Protein AF-A0AAU5WKZ7-F1 (afdb_monomer)

Nearest PDB structures (foldseek):
  2dg0-assembly1_A  TM=6.075E-01  e=3.569E-05  Staphylococcus aureus
  2dso-assembly3_C  TM=5.268E-01  e=5.576E-06  Staphylococcus aureus
  4fpf-assembly1_A  TM=3.627E-01  e=5.389E-03  Streptococcus pneumoniae
  4xmi-assembly1_A  TM=3.730E-01  e=8.900E-03  Streptococcus pneumoniae TIGR4
  4xyx-assembly1_A  TM=3.857E-01  e=1.329E-02  Streptococcus pneumoniae

Radius of gyration: 25.41 Å; Cα contacts (8 Å, |Δi|>4): 1287; chains: 1; bounding box: 59×56×94 Å

Solvent-accessible surface area (backbone atoms only — not comparable to full-atom values): 27008 Å² total; per-residue (Å²): 140,85,87,78,78,86,82,82,82,77,77,92,69,82,90,80,83,68,85,74,77,83,73,86,81,81,90,78,90,81,83,92,73,93,77,77,91,75,81,78,79,91,78,69,80,76,47,85,69,77,51,77,72,73,83,57,41,47,64,76,39,79,44,89,86,62,74,80,46,29,39,22,26,13,46,38,36,85,88,44,44,75,55,63,31,24,46,32,32,25,40,88,74,32,36,46,31,28,75,46,71,55,65,68,63,41,50,40,25,60,26,35,81,48,57,51,89,92,37,70,26,41,32,30,28,42,30,37,74,44,95,82,85,46,31,50,22,34,33,40,33,21,43,46,44,68,46,77,77,48,69,45,57,44,81,91,45,53,16,22,52,55,33,76,41,70,38,96,84,48,28,32,41,33,32,32,69,57,77,43,80,41,70,30,51,81,45,74,40,49,66,83,25,54,28,42,35,33,28,43,36,34,26,35,57,89,77,62,42,72,77,46,76,46,55,38,72,83,77,48,66,70,68,51,28,74,65,53,50,85,74,51,60,87,95,54,61,43,72,40,36,52,58,41,24,71,31,69,53,97,88,58,30,35,32,38,24,26,20,36,26,24,27,39,34,37,28,40,61,91,77,68,43,73,76,44,34,48,47,48,86,71,35,69,41,62,68,24,80,84,48,74,62,27,39,39,23,37,38,32,75,69,54,99,46,25,38,30,30,20,25,15,34,26,46,99,90,49,93,59,52,57,21,32,39,40,29,37,34,53,38,78,94,77,45,43,38,39,50,74,50,67,42,64,51,96,83,55,50,65,33,60,46,65,16,21,62,37,82,41,98,84,51,25,36,39,35,21,48,4,68,74,19,35,39,38,29,25,40,69,88,56,50,83,27,33,32,29,33,40,50,91,75,28,24,25,50,32,45,35,75,43,74,79,74,27,55,36,80,67,68,34,43,40,35,42,52,66,64,33,34,26,42,32,35,71,34,52,47,70,57,43,27,36,38,35,27,39,17,76,40,81,90,50,57,46,82,76,47,73,45,70,57,54,43,25,59,24,80,39,77,58,56,79,91,54,67,80,36,42,22,33,29,32,32,35,16,29,86,88,64,49,81,77,48,50,25,62,67,25,66,60,48,66,132

pLDDT: mean 88.56, std 20.31, range [23.52, 98.88]

Secondary structure (DSSP, 8-state):
---PPP-----------S----PPPPP------PPP-PPPPTTSPPPTTSSPPPPPEEEEEE-TTPPSSEEEE--B-TT-TTS----EEE-TTS-EEEE----TTEEEEEEEEEEETTEEEEEEEEEEEETTTEEEEEEEEE-TT--EEEEE-BTTBPBPTT-EEE-TTSEEEEEE--EEEE--GGGTS-SSEEEE--EEEEEETTT--EEEEEEGGGTS-GGG-SS-GGGSPTTPPEESS-EEEEEE-TTS-EEEEETTTTEEEEE-TTT--EEEEEESTT-SS---TT----S-EEEEESSTTEEEEEE---BTTB-----EEEEEEEETTTTEEEEEEEEE-TT----SS--EEEE-TTS-EEEE-GGG-EEEEE-TTS-EEEEEEEPTT-B-S-EEEE------SSPPEEEEETTEEEEE-TT--S--EEEEEEEEETTEEEEEEEEE--SSEEEEEPPGGGTT-SEEEEEEE-TTS-EEEEPPPEEEE--

Structure (mmCIF, N/CA/C/O backbone):
data_AF-A0AAU5WKZ7-F1
#
_entry.id   AF-A0AAU5WKZ7-F1
#
loop_
_atom_site.group_PDB
_atom_site.id
_atom_site.type_symbol
_atom_site.label_atom_id
_atom_site.label_alt_id
_atom_site.label_comp_id
_atom_site.label_asym_id
_atom_site.label_entity_id
_atom_site.label_seq_id
_atom_site.pdbx_PDB_ins_code
_atom_site.Cartn_x
_atom_site.Cartn_y
_atom_site.Cartn_z
_atom_site.occupancy
_atom_site.B_iso_or_equiv
_atom_site.auth_seq_id
_atom_site.auth_comp_id
_atom_site.auth_asym_id
_atom_site.auth_atom_id
_atom_site.pdbx_PDB_model_num
ATOM 1 N N . MET A 1 1 ? 15.022 35.459 -50.905 1.00 36.62 1 MET A N 1
ATOM 2 C CA . MET A 1 1 ? 13.966 35.687 -49.895 1.00 36.62 1 MET A CA 1
ATOM 3 C C . MET A 1 1 ? 14.007 34.533 -48.911 1.00 36.62 1 MET A C 1
ATOM 5 O O . MET A 1 1 ? 13.711 33.409 -49.283 1.00 36.62 1 MET A O 1
ATOM 9 N N . ILE A 1 2 ? 14.522 34.803 -47.714 1.00 28.17 2 ILE A N 1
ATOM 10 C CA . ILE A 1 2 ? 14.781 33.834 -46.645 1.00 28.17 2 ILE A CA 1
ATOM 11 C C . ILE A 1 2 ? 13.577 33.889 -45.702 1.00 28.17 2 ILE A C 1
ATOM 13 O O . ILE A 1 2 ? 13.311 34.943 -45.132 1.00 28.17 2 ILE A O 1
ATOM 17 N N . HIS A 1 3 ? 12.842 32.785 -45.553 1.00 28.77 3 HIS A N 1
ATOM 18 C CA . HIS A 1 3 ? 11.774 32.681 -44.558 1.00 28.77 3 HIS A CA 1
ATOM 19 C C . HIS A 1 3 ? 12.343 32.179 -43.229 1.00 28.77 3 HIS A C 1
ATOM 21 O O . HIS A 1 3 ? 12.801 31.044 -43.100 1.00 28.77 3 HIS A O 1
ATOM 27 N N . THR A 1 4 ? 12.321 33.065 -42.241 1.00 29.52 4 THR A N 1
ATOM 28 C CA . THR A 1 4 ? 12.652 32.823 -40.840 1.00 29.52 4 THR A CA 1
ATOM 29 C C . THR A 1 4 ? 11.537 32.024 -40.153 1.00 29.52 4 THR A C 1
ATOM 31 O O . THR A 1 4 ? 10.355 32.333 -40.285 1.00 29.52 4 THR A O 1
ATOM 34 N N . LYS A 1 5 ? 11.911 30.976 -39.405 1.00 28.80 5 LYS A N 1
ATOM 35 C CA . LYS A 1 5 ? 11.009 30.247 -38.494 1.00 28.80 5 LYS A CA 1
ATOM 36 C C . LYS A 1 5 ? 10.730 31.096 -37.242 1.00 28.80 5 LYS A C 1
ATOM 38 O O . LYS A 1 5 ? 11.660 31.752 -36.765 1.00 28.80 5 LYS A O 1
ATOM 43 N N . PRO A 1 6 ? 9.517 31.060 -36.660 1.00 26.83 6 PRO A N 1
ATOM 44 C CA . PRO A 1 6 ? 9.239 31.784 -35.429 1.00 26.83 6 PRO A CA 1
ATOM 45 C C . PRO A 1 6 ? 9.953 31.107 -34.252 1.00 26.83 6 PRO A C 1
ATOM 47 O O . PRO A 1 6 ? 9.795 29.910 -34.005 1.00 26.83 6 PRO A O 1
ATOM 50 N N . ARG A 1 7 ? 10.759 31.890 -33.528 1.00 25.44 7 ARG A N 1
ATOM 51 C CA . ARG A 1 7 ? 11.278 31.546 -32.203 1.00 25.44 7 ARG A CA 1
ATOM 52 C C . ARG A 1 7 ? 10.144 31.726 -31.198 1.00 25.44 7 ARG A C 1
ATOM 54 O O . ARG A 1 7 ? 9.748 32.854 -30.929 1.00 25.44 7 ARG A O 1
ATOM 61 N N . TRP A 1 8 ? 9.652 30.629 -30.637 1.00 24.77 8 TRP A N 1
ATOM 62 C CA . TRP A 1 8 ? 8.825 30.673 -29.437 1.00 24.77 8 TRP A CA 1
ATOM 63 C C . TRP A 1 8 ? 9.758 30.703 -28.228 1.00 24.77 8 TRP A C 1
ATOM 65 O O . TRP A 1 8 ? 10.416 29.717 -27.905 1.00 24.77 8 TRP A O 1
ATOM 75 N N . SER A 1 9 ? 9.869 31.871 -27.605 1.00 23.55 9 SER A N 1
ATOM 76 C CA . SER A 1 9 ? 10.473 32.039 -26.287 1.00 23.55 9 SER A CA 1
ATOM 77 C C . SER A 1 9 ? 9.508 31.486 -25.240 1.00 23.55 9 SER A C 1
ATOM 79 O O . SER A 1 9 ? 8.454 32.072 -25.003 1.00 23.55 9 SER A O 1
ATOM 81 N N . VAL A 1 10 ? 9.863 30.354 -24.634 1.00 27.22 10 VAL A N 1
ATOM 82 C CA . VAL A 1 10 ? 9.195 29.838 -23.433 1.00 27.22 10 VAL A CA 1
ATOM 83 C C . VAL A 1 10 ? 9.639 30.720 -22.260 1.00 27.22 10 VAL A C 1
ATOM 85 O O . VAL A 1 10 ? 10.847 30.835 -22.036 1.00 27.22 10 VAL A O 1
ATOM 88 N N . PRO A 1 11 ? 8.728 31.389 -21.531 1.00 23.52 11 PRO A N 1
ATOM 89 C CA . PRO A 1 11 ? 9.108 32.098 -20.320 1.00 23.52 11 PRO A CA 1
ATOM 90 C C . PRO A 1 11 ? 9.564 31.074 -19.276 1.00 23.52 11 PRO A C 1
ATOM 92 O O . PRO A 1 11 ? 8.943 30.025 -19.112 1.00 23.52 11 PRO A O 1
ATOM 95 N N . ALA A 1 12 ? 10.660 31.377 -18.582 1.00 26.62 12 ALA A N 1
ATOM 96 C CA . ALA A 1 12 ? 11.123 30.603 -17.441 1.00 26.62 12 ALA A CA 1
ATOM 97 C C . ALA A 1 12 ? 10.068 30.679 -16.328 1.00 26.62 12 ALA A C 1
ATOM 99 O O . ALA A 1 12 ? 10.011 31.644 -15.568 1.00 26.62 12 ALA A O 1
ATOM 100 N N . ILE A 1 13 ? 9.191 29.680 -16.276 1.00 25.31 13 ILE A N 1
ATOM 101 C CA . ILE A 1 13 ? 8.282 29.450 -15.158 1.00 25.31 13 ILE A CA 1
ATOM 102 C C . ILE A 1 13 ? 9.046 28.553 -14.188 1.00 25.31 13 ILE A C 1
ATOM 104 O O . ILE A 1 13 ? 9.477 27.461 -14.553 1.00 25.31 13 ILE A O 1
ATOM 108 N N . GLY A 1 14 ? 9.282 29.062 -12.978 1.00 24.11 14 GLY A N 1
ATOM 109 C CA . GLY A 1 14 ? 10.029 28.369 -11.936 1.00 24.11 14 GLY A CA 1
ATOM 110 C C . GLY A 1 14 ? 9.465 26.974 -11.674 1.00 24.11 14 GLY A C 1
ATOM 111 O O . GLY A 1 14 ? 8.302 26.820 -11.306 1.00 24.11 14 GLY A O 1
ATOM 112 N N . ALA A 1 15 ? 10.310 25.963 -11.861 1.00 26.98 15 ALA A N 1
ATOM 113 C CA . ALA A 1 15 ? 10.050 24.595 -11.455 1.00 26.98 15 ALA A CA 1
ATOM 114 C C . ALA A 1 15 ? 10.061 24.524 -9.919 1.00 26.98 15 ALA A C 1
ATOM 116 O O . ALA A 1 15 ? 11.108 24.381 -9.295 1.00 26.98 15 ALA A O 1
ATOM 117 N N . ALA A 1 16 ? 8.888 24.658 -9.308 1.00 27.23 16 ALA A N 1
ATOM 118 C CA . ALA A 1 16 ? 8.676 24.438 -7.883 1.00 27.23 16 ALA A CA 1
ATOM 119 C C . ALA A 1 16 ? 7.491 23.483 -7.690 1.00 27.23 16 ALA A C 1
ATOM 121 O O . ALA A 1 16 ? 6.401 23.874 -7.290 1.00 27.23 16 ALA A O 1
ATOM 122 N N . ALA A 1 17 ? 7.721 22.214 -8.018 1.00 26.91 17 ALA A N 1
ATOM 123 C CA . ALA A 1 17 ? 6.951 21.078 -7.515 1.00 26.91 17 ALA A CA 1
ATOM 124 C C . ALA A 1 17 ? 7.882 19.861 -7.388 1.00 26.91 17 ALA A C 1
ATOM 126 O O . ALA A 1 17 ? 7.599 18.769 -7.866 1.00 26.91 17 ALA A O 1
ATOM 127 N N . ILE A 1 18 ? 9.043 20.084 -6.772 1.00 34.03 18 ILE A N 1
ATOM 128 C CA . ILE A 1 18 ? 9.787 19.029 -6.089 1.00 34.03 18 ILE A CA 1
ATOM 129 C C . ILE A 1 18 ? 9.262 19.079 -4.659 1.00 34.03 18 ILE A C 1
ATOM 131 O O . ILE A 1 18 ? 9.170 20.163 -4.080 1.00 34.03 18 ILE A O 1
ATOM 135 N N . LEU A 1 19 ? 8.878 17.935 -4.097 1.00 31.84 19 LEU A N 1
ATOM 136 C CA . LEU A 1 19 ? 8.637 17.829 -2.665 1.00 31.84 19 LEU A CA 1
ATOM 137 C C . LEU A 1 19 ? 9.989 18.008 -1.957 1.00 31.84 19 LEU A C 1
ATOM 139 O O . LEU A 1 19 ? 10.669 17.045 -1.615 1.00 31.84 19 LEU A O 1
ATOM 143 N N . THR A 1 20 ? 10.419 19.257 -1.808 1.00 29.50 20 THR A N 1
ATOM 144 C CA . THR A 1 20 ? 11.571 19.631 -1.001 1.00 29.50 20 THR A CA 1
ATOM 145 C C . THR A 1 20 ? 11.108 19.594 0.447 1.00 29.50 20 THR A C 1
ATOM 147 O O . THR A 1 20 ? 10.598 20.582 0.971 1.00 29.50 20 THR A O 1
ATOM 150 N N . VAL A 1 21 ? 11.255 18.450 1.112 1.00 30.09 21 VAL A N 1
ATOM 151 C CA . VAL A 1 21 ? 11.253 18.447 2.577 1.00 30.09 21 VAL A CA 1
ATOM 152 C C . VAL A 1 21 ? 12.585 19.069 2.995 1.00 30.09 21 VAL A C 1
ATOM 154 O O . VAL A 1 21 ? 13.633 18.429 2.953 1.00 30.09 21 VAL A O 1
ATOM 157 N N . VAL A 1 22 ? 12.567 20.360 3.328 1.00 23.70 22 VAL A N 1
ATOM 158 C CA . VAL A 1 22 ? 13.719 21.042 3.926 1.00 23.70 22 VAL A CA 1
ATOM 159 C C . VAL A 1 22 ? 13.867 20.521 5.355 1.00 23.70 22 VAL A C 1
ATOM 161 O O . VAL A 1 22 ? 13.140 20.943 6.251 1.00 23.70 22 VAL A O 1
ATOM 164 N N . LEU A 1 23 ? 14.807 19.604 5.582 1.00 27.47 23 LEU A N 1
ATOM 165 C CA . LEU A 1 23 ? 15.290 19.283 6.924 1.00 27.47 23 LEU A CA 1
ATOM 166 C C . LEU A 1 23 ? 16.551 20.104 7.203 1.00 27.47 23 LEU A C 1
ATOM 168 O O . LEU A 1 23 ? 17.568 19.967 6.525 1.00 27.47 23 LEU A O 1
ATOM 172 N N . ALA A 1 24 ? 16.470 20.974 8.209 1.00 24.11 24 ALA A N 1
ATOM 173 C CA . ALA A 1 24 ? 17.619 21.685 8.751 1.00 24.11 24 ALA A CA 1
ATOM 174 C C . ALA A 1 24 ? 18.583 20.687 9.418 1.00 24.11 24 ALA A C 1
ATOM 176 O O . ALA A 1 24 ? 18.199 19.943 10.319 1.00 24.11 24 ALA A O 1
ATOM 177 N N . THR A 1 25 ? 19.842 20.674 8.987 1.00 23.78 25 THR A N 1
ATOM 178 C CA . THR A 1 25 ? 20.909 19.862 9.585 1.00 23.78 25 THR A CA 1
ATOM 179 C C . THR A 1 25 ? 21.454 20.510 10.861 1.00 23.78 25 THR A C 1
ATOM 181 O O . THR A 1 25 ? 21.857 21.674 10.797 1.00 23.78 25 THR A O 1
ATOM 184 N N . PRO A 1 26 ? 21.642 19.773 11.970 1.00 26.64 26 PRO A N 1
ATOM 185 C CA . PRO A 1 26 ? 22.713 20.058 12.906 1.00 26.64 26 PRO A CA 1
ATOM 186 C C . PRO A 1 26 ? 23.915 19.163 12.584 1.00 26.64 26 PRO A C 1
ATOM 188 O O . PRO A 1 26 ? 23.838 17.937 12.564 1.00 26.64 26 PRO A O 1
ATOM 191 N N . SER A 1 27 ? 25.042 19.811 12.323 1.00 26.25 27 SER A N 1
ATOM 192 C CA . SER A 1 27 ? 26.377 19.224 12.252 1.00 26.25 27 SER A CA 1
ATOM 193 C C . SER A 1 27 ? 26.779 18.563 13.576 1.00 26.25 27 SER A C 1
ATOM 195 O O . SER A 1 27 ? 26.663 19.191 14.628 1.00 26.25 27 SER A O 1
ATOM 197 N N . GLY A 1 28 ? 27.343 17.354 13.524 1.00 25.73 28 GLY A N 1
ATOM 198 C CA . GLY A 1 28 ? 28.062 16.763 14.656 1.00 25.73 28 GLY A CA 1
ATOM 199 C C . GLY A 1 28 ? 28.355 15.274 14.480 1.00 25.73 28 GLY A C 1
ATOM 200 O O . GLY A 1 28 ? 27.456 14.448 14.582 1.00 25.73 28 GLY A O 1
ATOM 201 N N . ALA A 1 29 ? 29.618 14.934 14.224 1.00 27.20 29 ALA A N 1
ATOM 202 C CA . ALA A 1 29 ? 30.123 13.564 14.239 1.00 27.20 29 ALA A CA 1
ATOM 203 C C . ALA A 1 29 ? 30.155 13.003 15.674 1.00 27.20 29 ALA A C 1
ATOM 205 O O . ALA A 1 29 ? 30.548 13.710 16.600 1.00 27.20 29 ALA A O 1
ATOM 206 N N . GLY A 1 30 ? 29.801 11.728 15.856 1.00 24.36 30 GLY A N 1
ATOM 207 C CA . GLY A 1 30 ? 29.930 11.051 17.147 1.00 24.36 30 GLY A CA 1
ATOM 208 C C . GLY A 1 30 ? 29.489 9.589 17.117 1.00 24.36 30 GLY A C 1
ATOM 209 O O . GLY A 1 30 ? 28.379 9.268 16.712 1.00 24.36 30 GLY A O 1
ATOM 210 N N . SER A 1 31 ? 30.402 8.723 17.541 1.00 24.70 31 SER A N 1
ATOM 211 C CA . SER A 1 31 ? 30.343 7.267 17.704 1.00 24.70 31 SER A CA 1
ATOM 212 C C . SER A 1 31 ? 29.116 6.712 18.440 1.00 24.70 31 SER A C 1
ATOM 214 O O . SER A 1 31 ? 28.539 7.355 19.312 1.00 24.70 31 SER A O 1
ATOM 216 N N . GLY A 1 32 ? 28.768 5.465 18.102 1.00 31.92 32 GLY A N 1
ATOM 217 C CA . GLY A 1 32 ? 27.574 4.771 18.566 1.00 31.92 32 GLY A CA 1
ATOM 218 C C . GLY A 1 32 ? 27.461 4.580 20.077 1.00 31.92 32 GLY A C 1
ATOM 219 O O . GLY A 1 32 ? 28.376 4.082 20.719 1.00 31.92 32 GLY A O 1
ATOM 220 N N . HIS A 1 33 ? 26.269 4.885 20.583 1.00 24.75 33 HIS A N 1
ATOM 221 C CA . HIS A 1 33 ? 25.619 4.273 21.738 1.00 24.75 33 HIS A CA 1
ATOM 222 C C . HIS A 1 33 ? 24.101 4.415 21.550 1.00 24.75 33 HIS A C 1
ATOM 224 O O . HIS A 1 33 ? 23.634 5.391 20.963 1.00 24.75 33 HIS A O 1
ATOM 230 N N . ALA A 1 34 ? 23.333 3.421 22.004 1.00 28.31 34 ALA A N 1
ATOM 231 C CA . ALA A 1 34 ? 21.873 3.451 21.987 1.00 28.31 34 ALA A CA 1
ATOM 232 C C . ALA A 1 34 ? 21.361 4.710 22.709 1.00 28.31 34 ALA A C 1
ATOM 234 O O . ALA A 1 34 ? 21.678 4.921 23.879 1.00 28.31 34 ALA A O 1
ATOM 235 N N . LEU A 1 35 ? 20.596 5.552 22.009 1.00 25.39 35 LEU A N 1
ATOM 236 C CA . LEU A 1 35 ? 20.031 6.774 22.583 1.00 25.39 35 LEU A CA 1
ATOM 237 C C . LEU A 1 35 ? 18.655 6.496 23.212 1.00 25.39 35 LEU A C 1
ATOM 239 O O . LEU A 1 35 ? 17.866 5.736 22.645 1.00 25.39 35 LEU A O 1
ATOM 243 N N . PRO A 1 36 ? 18.348 7.101 24.375 1.00 24.69 36 PRO A N 1
ATOM 244 C CA . PRO A 1 36 ? 17.095 6.884 25.079 1.00 24.69 36 PRO A CA 1
ATOM 245 C C . PRO A 1 36 ? 15.940 7.613 24.382 1.00 24.69 36 PRO A C 1
ATOM 247 O O . PRO A 1 36 ? 16.116 8.672 23.779 1.00 24.69 36 PRO A O 1
ATOM 250 N N . VAL A 1 37 ? 14.738 7.048 24.518 1.00 26.00 37 VAL A N 1
ATOM 251 C CA . VAL A 1 37 ? 13.461 7.655 24.119 1.00 26.00 37 VAL A CA 1
ATOM 252 C C . VAL A 1 37 ? 13.360 9.055 24.733 1.00 26.00 37 VAL A C 1
ATOM 254 O O . VAL A 1 37 ? 13.254 9.201 25.950 1.00 26.00 37 VAL A O 1
ATOM 257 N N . ARG A 1 38 ? 13.420 10.101 23.903 1.00 26.38 38 ARG A N 1
ATOM 258 C CA . ARG A 1 38 ? 13.271 11.487 24.358 1.00 26.38 38 ARG A CA 1
ATOM 259 C C . ARG A 1 38 ? 11.783 11.834 24.425 1.00 26.38 38 ARG A C 1
ATOM 261 O O . ARG A 1 38 ? 11.054 11.639 23.457 1.00 26.38 38 ARG A O 1
ATOM 268 N N . ALA A 1 39 ? 11.346 12.314 25.587 1.00 28.75 39 ALA A N 1
ATOM 269 C CA . ALA A 1 39 ? 9.963 12.685 25.859 1.00 28.75 39 ALA A CA 1
ATOM 270 C C . ALA A 1 39 ? 9.471 13.825 24.945 1.00 28.75 39 ALA A C 1
ATOM 272 O O . ALA A 1 39 ? 10.202 14.777 24.666 1.00 28.75 39 ALA A O 1
ATOM 273 N N . VAL A 1 40 ? 8.213 13.708 24.515 1.00 32.66 40 VAL A N 1
ATOM 274 C CA . VAL A 1 40 ? 7.454 14.709 23.748 1.00 32.66 40 VAL A CA 1
ATOM 275 C C . VAL A 1 40 ? 7.316 16.004 24.572 1.00 32.66 40 VAL A C 1
ATOM 277 O O . VAL A 1 40 ? 7.083 15.908 25.780 1.00 32.66 40 VAL A O 1
ATOM 280 N N . PRO A 1 41 ? 7.432 17.213 23.980 1.00 28.80 41 PRO A N 1
ATOM 281 C CA . PRO A 1 41 ? 7.235 18.463 24.711 1.00 28.80 41 PRO A CA 1
ATOM 282 C C . PRO A 1 41 ? 5.818 18.547 25.292 1.00 28.80 41 PRO A C 1
ATOM 284 O O . PRO A 1 41 ? 4.829 18.344 24.587 1.00 28.80 41 PRO A O 1
ATOM 287 N N . ALA A 1 42 ? 5.723 18.873 26.581 1.00 33.12 42 ALA A N 1
ATOM 288 C CA . ALA A 1 42 ? 4.465 19.156 27.257 1.00 33.12 42 ALA A CA 1
ATOM 289 C C . ALA A 1 42 ? 3.868 20.462 26.702 1.00 33.12 42 ALA A C 1
ATOM 291 O O . ALA A 1 42 ? 4.439 21.534 26.884 1.00 33.12 42 ALA A O 1
ATOM 292 N N . GLY A 1 43 ? 2.737 20.369 25.999 1.00 31.42 43 GLY A N 1
ATOM 293 C CA . GLY A 1 43 ? 2.048 21.537 25.439 1.00 31.42 43 GLY A CA 1
ATOM 294 C C . GLY A 1 43 ? 0.893 21.224 24.486 1.00 31.42 43 GLY A C 1
ATOM 295 O O . GLY A 1 43 ? 0.022 22.067 24.297 1.00 31.42 43 GLY A O 1
ATOM 296 N N . ALA A 1 44 ? 0.820 20.013 23.928 1.00 33.94 44 ALA A N 1
ATOM 297 C CA . ALA A 1 44 ? -0.388 19.546 23.252 1.00 33.94 44 ALA A CA 1
ATOM 298 C C . ALA A 1 44 ? -1.394 19.046 24.298 1.00 33.94 44 ALA A C 1
ATOM 300 O O . ALA A 1 44 ? -1.015 18.303 25.204 1.00 33.94 44 ALA A O 1
ATOM 301 N N . ALA A 1 45 ? -2.665 19.440 24.180 1.00 34.62 45 ALA A N 1
ATOM 302 C CA . ALA A 1 45 ? -3.738 18.826 24.952 1.00 34.62 45 ALA A CA 1
ATOM 303 C C . ALA A 1 45 ? -3.619 17.300 24.827 1.00 34.62 45 ALA A C 1
ATOM 305 O O . ALA A 1 45 ? -3.585 16.777 23.710 1.00 34.62 45 ALA A O 1
ATOM 306 N N . SER A 1 46 ? -3.501 16.598 25.958 1.00 39.62 46 SER A N 1
ATOM 307 C CA . SER A 1 46 ? -3.470 15.138 25.954 1.00 39.62 46 SER A CA 1
ATOM 308 C C . SER A 1 46 ? -4.692 14.636 25.185 1.00 39.62 46 SER A C 1
ATOM 310 O O . SER A 1 46 ? -5.801 15.108 25.456 1.00 39.62 46 SER A O 1
ATOM 312 N N . PRO A 1 47 ? -4.523 13.727 24.214 1.00 53.28 47 PRO A N 1
ATOM 313 C CA . PRO A 1 47 ? -5.656 13.229 23.458 1.00 53.28 47 PRO A CA 1
ATOM 314 C C . PRO A 1 47 ? -6.687 12.610 24.403 1.00 53.28 47 PRO A C 1
ATOM 316 O O . PRO A 1 47 ? -6.330 11.898 25.344 1.00 53.28 47 PRO A O 1
ATOM 319 N N . THR A 1 48 ? -7.966 12.871 24.134 1.00 58.47 48 THR A N 1
ATOM 320 C CA . THR A 1 48 ? -9.109 12.493 24.987 1.00 58.47 48 THR A CA 1
ATOM 321 C C . THR A 1 48 ? -9.209 10.987 25.251 1.00 58.47 48 THR A C 1
ATOM 323 O O . THR A 1 48 ? -9.774 10.564 26.253 1.00 58.47 48 THR A O 1
ATOM 326 N N . SER A 1 49 ? -8.619 10.164 24.380 1.00 63.09 49 SER A N 1
ATOM 327 C CA . SER A 1 49 ? -8.580 8.700 24.476 1.00 63.09 49 SER A CA 1
ATOM 328 C C . SER A 1 49 ? -7.184 8.115 24.718 1.00 63.09 49 SER A C 1
ATOM 330 O O . SER A 1 49 ? -7.012 6.898 24.682 1.00 63.09 49 SER A O 1
ATOM 332 N N . GLY A 1 50 ? -6.165 8.953 24.950 1.00 74.38 50 GLY A N 1
ATOM 333 C CA . GLY A 1 50 ? -4.767 8.520 25.096 1.00 74.38 50 GLY A CA 1
ATOM 334 C C . GLY A 1 50 ? -4.098 8.052 23.794 1.00 74.38 50 GLY A C 1
ATOM 335 O O . GLY A 1 50 ? -2.900 7.776 23.792 1.00 74.38 50 GLY A O 1
ATOM 336 N N . LEU A 1 51 ? -4.837 7.994 22.681 1.00 82.62 51 LEU A N 1
ATOM 337 C CA . LEU A 1 51 ? -4.302 7.706 21.353 1.00 82.62 51 LEU A CA 1
ATOM 338 C C . LEU A 1 51 ? -3.897 8.994 20.633 1.00 82.62 51 LEU A C 1
ATOM 340 O O . LEU A 1 51 ? -4.632 9.977 20.700 1.00 82.62 51 LEU A O 1
ATOM 344 N N . PRO A 1 52 ? -2.780 9.009 19.888 1.00 88.38 52 PRO A N 1
ATOM 345 C CA . PRO A 1 52 ? -2.476 10.144 19.030 1.00 88.38 52 PRO A CA 1
ATOM 346 C C . PRO A 1 52 ? -3.599 10.368 18.002 1.00 88.38 52 PRO A C 1
ATOM 348 O O . PRO A 1 52 ? -4.273 9.404 17.623 1.00 88.38 52 PRO A O 1
ATOM 351 N N . PRO A 1 53 ? -3.799 11.615 17.529 1.00 90.00 53 PRO A N 1
ATOM 352 C CA . PRO A 1 53 ? -4.777 11.915 16.491 1.00 90.00 53 PRO A CA 1
ATOM 353 C C . PRO A 1 53 ? -4.626 10.975 15.294 1.00 90.00 53 PRO A C 1
ATOM 355 O O . PRO A 1 53 ? -3.550 10.873 14.708 1.00 90.00 53 PRO A O 1
ATOM 358 N N . VAL A 1 54 ? -5.709 10.277 14.953 1.00 92.75 54 VAL A N 1
ATOM 359 C CA . VAL A 1 54 ? -5.730 9.346 13.823 1.00 92.75 54 VAL A CA 1
ATOM 360 C C . VAL A 1 54 ? -6.110 10.112 12.555 1.00 92.75 54 VAL A C 1
ATOM 362 O O . VAL A 1 54 ? -7.101 10.853 12.584 1.00 92.75 54 VAL A O 1
ATOM 365 N N . PRO A 1 55 ? -5.388 9.930 11.437 1.00 92.69 55 PRO A N 1
ATOM 366 C CA . PRO A 1 55 ? -5.755 10.551 10.170 1.00 92.69 55 PRO A CA 1
ATOM 367 C C . PRO A 1 55 ? -7.159 10.124 9.728 1.00 92.69 55 PRO A C 1
ATOM 369 O O . PRO A 1 55 ? -7.509 8.940 9.775 1.00 92.69 55 PRO A O 1
ATOM 372 N N . LYS A 1 56 ? -7.983 11.089 9.314 1.00 93.88 56 LYS A N 1
ATOM 373 C CA . LYS A 1 56 ? -9.386 10.834 8.969 1.00 93.88 56 LYS A CA 1
ATOM 374 C C . LYS A 1 56 ? -9.543 10.399 7.519 1.00 93.88 56 LYS A C 1
ATOM 376 O O . LYS A 1 56 ? -8.888 10.921 6.621 1.00 93.88 56 LYS A O 1
ATOM 381 N N . VAL A 1 57 ? -10.487 9.485 7.305 1.00 97.25 57 VAL A N 1
ATOM 382 C CA . VAL A 1 57 ? -10.965 9.073 5.984 1.00 97.25 57 VAL A CA 1
ATOM 383 C C . VAL A 1 57 ? -12.445 9.428 5.893 1.00 97.25 57 VAL A C 1
ATOM 385 O O . VAL A 1 57 ? -13.295 8.786 6.509 1.00 97.25 57 VAL A O 1
ATOM 388 N N . ASN A 1 58 ? -12.763 10.459 5.121 1.00 98.12 58 ASN A N 1
ATOM 389 C CA . ASN A 1 58 ? -14.117 10.969 4.964 1.00 98.12 58 ASN A CA 1
ATOM 390 C C . ASN A 1 58 ? -14.811 10.241 3.810 1.00 98.12 58 ASN A C 1
ATOM 392 O O . ASN A 1 58 ? -14.421 10.391 2.652 1.00 98.12 58 ASN A O 1
ATOM 396 N N . VAL A 1 59 ? -15.842 9.447 4.106 1.00 98.31 59 VAL A N 1
ATOM 397 C CA . VAL A 1 59 ? -16.618 8.747 3.072 1.00 98.31 59 VAL A CA 1
ATOM 398 C C . VAL A 1 59 ? -17.553 9.727 2.369 1.00 98.31 59 VAL A C 1
ATOM 400 O O . VAL A 1 59 ? -18.477 10.263 2.975 1.00 98.31 59 VAL A O 1
ATOM 403 N N . LEU A 1 60 ? -17.332 9.917 1.071 1.00 98.19 60 LEU A N 1
ATOM 404 C CA . LEU A 1 60 ? -18.110 10.800 0.198 1.00 98.19 60 LEU A CA 1
ATOM 405 C C . LEU A 1 60 ? -19.261 10.049 -0.480 1.00 98.19 60 LEU A C 1
ATOM 407 O O . LEU A 1 60 ? -20.309 10.616 -0.792 1.00 98.19 60 LEU A O 1
ATOM 411 N N . ARG A 1 61 ? -19.073 8.749 -0.731 1.00 98.06 61 ARG A N 1
ATOM 412 C CA . ARG A 1 61 ? -20.066 7.884 -1.368 1.00 98.06 61 ARG A CA 1
ATOM 413 C C . ARG A 1 61 ? -19.915 6.449 -0.886 1.00 98.06 61 ARG A C 1
ATOM 415 O O . ARG A 1 61 ? -18.817 5.908 -0.869 1.00 98.06 61 ARG A O 1
ATOM 422 N N . ASN A 1 62 ? -21.037 5.797 -0.591 1.00 97.12 62 ASN A N 1
ATOM 423 C CA . ASN A 1 62 ? -21.076 4.363 -0.321 1.00 97.12 62 ASN A CA 1
ATOM 424 C C . ASN A 1 62 ? -22.394 3.766 -0.830 1.00 97.12 62 ASN A C 1
ATOM 426 O O . ASN A 1 62 ? -23.461 4.025 -0.277 1.00 97.12 62 ASN A O 1
ATOM 430 N N . ARG A 1 63 ? -22.329 3.014 -1.931 1.00 96.50 63 ARG A N 1
ATOM 431 C CA . ARG A 1 63 ? -23.478 2.351 -2.561 1.00 96.50 63 ARG A CA 1
ATOM 432 C C . ARG A 1 63 ? -23.457 0.845 -2.281 1.00 96.50 63 ARG A C 1
ATOM 434 O O . ARG A 1 63 ? -22.379 0.278 -2.108 1.00 96.50 63 ARG A O 1
ATOM 441 N N . PRO A 1 64 ? -24.620 0.167 -2.319 1.00 95.88 64 PRO A N 1
ATOM 442 C CA . PRO A 1 64 ? -24.665 -1.291 -2.291 1.00 95.88 64 PRO A CA 1
ATOM 443 C C . PRO A 1 64 ? -23.795 -1.922 -3.387 1.00 95.88 64 PRO A C 1
ATOM 445 O O . PRO A 1 64 ? -23.650 -1.367 -4.480 1.00 95.88 64 PRO A O 1
ATOM 448 N N . GLY A 1 65 ? -23.251 -3.106 -3.099 1.00 96.19 65 GLY A N 1
ATOM 449 C CA . GLY A 1 65 ? -22.409 -3.867 -4.027 1.00 96.19 65 GLY A CA 1
ATOM 450 C C . GLY A 1 65 ? -20.903 -3.632 -3.879 1.00 96.19 65 GLY A C 1
ATOM 451 O O . GLY A 1 65 ? -20.140 -4.191 -4.667 1.00 96.19 65 GLY A O 1
ATOM 452 N N . THR A 1 66 ? -20.467 -2.841 -2.893 1.00 97.25 66 THR A N 1
ATOM 453 C CA . THR A 1 66 ? -19.053 -2.767 -2.492 1.00 97.25 66 THR A CA 1
ATOM 454 C C . THR A 1 66 ? -18.575 -4.114 -1.946 1.00 97.25 66 THR A C 1
ATOM 456 O O . THR A 1 66 ? -19.347 -4.877 -1.358 1.00 97.25 66 THR A O 1
ATOM 459 N N . ALA A 1 67 ? -17.305 -4.446 -2.166 1.00 96.69 67 ALA A N 1
ATOM 460 C CA . ALA A 1 67 ? -16.725 -5.689 -1.672 1.00 96.69 67 ALA A CA 1
ATOM 461 C C . ALA A 1 67 ? -16.687 -5.682 -0.136 1.00 96.69 67 ALA A C 1
ATOM 463 O O . ALA A 1 67 ? -16.497 -4.623 0.457 1.00 96.69 67 ALA A O 1
ATOM 464 N N . PRO A 1 68 ? -16.802 -6.823 0.554 1.00 94.81 68 PRO A N 1
ATOM 465 C CA . PRO A 1 68 ? -16.576 -6.860 1.996 1.00 94.81 68 PRO A CA 1
ATOM 466 C C . PRO A 1 68 ? -15.109 -6.553 2.339 1.00 94.81 68 PRO A C 1
ATOM 468 O O . PRO A 1 68 ? -14.212 -6.735 1.516 1.00 94.81 68 PRO A O 1
ATOM 471 N N . GLY A 1 69 ? -14.862 -6.136 3.580 1.00 96.12 69 GLY A N 1
ATOM 472 C CA . GLY A 1 69 ? -13.516 -5.914 4.110 1.00 96.12 69 GLY A CA 1
ATOM 473 C C . GLY A 1 69 ? -13.243 -4.477 4.538 1.00 96.12 69 GLY A C 1
ATOM 474 O O . GLY A 1 69 ? -14.130 -3.622 4.544 1.00 96.12 69 GLY A O 1
ATOM 475 N N . MET A 1 70 ? -11.997 -4.252 4.935 1.00 97.81 70 MET A N 1
ATOM 476 C CA . MET A 1 70 ? -11.463 -2.982 5.421 1.00 97.81 70 MET A CA 1
ATOM 477 C C . MET A 1 70 ? -10.481 -2.420 4.397 1.00 97.81 70 MET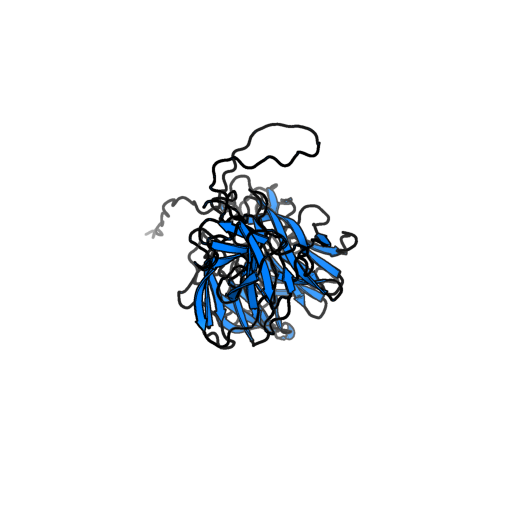 A C 1
ATOM 479 O O . MET A 1 70 ? -9.927 -3.181 3.600 1.00 97.81 70 MET A O 1
ATOM 483 N N . PHE A 1 71 ? -10.266 -1.110 4.427 1.00 98.50 71 PHE A N 1
ATOM 484 C CA . PHE A 1 71 ? -9.194 -0.461 3.687 1.00 98.50 71 PHE A CA 1
ATOM 485 C C . PHE A 1 71 ? -7.925 -0.397 4.532 1.00 98.50 71 PHE A C 1
ATOM 487 O O . PHE A 1 71 ? -7.967 -0.087 5.719 1.00 98.50 71 PHE A O 1
ATOM 494 N N . PHE A 1 72 ? -6.805 -0.663 3.881 1.00 98.81 72 PHE A N 1
ATOM 495 C CA . PHE A 1 72 ? -5.451 -0.594 4.392 1.00 98.81 72 PHE A CA 1
ATOM 496 C C . PHE A 1 72 ? -4.765 0.551 3.660 1.00 98.81 72 PHE A C 1
ATOM 498 O O . PHE A 1 72 ? -4.748 0.569 2.428 1.00 98.81 72 PHE A O 1
ATOM 505 N N . THR A 1 73 ? -4.273 1.530 4.408 1.00 98.44 73 THR A N 1
ATOM 506 C CA . THR A 1 73 ? -3.690 2.760 3.870 1.00 98.44 73 THR A CA 1
ATOM 507 C C . THR A 1 73 ? -2.565 3.237 4.780 1.00 98.44 73 THR A C 1
ATOM 509 O O . THR A 1 73 ? -2.474 2.855 5.949 1.00 98.44 73 THR A O 1
ATOM 512 N N . THR A 1 74 ? -1.690 4.065 4.234 1.00 97.69 74 THR A N 1
ATOM 513 C CA . THR A 1 74 ? -0.638 4.760 4.971 1.00 97.69 74 THR A CA 1
ATOM 514 C C . THR A 1 74 ? -0.822 6.266 4.772 1.00 97.69 74 THR A C 1
ATOM 516 O O . THR A 1 74 ? -0.157 6.869 3.930 1.00 97.69 74 THR A O 1
ATOM 519 N N . PRO A 1 75 ? -1.811 6.880 5.445 1.00 96.31 75 PRO A N 1
ATOM 520 C CA . PRO A 1 75 ? -2.004 8.317 5.386 1.00 96.31 75 PRO A CA 1
ATOM 521 C C . PRO A 1 75 ? -0.772 9.023 5.948 1.00 96.31 75 PRO A C 1
ATOM 523 O O . PRO A 1 75 ? -0.285 8.662 7.022 1.00 96.31 75 PRO A O 1
ATOM 526 N N . GLN A 1 76 ? -0.301 10.038 5.234 1.00 93.62 76 GLN A N 1
ATOM 527 C CA . GLN A 1 76 ? 0.827 10.879 5.624 1.00 93.62 76 GLN A CA 1
ATOM 528 C C . GLN A 1 76 ? 0.554 12.341 5.275 1.00 93.62 76 GLN A C 1
ATOM 530 O O . GLN A 1 76 ? -0.147 12.633 4.306 1.00 93.62 76 GLN A O 1
ATOM 535 N N . ASN A 1 77 ? 1.111 13.259 6.065 1.00 89.88 77 ASN A N 1
ATOM 536 C CA . ASN A 1 77 ? 1.108 14.683 5.753 1.00 89.88 77 ASN A CA 1
ATOM 537 C C . ASN A 1 77 ? 2.481 15.055 5.169 1.00 89.88 77 ASN A C 1
ATOM 539 O O . ASN A 1 77 ? 3.417 15.285 5.933 1.00 89.88 77 ASN A O 1
ATOM 543 N N . PRO A 1 78 ? 2.635 15.121 3.835 1.00 82.44 78 PRO A N 1
ATOM 544 C CA . PRO A 1 78 ? 3.925 15.393 3.203 1.00 82.44 78 PRO A CA 1
ATOM 545 C C . PRO A 1 78 ? 4.498 16.781 3.534 1.00 82.44 78 PRO A C 1
ATOM 547 O O . PRO A 1 78 ? 5.679 17.011 3.293 1.00 82.44 78 PRO A O 1
ATOM 550 N N . ASN A 1 79 ? 3.693 17.697 4.086 1.00 85.94 79 ASN A N 1
ATOM 551 C CA . ASN A 1 79 ? 4.150 19.025 4.501 1.00 85.94 79 ASN A CA 1
ATOM 552 C C . ASN A 1 79 ? 4.626 19.070 5.961 1.00 85.94 79 ASN A C 1
ATOM 554 O O . ASN A 1 79 ? 5.272 20.038 6.353 1.00 85.94 79 ASN A O 1
ATOM 558 N N . ASP A 1 80 ? 4.279 18.067 6.772 1.00 88.56 80 ASP A N 1
ATOM 559 C CA . ASP A 1 80 ? 4.642 18.006 8.187 1.00 88.56 80 ASP A CA 1
ATOM 560 C C . ASP A 1 80 ? 4.649 16.553 8.690 1.00 88.56 80 ASP A C 1
ATOM 562 O O . ASP A 1 80 ? 3.643 16.021 9.168 1.00 88.56 80 ASP A O 1
ATOM 566 N N . LEU A 1 81 ? 5.821 15.918 8.605 1.00 87.88 81 LEU A N 1
ATOM 567 C CA . LEU A 1 81 ? 6.051 14.558 9.099 1.00 87.88 81 LEU A CA 1
ATOM 568 C C . LEU A 1 81 ? 6.200 14.482 10.631 1.00 87.88 81 LEU A C 1
ATOM 570 O O . LEU A 1 81 ? 6.489 13.405 11.153 1.00 87.88 81 LEU A O 1
ATOM 574 N N . ALA A 1 82 ? 6.018 15.585 11.369 1.00 89.88 82 ALA A N 1
ATOM 575 C CA . ALA A 1 82 ? 5.918 15.553 12.829 1.00 89.88 82 ALA A CA 1
ATOM 576 C C . ALA A 1 82 ? 4.481 15.282 13.308 1.00 89.88 82 ALA A C 1
ATOM 578 O O . ALA A 1 82 ? 4.286 14.824 14.438 1.00 89.88 82 ALA A O 1
ATOM 579 N N . VAL A 1 83 ? 3.471 15.521 12.461 1.00 91.12 83 VAL A N 1
ATOM 580 C CA . VAL A 1 83 ? 2.081 15.150 12.757 1.00 91.12 83 VAL A CA 1
ATOM 581 C C . VAL A 1 83 ? 1.968 13.622 12.809 1.00 91.12 83 VAL A C 1
ATOM 583 O O . VAL A 1 83 ? 2.448 12.963 11.887 1.00 91.12 83 VAL A O 1
ATOM 586 N N . PRO A 1 84 ? 1.324 13.025 13.834 1.00 94.12 84 PRO A N 1
ATOM 587 C CA . PRO A 1 84 ? 1.165 11.575 13.915 1.00 94.12 84 PRO A CA 1
ATOM 588 C C . PRO A 1 84 ? 0.509 10.984 12.666 1.00 94.12 84 PRO A C 1
ATOM 590 O O . PRO A 1 84 ? -0.611 11.337 12.307 1.00 94.12 84 PRO A O 1
ATOM 593 N N . HIS A 1 85 ? 1.208 10.059 12.018 1.00 95.19 85 HIS A N 1
ATOM 594 C CA . HIS A 1 85 ? 0.792 9.420 10.775 1.00 95.19 85 HIS A CA 1
ATOM 595 C C . HIS A 1 85 ? 1.361 7.996 10.697 1.00 95.19 85 HIS A C 1
ATOM 597 O O . HIS A 1 85 ? 2.120 7.590 11.579 1.00 95.19 85 HIS A O 1
ATOM 603 N N . GLY A 1 86 ? 0.982 7.220 9.676 1.00 96.50 86 GLY A N 1
ATOM 604 C CA . GLY A 1 86 ? 1.491 5.858 9.490 1.00 96.50 86 GLY A CA 1
ATOM 605 C C . GLY A 1 86 ? 0.425 4.824 9.114 1.00 96.50 86 GLY A C 1
ATOM 606 O O . GLY A 1 86 ? -0.698 5.180 8.740 1.00 96.50 86 GLY A O 1
ATOM 607 N N . PRO A 1 87 ? 0.766 3.523 9.192 1.00 98.19 87 PRO A N 1
ATOM 608 C CA . PRO A 1 87 ? -0.135 2.428 8.854 1.00 98.19 87 PRO A CA 1
ATOM 609 C C . PRO A 1 87 ? -1.490 2.520 9.565 1.00 98.19 87 PRO A C 1
ATOM 611 O O . PRO A 1 87 ? -1.571 2.556 10.795 1.00 98.19 87 PRO A O 1
ATOM 614 N N . THR A 1 88 ? -2.561 2.550 8.771 1.00 98.50 88 THR A N 1
ATOM 615 C CA . THR A 1 88 ? -3.938 2.720 9.240 1.00 98.50 88 THR A CA 1
ATOM 616 C C . THR A 1 88 ? -4.878 1.741 8.539 1.00 98.50 88 THR A C 1
ATOM 618 O O . THR A 1 88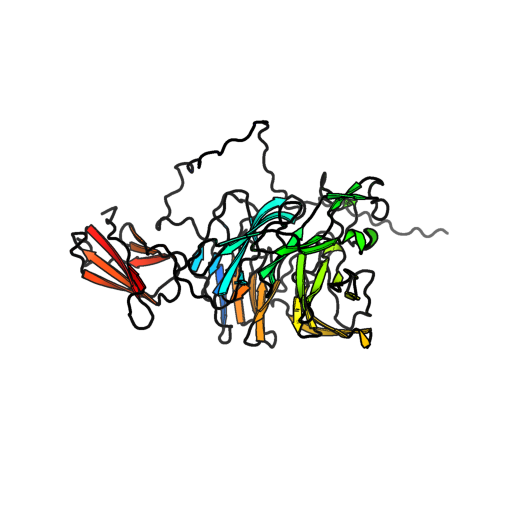 ? -4.879 1.611 7.313 1.00 98.50 88 THR A O 1
ATOM 621 N N . ILE A 1 89 ? -5.718 1.062 9.321 1.00 98.75 89 ILE A N 1
ATOM 622 C CA . ILE A 1 89 ? -6.835 0.255 8.821 1.00 98.75 89 ILE A CA 1
ATOM 623 C C . ILE A 1 89 ? -8.125 1.014 9.112 1.00 98.75 89 ILE A C 1
ATOM 625 O O . ILE A 1 89 ? -8.362 1.394 10.259 1.00 98.75 89 ILE A O 1
ATOM 629 N N . VAL A 1 90 ? -8.977 1.191 8.104 1.00 98.31 90 VAL A N 1
ATOM 630 C CA . VAL A 1 90 ? -10.296 1.826 8.245 1.00 98.31 90 VAL A CA 1
ATOM 631 C C . VAL A 1 90 ? -11.401 0.935 7.688 1.00 98.31 90 VAL A C 1
ATOM 633 O O . VAL A 1 90 ? -11.200 0.179 6.736 1.00 98.31 90 VAL A O 1
ATOM 636 N N . ASP A 1 91 ? -12.595 1.003 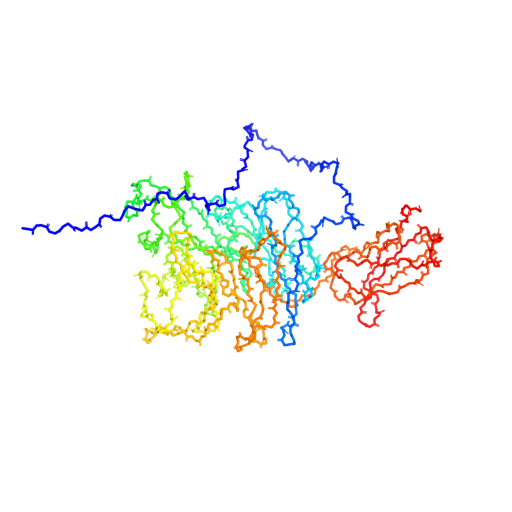8.269 1.00 97.00 91 ASP A N 1
ATOM 637 C CA . ASP A 1 91 ? -13.746 0.260 7.757 1.00 97.00 91 ASP A CA 1
ATOM 638 C C . ASP A 1 91 ? -14.415 0.951 6.548 1.00 97.00 91 ASP A C 1
ATOM 640 O O . ASP A 1 91 ? -14.044 2.045 6.121 1.00 97.00 91 ASP A O 1
ATOM 644 N N . GLY A 1 92 ? -15.450 0.320 5.983 1.00 95.56 92 GLY A N 1
ATOM 645 C CA . GLY A 1 92 ? -16.218 0.879 4.860 1.00 95.56 92 GLY A CA 1
ATOM 646 C C . GLY A 1 92 ? -17.043 2.135 5.184 1.00 95.56 92 GLY A C 1
ATOM 647 O O . GLY A 1 92 ? -17.729 2.644 4.299 1.00 95.56 92 GLY A O 1
ATOM 648 N N . LYS A 1 93 ? -17.019 2.620 6.430 1.00 96.31 93 LYS A N 1
ATOM 649 C CA . LYS A 1 93 ? -17.603 3.898 6.859 1.00 96.31 93 LYS A CA 1
ATOM 650 C C . LYS A 1 93 ? -16.527 4.952 7.159 1.00 96.31 93 LYS A C 1
ATOM 652 O O . LYS A 1 93 ? -16.882 6.039 7.601 1.00 96.31 93 LYS A O 1
ATOM 657 N N . GLY A 1 94 ? -15.247 4.651 6.920 1.00 96.94 94 GLY A N 1
ATOM 658 C CA . GLY A 1 94 ? -14.129 5.553 7.207 1.00 96.94 94 GLY A CA 1
ATOM 659 C C . GLY A 1 94 ? -13.732 5.593 8.684 1.00 96.94 94 GLY A C 1
ATOM 660 O O . GLY A 1 94 ? -12.950 6.450 9.088 1.00 96.94 94 GLY A O 1
ATOM 661 N N . ARG A 1 95 ? -14.255 4.677 9.509 1.00 97.25 95 ARG A N 1
ATOM 662 C CA . ARG A 1 95 ? -13.935 4.621 10.939 1.00 97.25 95 ARG A CA 1
ATOM 663 C C . ARG A 1 95 ? -12.605 3.892 11.127 1.00 97.25 95 ARG A C 1
ATOM 665 O O . ARG A 1 95 ? -12.478 2.771 10.620 1.00 97.25 95 ARG A O 1
ATOM 672 N N . PRO A 1 96 ? -11.631 4.465 11.853 1.00 97.19 96 PRO A N 1
ATOM 673 C CA . PRO A 1 96 ? -10.380 3.775 12.124 1.00 97.19 96 PRO A CA 1
ATOM 674 C C . PRO A 1 96 ? -10.605 2.497 12.929 1.00 97.19 96 PRO A C 1
ATOM 676 O O . PRO A 1 96 ? -11.343 2.495 13.910 1.00 97.19 96 PRO A O 1
ATOM 679 N N . VAL A 1 97 ? -9.973 1.408 12.506 1.00 98.19 97 VAL A N 1
ATOM 680 C CA . VAL A 1 97 ? -9.961 0.098 13.178 1.00 98.19 97 VAL A CA 1
ATOM 681 C C . VAL A 1 97 ? -8.615 -0.123 13.851 1.00 98.19 97 VAL A C 1
ATOM 683 O O . VAL A 1 97 ? -8.569 -0.604 14.976 1.00 98.19 97 VAL A O 1
ATOM 686 N N . TRP A 1 98 ? -7.528 0.245 13.173 1.00 98.12 98 TRP A N 1
ATOM 687 C CA . TRP A 1 98 ? -6.169 0.145 13.687 1.00 98.12 98 TRP A CA 1
ATOM 688 C C . TRP A 1 98 ? -5.350 1.343 13.227 1.00 98.12 98 TRP A C 1
ATOM 690 O O . TRP A 1 98 ? -5.471 1.757 12.074 1.00 98.12 98 TRP A O 1
ATOM 700 N N . PHE A 1 99 ? -4.501 1.859 14.106 1.00 97.75 99 PHE A N 1
ATOM 701 C CA . PHE A 1 99 ? -3.536 2.898 13.781 1.00 97.75 99 PHE A CA 1
ATOM 702 C C . PHE A 1 99 ? -2.210 2.616 14.477 1.00 97.75 99 PHE A C 1
ATOM 704 O O . PHE A 1 99 ? -2.174 2.365 15.686 1.00 97.75 99 PHE A O 1
ATOM 711 N N . ARG A 1 100 ? -1.118 2.686 13.717 1.00 96.44 100 ARG A N 1
ATOM 712 C CA . ARG A 1 100 ? 0.239 2.626 14.251 1.00 96.44 100 ARG A CA 1
ATOM 713 C C . ARG A 1 100 ? 0.992 3.894 13.850 1.00 96.44 100 ARG A C 1
ATOM 715 O O . ARG A 1 100 ? 1.456 3.960 12.712 1.00 96.44 100 ARG A O 1
ATOM 722 N N . PRO A 1 101 ? 1.138 4.876 14.755 1.00 95.56 101 PRO A N 1
ATOM 723 C CA . PRO A 1 101 ? 1.987 6.025 14.486 1.00 95.56 101 PRO A CA 1
ATOM 724 C C . PRO A 1 101 ? 3.438 5.565 14.295 1.00 95.56 101 PRO A C 1
ATOM 726 O O . PRO A 1 101 ? 3.901 4.649 14.983 1.00 95.56 101 PRO A O 1
ATOM 729 N N . ILE A 1 102 ? 4.145 6.197 13.367 1.00 95.69 102 ILE A N 1
ATOM 730 C CA . ILE A 1 102 ? 5.577 5.970 13.126 1.00 95.69 102 ILE A CA 1
ATOM 731 C C . ILE A 1 102 ? 6.411 7.148 13.659 1.00 95.69 102 ILE A C 1
ATOM 733 O O . ILE A 1 102 ? 5.845 8.206 13.950 1.00 95.69 102 ILE A O 1
ATOM 737 N N . PRO A 1 103 ? 7.733 6.975 13.860 1.00 95.06 103 PRO A N 1
ATOM 738 C CA . PRO A 1 103 ? 8.610 8.060 14.291 1.00 95.06 103 PRO A CA 1
ATOM 739 C C . PRO A 1 103 ? 8.534 9.281 13.366 1.00 95.06 103 PRO A C 1
ATOM 741 O O . PRO A 1 103 ? 8.378 9.145 12.155 1.00 95.06 103 PRO A O 1
ATOM 744 N N . ALA A 1 104 ? 8.677 10.478 13.940 1.00 91.19 104 ALA A N 1
ATOM 745 C CA . ALA A 1 104 ? 8.699 11.714 13.163 1.00 91.19 104 ALA A CA 1
ATOM 746 C C . ALA A 1 104 ? 9.847 11.698 12.139 1.00 91.19 104 ALA A C 1
ATOM 748 O O . ALA A 1 104 ? 10.977 11.347 12.478 1.00 91.19 104 ALA A O 1
ATOM 749 N N . GLY A 1 105 ? 9.552 12.101 10.902 1.00 88.94 105 GLY A N 1
ATOM 750 C CA . GLY A 1 105 ? 10.506 12.104 9.785 1.00 88.94 105 GLY A CA 1
ATOM 751 C C . GLY A 1 105 ? 10.587 10.793 8.990 1.00 88.94 105 GLY A C 1
ATOM 752 O O . GLY A 1 105 ? 11.129 10.803 7.886 1.00 88.94 105 GLY A O 1
ATOM 753 N N . GLU A 1 106 ? 10.018 9.694 9.491 1.00 94.56 106 GLU A N 1
ATOM 754 C CA . GLU A 1 106 ? 9.799 8.486 8.687 1.00 94.56 106 GLU A CA 1
ATOM 755 C C . GLU A 1 106 ? 8.483 8.585 7.905 1.00 94.56 106 GLU A C 1
ATOM 757 O O . GLU A 1 106 ? 7.606 9.367 8.257 1.00 94.56 106 GLU A O 1
ATOM 762 N N . ILE A 1 107 ? 8.335 7.770 6.859 1.00 95.56 107 ILE A N 1
ATOM 763 C CA . ILE A 1 107 ? 7.062 7.516 6.176 1.00 95.56 107 ILE A CA 1
ATOM 764 C C . ILE A 1 107 ? 6.784 6.008 6.135 1.00 95.56 107 ILE A C 1
ATOM 766 O O . ILE A 1 107 ? 7.665 5.184 6.400 1.00 95.56 107 ILE A O 1
ATOM 770 N N . ALA A 1 108 ? 5.553 5.635 5.784 1.00 97.50 108 ALA A N 1
ATOM 771 C CA . ALA A 1 108 ? 5.179 4.246 5.547 1.00 97.50 108 ALA A CA 1
ATOM 772 C C . ALA A 1 108 ? 4.389 4.102 4.247 1.00 97.50 108 ALA A C 1
ATOM 774 O O . ALA A 1 108 ? 3.609 4.978 3.873 1.00 97.50 108 ALA A O 1
ATOM 775 N N . THR A 1 109 ? 4.544 2.962 3.584 1.00 97.75 109 THR A N 1
ATOM 776 C CA . THR A 1 109 ? 3.869 2.638 2.320 1.00 97.75 109 THR A CA 1
ATOM 777 C C . THR A 1 109 ? 3.393 1.186 2.317 1.00 97.75 109 THR A C 1
ATOM 779 O O . THR A 1 109 ? 3.762 0.381 3.176 1.00 97.75 109 THR A O 1
ATOM 782 N N . ASP A 1 110 ? 2.523 0.850 1.364 1.00 96.62 110 ASP A N 1
ATOM 783 C CA . ASP A 1 110 ? 2.134 -0.528 1.046 1.00 96.62 110 ASP A CA 1
ATOM 784 C C . ASP A 1 110 ? 1.578 -1.359 2.211 1.00 96.62 110 ASP A C 1
ATOM 786 O O . ASP A 1 110 ? 1.784 -2.574 2.283 1.00 96.62 110 ASP A O 1
ATOM 790 N N . LEU A 1 111 ? 0.798 -0.728 3.102 1.00 98.75 111 LEU A N 1
ATOM 791 C CA . LEU A 1 111 ? 0.029 -1.475 4.094 1.00 98.75 111 LEU A CA 1
ATOM 792 C C . LEU A 1 111 ? -0.989 -2.380 3.387 1.00 98.75 111 LEU A C 1
ATOM 794 O O . LEU A 1 111 ? -1.928 -1.894 2.757 1.00 98.75 111 LEU A O 1
ATOM 798 N N . ARG A 1 112 ? -0.842 -3.699 3.522 1.00 98.62 112 ARG A N 1
ATOM 799 C CA . ARG A 1 112 ? -1.770 -4.680 2.937 1.00 98.62 112 ARG A CA 1
ATOM 800 C C . ARG A 1 112 ? -1.773 -6.005 3.681 1.00 98.62 112 ARG A C 1
ATOM 802 O O . ARG A 1 112 ? -0.858 -6.309 4.438 1.00 98.62 112 ARG A O 1
ATOM 809 N N . VAL A 1 113 ? -2.795 -6.814 3.413 1.00 98.69 113 VAL A N 1
ATOM 810 C CA . VAL A 1 113 ? -2.844 -8.212 3.853 1.00 98.69 113 VAL A CA 1
ATOM 811 C C . VAL A 1 113 ? -2.094 -9.083 2.849 1.00 98.69 113 VAL A C 1
ATOM 813 O O . VAL A 1 113 ? -2.421 -9.079 1.662 1.00 98.69 113 VAL A O 1
ATOM 816 N N . GLN A 1 114 ? -1.137 -9.869 3.332 1.00 98.50 114 GLN A N 1
ATOM 817 C CA . GLN A 1 114 ? -0.430 -10.897 2.563 1.00 98.50 114 GLN A CA 1
ATOM 818 C C . GLN A 1 114 ? -0.524 -12.251 3.281 1.00 98.50 114 GLN A C 1
ATOM 820 O O . GLN A 1 114 ? -1.189 -12.385 4.314 1.00 98.50 114 GLN A O 1
ATOM 825 N N . THR A 1 115 ? 0.092 -13.284 2.709 1.00 98.19 115 THR A N 1
ATOM 826 C CA . THR A 1 115 ? 0.190 -14.607 3.332 1.00 98.19 115 THR A CA 1
ATOM 827 C C . THR A 1 115 ? 1.657 -14.909 3.620 1.00 98.19 115 THR A C 1
ATOM 829 O O . THR A 1 115 ? 2.480 -14.817 2.715 1.00 98.19 115 THR A O 1
ATOM 832 N N . TYR A 1 116 ? 1.971 -15.316 4.847 1.00 98.12 116 TYR A N 1
ATOM 833 C CA . TYR A 1 116 ? 3.296 -15.790 5.244 1.00 98.12 116 TYR A CA 1
ATOM 834 C C . TYR A 1 116 ? 3.151 -17.124 5.980 1.00 98.12 116 TYR A C 1
ATOM 836 O O . TYR A 1 116 ? 2.356 -17.232 6.911 1.00 98.12 116 TYR A O 1
ATOM 844 N N . GLN A 1 117 ? 3.864 -18.160 5.523 1.00 95.25 117 GLN A N 1
ATOM 845 C CA . GLN A 1 117 ? 3.805 -19.519 6.093 1.00 95.25 117 GLN A CA 1
ATOM 846 C C . GLN A 1 117 ? 2.365 -20.051 6.274 1.00 95.25 117 GLN A C 1
ATOM 848 O O . GLN A 1 117 ? 2.003 -20.620 7.301 1.00 95.25 117 GLN A O 1
ATOM 853 N N . GLY A 1 118 ? 1.505 -19.810 5.277 1.00 95.44 118 GLY A N 1
ATOM 854 C CA . GLY A 1 118 ? 0.100 -20.235 5.285 1.00 95.44 118 GLY A CA 1
ATOM 855 C C . GLY A 1 118 ? -0.838 -19.402 6.169 1.00 95.44 118 GLY A C 1
ATOM 856 O O . GLY A 1 118 ? -2.047 -19.632 6.144 1.00 95.44 118 GLY A O 1
ATOM 857 N N . ARG A 1 119 ? -0.329 -18.409 6.909 1.00 96.31 119 ARG A N 1
ATOM 858 C CA . ARG A 1 119 ? -1.126 -17.517 7.764 1.00 96.31 119 ARG A CA 1
ATOM 859 C C . ARG A 1 119 ? -1.290 -16.142 7.134 1.00 96.31 119 ARG A C 1
ATOM 861 O O . ARG A 1 119 ? -0.432 -15.680 6.383 1.00 96.31 119 ARG A O 1
ATOM 868 N N . LYS A 1 120 ? -2.414 -15.488 7.427 1.00 97.94 120 LYS A N 1
ATOM 869 C CA . LYS A 1 120 ? -2.640 -14.099 7.021 1.00 97.94 120 LYS A CA 1
ATOM 870 C C . LYS A 1 120 ? -1.836 -13.174 7.923 1.00 97.94 120 LYS A C 1
ATOM 872 O O . LYS A 1 120 ? -1.856 -13.328 9.133 1.00 97.94 120 LYS A O 1
ATOM 877 N N . VAL A 1 121 ? -1.154 -12.223 7.305 1.00 98.75 121 VAL A N 1
ATOM 878 C CA . VAL A 1 121 ? -0.336 -11.207 7.970 1.00 98.75 121 VAL A CA 1
ATOM 879 C C . VAL A 1 121 ? -0.657 -9.852 7.363 1.00 98.75 121 VAL A C 1
ATOM 881 O O . VAL A 1 121 ? -1.090 -9.782 6.208 1.00 98.75 121 VAL A O 1
ATOM 884 N N . ILE A 1 122 ? -0.422 -8.781 8.111 1.00 98.75 122 ILE A N 1
ATOM 885 C CA . ILE A 1 122 ? -0.290 -7.451 7.519 1.00 98.75 122 ILE A CA 1
ATOM 886 C C . ILE A 1 122 ? 1.180 -7.149 7.269 1.00 98.75 122 ILE A C 1
ATOM 888 O O . ILE A 1 122 ? 2.065 -7.569 8.016 1.00 98.75 122 ILE A O 1
ATOM 892 N N . THR A 1 123 ? 1.432 -6.402 6.208 1.00 98.88 123 THR A N 1
ATOM 893 C CA . THR A 1 123 ? 2.767 -5.952 5.832 1.00 98.88 123 THR A CA 1
ATOM 894 C C . THR A 1 123 ? 2.741 -4.485 5.486 1.00 98.88 123 THR A C 1
ATOM 896 O O . THR A 1 123 ? 1.741 -4.048 4.927 1.00 98.88 123 THR A O 1
ATOM 899 N N . TRP A 1 124 ? 3.829 -3.769 5.730 1.00 98.81 124 TRP A N 1
ATOM 900 C CA . TRP A 1 124 ? 4.057 -2.414 5.223 1.00 98.81 124 TRP A CA 1
ATOM 901 C C . TRP A 1 124 ? 5.558 -2.186 5.055 1.00 98.81 124 TRP A C 1
ATOM 903 O O . TRP A 1 124 ? 6.358 -2.883 5.680 1.00 98.81 124 TRP A O 1
ATOM 913 N N . TRP A 1 125 ? 5.948 -1.215 4.242 1.00 98.56 125 TRP A N 1
ATOM 914 C CA . TRP A 1 125 ? 7.300 -0.662 4.278 1.00 98.56 125 TRP A CA 1
ATOM 915 C C . TRP A 1 125 ? 7.322 0.563 5.197 1.00 98.56 125 TRP A C 1
ATOM 917 O O . TRP A 1 125 ? 6.330 1.292 5.278 1.00 98.56 125 TRP A O 1
ATOM 927 N N . GLN A 1 126 ? 8.428 0.788 5.908 1.00 97.94 126 GLN A N 1
ATOM 928 C CA . GLN A 1 126 ? 8.637 1.988 6.723 1.00 97.94 126 GLN A CA 1
ATOM 929 C C . GLN A 1 126 ? 10.120 2.388 6.743 1.00 97.94 126 GLN A C 1
ATOM 931 O O . GLN A 1 126 ? 11.000 1.526 6.857 1.00 97.94 126 GLN A O 1
ATOM 936 N N . GLY A 1 127 ? 10.384 3.694 6.672 1.00 96.38 127 GLY A N 1
ATOM 937 C CA . GLY A 1 127 ? 11.725 4.274 6.742 1.00 96.38 127 GLY A CA 1
ATOM 938 C C . GLY A 1 127 ? 11.775 5.734 6.296 1.00 96.38 127 GLY A C 1
ATOM 939 O O . GLY A 1 127 ? 10.755 6.418 6.239 1.00 96.38 127 GLY A O 1
ATOM 940 N N . GLU A 1 128 ? 12.972 6.212 5.963 1.00 93.38 128 GLU A N 1
ATOM 941 C CA . GLU A 1 128 ? 13.199 7.592 5.520 1.00 93.38 128 GLU A CA 1
ATOM 942 C C . GLU A 1 128 ? 12.831 7.771 4.042 1.00 93.38 128 GLU A C 1
ATOM 944 O O . GLU A 1 128 ? 13.185 6.944 3.196 1.00 93.38 128 GLU A O 1
ATOM 949 N N . HIS A 1 129 ? 12.180 8.886 3.718 1.00 84.31 129 HIS A N 1
ATOM 950 C CA . HIS A 1 129 ? 12.019 9.342 2.340 1.00 84.31 129 HIS A CA 1
ATOM 951 C C . HIS A 1 129 ? 13.259 10.127 1.896 1.00 84.31 129 HIS A C 1
ATOM 953 O O . HIS A 1 129 ? 13.706 11.028 2.606 1.00 84.31 129 HIS A O 1
ATOM 959 N N . VAL A 1 130 ? 13.801 9.826 0.714 1.00 80.62 130 VAL A N 1
ATOM 960 C CA . VAL A 1 130 ? 14.926 10.573 0.130 1.00 80.62 130 VAL A CA 1
ATOM 961 C C . VAL A 1 130 ? 14.481 11.389 -1.087 1.00 80.62 130 VAL A C 1
ATOM 963 O O . VAL A 1 130 ? 13.543 11.015 -1.784 1.00 80.62 130 VAL A O 1
ATOM 966 N N . ASN A 1 131 ? 15.182 12.496 -1.368 1.00 66.69 131 ASN A N 1
ATOM 967 C CA . ASN A 1 131 ? 14.807 13.576 -2.308 1.00 66.69 131 ASN A CA 1
ATOM 968 C C . ASN A 1 131 ? 14.504 13.187 -3.776 1.00 66.69 131 ASN A C 1
ATOM 970 O O . ASN A 1 131 ? 14.222 14.062 -4.589 1.00 66.69 131 ASN A O 1
ATOM 974 N N . VAL A 1 132 ? 14.560 11.907 -4.136 1.00 67.12 132 VAL A N 1
ATOM 975 C CA . VAL A 1 132 ? 14.252 11.388 -5.479 1.00 67.12 132 VAL A CA 1
ATOM 976 C C . VAL A 1 132 ? 12.992 10.521 -5.527 1.00 67.12 132 VAL A C 1
ATOM 978 O O . VAL A 1 132 ? 12.772 9.810 -6.500 1.00 67.12 132 VAL A O 1
ATOM 981 N N . GLY A 1 133 ? 12.163 10.554 -4.481 1.00 75.38 133 GLY A N 1
ATOM 982 C CA . GLY A 1 133 ? 10.984 9.692 -4.403 1.00 75.38 133 GLY A CA 1
ATOM 983 C C . GLY A 1 133 ? 11.310 8.246 -4.032 1.00 75.38 133 GLY A C 1
ATOM 984 O O . GLY A 1 133 ? 10.439 7.399 -4.144 1.00 75.38 133 GLY A O 1
ATOM 985 N N . ALA A 1 134 ? 12.543 7.956 -3.602 1.00 86.25 134 ALA A N 1
ATOM 986 C CA . ALA A 1 134 ? 12.957 6.638 -3.128 1.00 86.25 134 ALA A CA 1
ATOM 987 C C . ALA A 1 134 ? 12.927 6.562 -1.593 1.00 86.25 134 ALA A C 1
ATOM 989 O O . ALA A 1 134 ? 12.889 7.580 -0.892 1.00 86.25 134 ALA A O 1
ATOM 990 N N . GLY A 1 135 ? 12.963 5.341 -1.069 1.00 91.62 135 GLY A N 1
ATOM 991 C CA . GLY A 1 135 ? 12.964 5.056 0.363 1.00 91.62 135 GLY A CA 1
ATOM 992 C C . GLY A 1 135 ? 14.274 4.454 0.862 1.00 91.62 135 GLY A C 1
ATOM 993 O O . GLY A 1 135 ? 14.954 3.714 0.151 1.00 91.62 135 GLY A O 1
ATOM 994 N N . ARG A 1 136 ? 14.609 4.720 2.126 1.00 95.25 136 ARG A N 1
ATOM 995 C CA . ARG A 1 136 ? 15.619 3.969 2.884 1.00 95.25 136 ARG A CA 1
ATOM 996 C C . ARG A 1 136 ? 14.964 3.370 4.124 1.00 95.25 136 ARG A C 1
ATOM 998 O O . ARG A 1 136 ? 14.895 4.012 5.168 1.00 95.25 136 ARG A O 1
ATOM 1005 N N . GLY A 1 137 ? 14.467 2.143 4.001 1.00 96.75 137 GLY A N 1
ATOM 1006 C CA . GLY A 1 137 ? 13.693 1.506 5.060 1.00 96.75 137 GLY A CA 1
ATOM 1007 C C . GLY A 1 137 ? 13.738 -0.012 5.040 1.00 96.75 137 GLY A C 1
ATOM 1008 O O . GLY A 1 137 ? 14.661 -0.631 4.497 1.00 96.75 137 GLY A O 1
ATOM 1009 N N . VAL A 1 138 ? 12.736 -0.604 5.682 1.00 98.12 138 VAL A N 1
ATOM 1010 C CA . VAL A 1 138 ? 12.557 -2.054 5.794 1.00 98.12 138 VAL A CA 1
ATOM 1011 C C . VAL A 1 138 ? 11.082 -2.419 5.629 1.00 98.12 138 VAL A C 1
ATOM 1013 O O . VAL A 1 138 ? 10.187 -1.655 5.997 1.00 98.12 138 VAL A O 1
ATOM 1016 N N . GLY A 1 139 ? 10.827 -3.611 5.100 1.00 98.62 139 GLY A N 1
ATOM 1017 C CA . GLY A 1 139 ? 9.510 -4.234 5.125 1.00 98.62 139 GLY A CA 1
ATOM 1018 C C . GLY A 1 139 ? 9.233 -4.843 6.497 1.00 98.62 139 GLY A C 1
ATOM 1019 O O . GLY A 1 139 ? 10.076 -5.548 7.045 1.00 98.62 139 GLY A O 1
ATOM 1020 N N . TYR A 1 140 ? 8.056 -4.594 7.055 1.00 98.81 140 TYR A N 1
ATOM 1021 C CA . TYR A 1 140 ? 7.578 -5.149 8.319 1.00 98.81 140 TYR A CA 1
ATOM 1022 C C . TYR A 1 140 ? 6.494 -6.188 8.062 1.00 98.81 140 TYR A C 1
ATOM 1024 O O . TYR A 1 140 ? 5.599 -5.957 7.253 1.00 98.81 140 TYR A O 1
ATOM 1032 N N . ILE A 1 141 ? 6.535 -7.304 8.789 1.00 98.88 141 ILE A N 1
ATOM 1033 C CA . ILE A 1 141 ? 5.502 -8.345 8.769 1.00 98.88 141 ILE A CA 1
ATOM 1034 C C . ILE A 1 141 ? 4.935 -8.474 10.180 1.00 98.88 141 ILE A C 1
ATOM 1036 O O . ILE A 1 141 ? 5.693 -8.721 11.121 1.00 98.88 141 ILE A O 1
ATOM 1040 N N . ALA A 1 142 ? 3.617 -8.332 10.329 1.00 98.62 142 ALA A N 1
ATOM 1041 C CA . ALA A 1 142 ? 2.931 -8.511 11.604 1.00 98.62 142 ALA A CA 1
ATOM 1042 C C . ALA A 1 142 ? 1.742 -9.474 11.507 1.00 98.62 142 ALA A C 1
ATOM 1044 O O . ALA A 1 142 ? 1.062 -9.555 10.481 1.00 98.62 142 ALA A O 1
ATOM 1045 N N . ASP A 1 143 ? 1.514 -10.213 12.589 1.00 97.88 143 ASP A N 1
ATOM 1046 C CA . ASP A 1 143 ? 0.432 -11.191 12.710 1.00 97.88 143 ASP A CA 1
ATOM 1047 C C . ASP A 1 143 ? -0.934 -10.546 13.030 1.00 97.88 143 ASP A C 1
ATOM 1049 O O . ASP A 1 143 ? -1.082 -9.321 13.107 1.00 97.88 143 ASP A O 1
ATOM 1053 N N . GLU A 1 144 ? -1.963 -11.375 13.214 1.00 96.62 144 GLU A N 1
ATOM 1054 C CA . GLU A 1 144 ? -3.316 -10.950 13.589 1.00 96.62 144 GLU A CA 1
ATOM 1055 C C . GLU A 1 144 ? -3.440 -10.345 15.000 1.00 96.62 144 GLU A C 1
ATOM 1057 O O . GLU A 1 144 ? -4.494 -9.800 15.338 1.00 96.62 144 GLU A O 1
ATOM 1062 N N . ASN A 1 145 ? -2.389 -10.411 15.818 1.00 96.62 145 ASN A N 1
ATOM 1063 C CA . ASN A 1 145 ? -2.325 -9.743 17.117 1.00 96.62 145 ASN A CA 1
ATOM 1064 C C . ASN A 1 145 ? -1.547 -8.417 17.040 1.00 96.62 145 ASN A C 1
ATOM 1066 O O . ASN A 1 145 ? -1.370 -7.747 18.059 1.00 96.62 145 ASN A O 1
ATOM 1070 N N . TYR A 1 146 ? -1.131 -8.018 15.829 1.00 97.19 146 TYR A N 1
ATOM 1071 C CA . TYR A 1 146 ? -0.297 -6.853 15.521 1.00 97.19 146 TYR A CA 1
ATOM 1072 C C . TYR A 1 146 ? 1.126 -6.925 16.080 1.00 97.19 146 TYR A C 1
ATOM 1074 O O . TYR A 1 146 ? 1.813 -5.902 16.173 1.00 97.19 146 TYR A O 1
ATOM 1082 N N . ARG A 1 147 ? 1.607 -8.128 16.404 1.00 97.25 147 ARG A N 1
ATOM 1083 C CA . ARG A 1 147 ? 3.003 -8.344 16.767 1.00 97.25 147 ARG A CA 1
ATOM 1084 C C . ARG A 1 147 ? 3.842 -8.387 15.497 1.00 97.25 147 ARG A C 1
ATOM 1086 O O . ARG A 1 147 ? 3.562 -9.168 14.592 1.00 97.25 147 ARG A O 1
ATOM 1093 N N . VAL A 1 148 ? 4.905 -7.585 15.442 1.00 98.12 148 VAL A N 1
ATOM 1094 C CA . VAL A 1 148 ? 5.908 -7.695 14.372 1.00 98.12 148 VAL A CA 1
ATOM 1095 C C . VAL A 1 148 ? 6.649 -9.021 14.542 1.00 98.12 148 VAL A C 1
ATOM 1097 O O . VAL A 1 148 ? 7.307 -9.244 15.558 1.00 98.12 148 VAL A O 1
ATOM 1100 N N . ILE A 1 149 ? 6.523 -9.902 13.554 1.00 98.31 149 ILE A N 1
ATOM 1101 C CA . ILE A 1 149 ? 7.113 -11.248 13.557 1.00 98.31 149 ILE A CA 1
ATOM 1102 C C . ILE A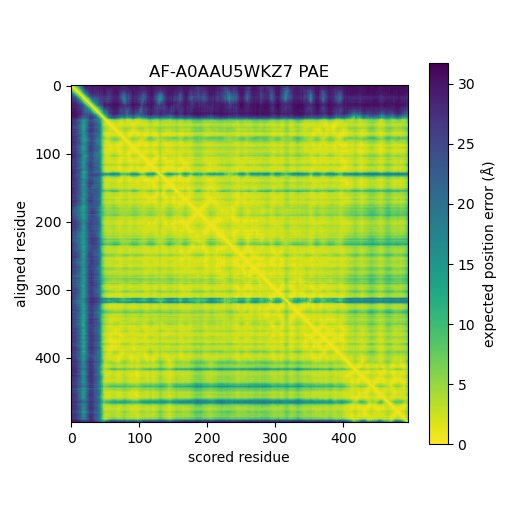 1 149 ? 8.358 -11.351 12.673 1.00 98.31 149 ILE A C 1
ATOM 1104 O O . ILE A 1 149 ? 9.153 -12.266 12.861 1.00 98.31 149 ILE A O 1
ATOM 1108 N N . ALA A 1 150 ? 8.540 -10.423 11.731 1.00 98.44 150 ALA A N 1
ATOM 1109 C CA . ALA A 1 150 ? 9.741 -10.326 10.910 1.00 98.44 150 ALA A CA 1
ATOM 1110 C C . ALA A 1 150 ? 9.912 -8.911 10.343 1.00 98.44 150 ALA A C 1
ATOM 1112 O O . ALA A 1 150 ? 8.938 -8.176 10.154 1.00 98.44 150 ALA A O 1
ATOM 1113 N N . THR A 1 151 ? 11.156 -8.565 10.024 1.00 98.44 151 THR A N 1
ATOM 1114 C CA . THR A 1 151 ? 11.506 -7.416 9.188 1.00 98.44 151 THR A CA 1
ATOM 1115 C C . THR A 1 151 ? 12.424 -7.872 8.059 1.00 98.44 151 THR A C 1
ATOM 1117 O O . THR A 1 151 ? 13.218 -8.796 8.234 1.00 98.44 151 THR A O 1
ATOM 1120 N N . VAL A 1 152 ? 12.302 -7.252 6.888 1.00 98.56 152 VAL A N 1
ATOM 1121 C CA . VAL A 1 152 ? 13.052 -7.626 5.684 1.00 98.56 152 VAL A CA 1
ATOM 1122 C C . VAL A 1 152 ? 13.684 -6.382 5.075 1.00 98.56 152 VAL A C 1
ATOM 1124 O O . VAL A 1 152 ? 13.038 -5.346 4.930 1.00 98.56 152 VAL A O 1
ATOM 1127 N N . LYS A 1 153 ? 14.957 -6.486 4.707 1.00 96.88 153 LYS A N 1
ATOM 1128 C CA . LYS A 1 153 ? 15.713 -5.447 4.003 1.00 96.88 153 LYS A CA 1
ATOM 1129 C C . LYS A 1 153 ? 16.427 -6.056 2.804 1.00 96.88 153 LYS A C 1
ATOM 1131 O O . LYS A 1 153 ? 16.534 -7.277 2.710 1.00 96.88 153 LYS A O 1
ATOM 1136 N N . GLY A 1 154 ? 16.936 -5.194 1.934 1.00 95.25 154 GLY A N 1
ATOM 1137 C CA . GLY A 1 154 ? 17.786 -5.606 0.830 1.00 95.25 154 GLY A CA 1
ATOM 1138 C C . GLY A 1 154 ? 19.119 -6.200 1.290 1.00 95.25 154 GLY A C 1
ATOM 1139 O O . GLY A 1 154 ? 19.613 -5.926 2.389 1.00 95.25 154 GLY A O 1
ATOM 1140 N N . SER A 1 155 ? 19.735 -6.994 0.421 1.00 93.56 155 SER A N 1
ATOM 1141 C CA . SER A 1 155 ? 21.021 -7.647 0.672 1.00 93.56 155 SER A CA 1
ATOM 1142 C C . SER A 1 155 ? 22.167 -6.639 0.797 1.00 93.56 155 SER A C 1
ATOM 1144 O O . SER A 1 155 ? 23.050 -6.788 1.640 1.00 93.56 155 SER A O 1
ATOM 1146 N N . SER A 1 156 ? 22.123 -5.577 -0.012 1.00 85.44 156 SER A N 1
ATOM 1147 C CA . SER A 1 156 ? 23.155 -4.544 -0.089 1.00 85.44 156 SER A CA 1
ATOM 1148 C C . SER A 1 156 ? 22.796 -3.264 0.669 1.00 85.44 156 SER A C 1
ATOM 1150 O O . SER A 1 156 ? 23.521 -2.276 0.565 1.00 85.44 156 SER A O 1
ATOM 1152 N N . GLY A 1 157 ? 21.676 -3.230 1.399 1.00 89.69 157 GLY A N 1
ATOM 1153 C CA . GLY A 1 157 ? 21.234 -2.011 2.068 1.00 89.69 157 GLY A CA 1
ATOM 1154 C C . GLY A 1 157 ? 19.737 -1.963 2.384 1.00 89.69 157 GLY A C 1
ATOM 1155 O O . GLY A 1 157 ? 19.069 -2.996 2.416 1.00 89.69 157 GLY A O 1
ATOM 1156 N N . PRO A 1 158 ? 19.204 -0.765 2.669 1.00 94.31 158 PRO A N 1
ATOM 1157 C CA . PRO A 1 158 ? 17.782 -0.597 2.931 1.00 94.31 158 PRO A CA 1
ATOM 1158 C C . PRO A 1 158 ? 16.939 -0.957 1.701 1.00 94.31 158 PRO A C 1
ATOM 1160 O O . PRO A 1 158 ? 17.373 -0.770 0.563 1.00 94.31 158 PRO A O 1
ATOM 1163 N N . ALA A 1 159 ? 15.730 -1.454 1.953 1.00 96.44 159 ALA A N 1
ATOM 1164 C CA . ALA A 1 159 ? 14.714 -1.612 0.922 1.00 96.44 159 ALA A CA 1
ATOM 1165 C C . ALA A 1 159 ? 14.133 -0.242 0.556 1.00 96.44 159 ALA A C 1
ATOM 1167 O O . ALA A 1 159 ? 13.988 0.631 1.423 1.00 96.44 159 ALA A O 1
ATOM 1168 N N . ASP A 1 160 ? 13.771 -0.083 -0.708 1.00 96.50 160 ASP A N 1
ATOM 1169 C CA . ASP A 1 160 ? 13.058 1.084 -1.205 1.00 96.50 160 ASP A CA 1
ATOM 1170 C C . ASP A 1 160 ? 11.547 1.007 -0.902 1.00 96.50 160 ASP A C 1
ATOM 1172 O O . ASP A 1 160 ? 11.005 -0.063 -0.626 1.00 96.50 160 ASP A O 1
ATOM 1176 N N . LEU A 1 161 ? 10.882 2.166 -0.910 1.00 95.50 161 LEU A N 1
ATOM 1177 C CA . LEU A 1 161 ? 9.493 2.341 -0.480 1.00 95.50 161 LEU A CA 1
ATOM 1178 C C . LEU A 1 161 ? 8.441 1.779 -1.438 1.00 95.50 161 LEU A C 1
ATOM 1180 O O . LEU A 1 161 ? 7.274 1.691 -1.052 1.00 95.50 161 LEU A O 1
ATOM 1184 N N . HIS A 1 162 ? 8.804 1.461 -2.683 1.00 97.69 162 HIS A N 1
ATOM 1185 C CA . HIS A 1 162 ? 7.801 1.259 -3.727 1.00 97.69 162 HIS A CA 1
ATOM 1186 C C . HIS A 1 162 ? 7.184 -0.137 -3.765 1.00 97.69 162 HIS A C 1
ATOM 1188 O O . HIS A 1 162 ? 6.069 -0.266 -4.279 1.00 97.69 162 HIS A O 1
ATOM 1194 N N . GLU A 1 163 ? 7.892 -1.169 -3.294 1.00 97.50 163 GLU A N 1
ATOM 1195 C CA . GLU A 1 163 ? 7.365 -2.532 -3.288 1.00 97.50 163 GLU A CA 1
ATOM 1196 C C . GLU A 1 163 ? 7.919 -3.385 -2.141 1.00 97.50 163 GLU A C 1
ATOM 1198 O O . GLU A 1 163 ? 9.130 -3.530 -1.955 1.00 97.50 163 GLU A O 1
ATOM 1203 N N . PHE A 1 164 ? 6.998 -4.036 -1.429 1.00 98.06 164 PHE A N 1
ATOM 1204 C CA . PHE A 1 164 ? 7.298 -5.094 -0.469 1.00 98.06 164 PHE A CA 1
ATOM 1205 C C . PHE A 1 164 ? 6.297 -6.242 -0.609 1.00 98.06 164 PHE A C 1
ATOM 1207 O O . PHE A 1 164 ? 5.187 -6.216 -0.056 1.00 98.06 164 PHE A O 1
ATOM 1214 N N . ARG A 1 165 ? 6.667 -7.277 -1.368 1.00 98.06 165 ARG A N 1
ATOM 1215 C CA . ARG A 1 165 ? 5.759 -8.370 -1.742 1.00 98.06 165 ARG A CA 1
ATOM 1216 C C . ARG A 1 165 ? 6.224 -9.718 -1.235 1.00 98.06 165 ARG A C 1
ATOM 1218 O O . ARG A 1 165 ? 7.295 -10.175 -1.599 1.00 98.06 165 ARG A O 1
ATOM 1225 N N . LEU A 1 166 ? 5.391 -10.385 -0.445 1.00 98.56 166 LEU A N 1
ATOM 1226 C CA . LEU A 1 166 ? 5.646 -11.752 -0.012 1.00 98.56 166 LEU A CA 1
ATOM 1227 C C . LEU A 1 166 ? 5.284 -12.723 -1.134 1.00 98.56 166 LEU A C 1
ATOM 1229 O O . LEU A 1 166 ? 4.285 -12.542 -1.835 1.00 98.56 166 LEU A O 1
ATOM 1233 N N . THR A 1 167 ? 6.067 -13.784 -1.261 1.00 97.31 167 THR A N 1
ATOM 1234 C CA . THR A 1 167 ? 5.798 -14.878 -2.195 1.00 97.31 167 THR A CA 1
ATOM 1235 C C . THR A 1 167 ? 5.255 -16.093 -1.4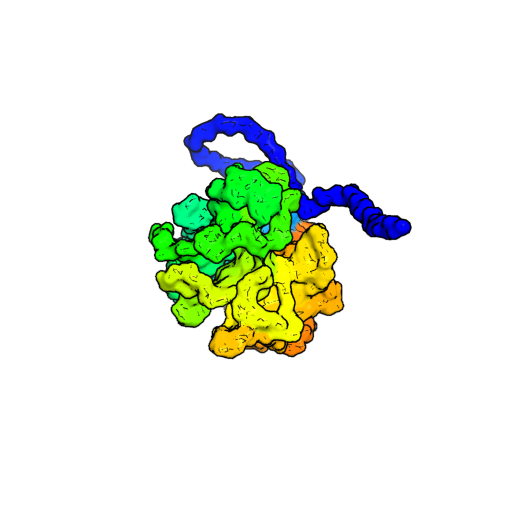41 1.00 97.31 167 THR A C 1
ATOM 1237 O O . THR A 1 167 ? 5.393 -16.226 -0.220 1.00 97.31 167 THR A O 1
ATOM 1240 N N . SER A 1 168 ? 4.665 -17.037 -2.175 1.00 95.12 168 SER A N 1
ATOM 1241 C CA . SER A 1 168 ? 4.216 -18.317 -1.610 1.00 95.12 168 SER A CA 1
ATOM 1242 C C . SER A 1 168 ? 5.360 -19.175 -1.056 1.00 95.12 168 SER A C 1
ATOM 1244 O O . SER A 1 168 ? 5.106 -20.087 -0.271 1.00 95.12 168 SER A O 1
ATOM 1246 N N . ARG A 1 169 ? 6.612 -18.871 -1.424 1.00 95.88 169 ARG A N 1
ATOM 1247 C CA . ARG A 1 169 ? 7.818 -19.614 -1.035 1.00 95.88 169 ARG A CA 1
ATOM 1248 C C . ARG A 1 169 ? 8.405 -19.166 0.306 1.00 95.88 169 ARG A C 1
ATOM 1250 O O . ARG A 1 169 ? 9.436 -19.684 0.710 1.00 95.88 169 ARG A O 1
ATOM 1257 N N . GLY A 1 170 ? 7.772 -18.219 1.005 1.00 97.69 170 GLY A N 1
ATOM 1258 C CA . GLY A 1 170 ? 8.312 -17.669 2.255 1.00 97.69 170 GLY A CA 1
ATOM 1259 C C . GLY A 1 170 ? 9.447 -16.663 2.039 1.00 97.69 170 GLY A C 1
ATOM 1260 O O . GLY A 1 170 ? 10.236 -16.414 2.947 1.00 97.69 170 GLY A O 1
ATOM 1261 N N . THR A 1 171 ? 9.512 -16.073 0.847 1.00 98.44 171 THR A N 1
ATOM 1262 C CA . THR A 1 171 ? 10.476 -15.037 0.461 1.00 98.44 171 THR A CA 1
ATOM 1263 C C . THR A 1 171 ? 9.758 -13.699 0.264 1.00 98.44 171 THR A C 1
ATOM 1265 O O . THR A 1 171 ? 8.524 -13.649 0.221 1.00 98.44 171 THR A O 1
ATOM 1268 N N . ALA A 1 172 ? 10.516 -12.612 0.137 1.00 98.56 172 ALA A N 1
ATOM 1269 C CA . ALA A 1 172 ? 9.994 -11.296 -0.203 1.00 98.56 172 ALA A CA 1
ATOM 1270 C C . ALA A 1 172 ? 10.721 -10.696 -1.411 1.00 98.56 172 ALA A C 1
ATOM 1272 O O . ALA A 1 172 ? 11.948 -10.704 -1.458 1.00 98.56 172 ALA A O 1
ATOM 1273 N N . LEU A 1 173 ? 9.950 -10.149 -2.350 1.00 98.56 173 LEU A N 1
ATOM 1274 C CA . LEU A 1 173 ? 10.415 -9.299 -3.439 1.00 98.56 173 LEU A CA 1
ATOM 1275 C C . LEU A 1 173 ? 10.453 -7.840 -2.968 1.00 98.56 173 LEU A C 1
ATOM 1277 O O . LEU A 1 173 ? 9.476 -7.346 -2.391 1.00 98.56 173 LEU A O 1
ATOM 1281 N N . LEU A 1 174 ? 11.578 -7.176 -3.222 1.00 98.06 174 LEU A N 1
ATOM 1282 C CA . LEU A 1 174 ? 11.876 -5.802 -2.816 1.00 98.06 174 LEU A CA 1
ATOM 1283 C C . LEU A 1 174 ? 12.392 -4.991 -4.000 1.00 98.06 174 LEU A C 1
ATOM 1285 O O . LEU A 1 174 ? 13.128 -5.525 -4.833 1.00 98.06 174 LEU A O 1
ATOM 1289 N N . THR A 1 175 ? 12.093 -3.693 -4.015 1.00 97.81 175 THR A N 1
ATOM 1290 C CA . THR A 1 175 ? 12.839 -2.720 -4.819 1.00 97.81 175 THR A CA 1
ATOM 1291 C C . THR A 1 175 ? 14.031 -2.166 -4.039 1.00 97.81 175 THR A C 1
ATOM 1293 O O . THR A 1 175 ? 14.004 -2.056 -2.809 1.00 97.81 175 THR A O 1
ATOM 1296 N N . LEU A 1 176 ? 15.108 -1.822 -4.746 1.00 95.88 176 LEU A N 1
ATOM 1297 C CA . LEU A 1 176 ? 16.258 -1.096 -4.204 1.00 95.88 176 LEU A CA 1
ATOM 1298 C C . LEU A 1 176 ? 16.773 -0.074 -5.225 1.00 95.88 176 LEU A C 1
ATOM 1300 O O . LEU A 1 176 ? 16.619 -0.264 -6.430 1.00 95.88 176 LEU A O 1
ATOM 1304 N N . TYR A 1 177 ? 17.441 0.967 -4.717 1.00 93.69 177 TYR A N 1
ATOM 1305 C CA . TYR A 1 177 ? 18.035 2.061 -5.497 1.00 93.69 177 TYR A CA 1
ATOM 1306 C C . TYR A 1 177 ? 19.531 2.248 -5.167 1.00 93.69 177 TYR A C 1
ATOM 1308 O O . TYR A 1 177 ? 19.917 3.267 -4.581 1.00 93.69 177 TYR A O 1
ATOM 1316 N N . PRO A 1 178 ? 20.418 1.275 -5.458 1.00 94.06 178 PRO A N 1
ATOM 1317 C CA . PRO A 1 178 ? 21.847 1.501 -5.292 1.00 94.06 178 PRO A CA 1
ATOM 1318 C C . PRO A 1 178 ? 22.344 2.570 -6.274 1.00 94.06 178 PRO A C 1
ATOM 1320 O O . PRO A 1 178 ? 21.885 2.671 -7.411 1.00 94.06 178 PRO A O 1
ATOM 1323 N N . GLN A 1 179 ? 23.306 3.367 -5.815 1.00 94.00 179 GLN A N 1
ATOM 1324 C CA . GLN A 1 179 ? 23.949 4.399 -6.622 1.00 94.00 179 GLN A CA 1
ATOM 1325 C C . GLN A 1 179 ? 25.192 3.829 -7.298 1.00 94.00 179 GLN A C 1
ATOM 1327 O O . GLN A 1 179 ? 26.025 3.201 -6.641 1.00 94.00 179 GLN A O 1
ATOM 1332 N N . VAL A 1 180 ? 25.341 4.077 -8.597 1.00 95.38 180 VAL A N 1
ATOM 1333 C CA . VAL A 1 180 ? 26.502 3.637 -9.381 1.00 95.38 180 VAL A CA 1
ATOM 1334 C C . VAL A 1 180 ? 26.985 4.742 -10.319 1.00 95.38 180 VAL A C 1
ATOM 1336 O O . VAL A 1 180 ? 26.232 5.652 -10.659 1.00 95.38 180 VAL A O 1
ATOM 1339 N N . GLN A 1 181 ? 28.245 4.660 -10.750 1.00 97.38 181 GLN A N 1
ATOM 1340 C CA . GLN A 1 181 ? 28.801 5.554 -11.771 1.00 97.38 181 GLN A CA 1
ATOM 1341 C C . GLN A 1 181 ? 28.528 5.001 -13.176 1.00 97.38 181 GLN A C 1
ATOM 1343 O O . GLN A 1 181 ? 28.749 3.808 -13.438 1.00 97.38 181 GLN A O 1
ATOM 1348 N N . ARG A 1 182 ? 28.038 5.861 -14.074 1.00 97.06 182 ARG A N 1
ATOM 1349 C CA . ARG A 1 182 ? 27.743 5.550 -15.481 1.00 97.06 182 ARG A CA 1
ATOM 1350 C C . ARG A 1 182 ? 27.965 6.767 -16.381 1.00 97.06 182 ARG A C 1
ATOM 1352 O O . ARG A 1 182 ? 27.927 7.908 -15.930 1.00 97.06 182 ARG A O 1
ATOM 1359 N N . ASP A 1 183 ? 28.113 6.488 -17.673 1.00 97.12 183 ASP A N 1
ATOM 1360 C CA . ASP A 1 183 ? 28.081 7.505 -18.720 1.00 97.12 183 ASP A CA 1
ATOM 1361 C C . ASP A 1 183 ? 26.649 7.984 -18.968 1.00 97.12 183 ASP A C 1
ATOM 1363 O O . ASP A 1 183 ? 25.783 7.215 -19.394 1.00 97.12 183 ASP A O 1
ATOM 1367 N N . LEU A 1 184 ? 26.402 9.264 -18.674 1.00 97.12 184 LEU A N 1
ATOM 1368 C CA . LEU A 1 184 ? 25.109 9.928 -18.834 1.00 97.12 184 LEU A CA 1
ATOM 1369 C C . LEU A 1 184 ? 25.083 10.882 -20.036 1.00 97.12 184 LEU A C 1
ATOM 1371 O O . LEU A 1 184 ? 24.097 11.595 -20.228 1.00 97.12 184 LEU A O 1
ATOM 1375 N N . THR A 1 185 ? 26.117 10.898 -20.883 1.00 97.00 185 THR A N 1
ATOM 1376 C CA . THR A 1 185 ? 26.176 11.789 -22.058 1.00 97.00 185 THR A CA 1
ATOM 1377 C C . THR A 1 185 ? 25.004 11.571 -23.012 1.00 97.00 185 THR A C 1
ATOM 1379 O O . THR A 1 185 ? 24.472 12.532 -23.566 1.00 97.00 185 THR A O 1
ATOM 1382 N N . ALA A 1 186 ? 24.515 10.331 -23.125 1.00 95.38 186 ALA A N 1
ATOM 1383 C CA . ALA A 1 186 ? 23.367 9.968 -23.958 1.00 95.38 186 ALA A CA 1
ATOM 1384 C C . ALA A 1 186 ? 22.046 10.655 -23.554 1.00 95.38 186 ALA A C 1
ATOM 1386 O O . ALA A 1 186 ? 21.111 10.695 -24.353 1.00 95.38 186 ALA A O 1
ATOM 1387 N N . VAL A 1 187 ? 21.964 11.192 -22.334 1.00 95.38 187 VAL A N 1
ATOM 1388 C CA . VAL A 1 187 ? 20.799 11.924 -21.805 1.00 95.38 187 VAL A CA 1
ATOM 1389 C C . VAL A 1 187 ? 21.124 13.389 -21.481 1.00 95.38 187 VAL A C 1
ATOM 1391 O O . VAL A 1 187 ? 20.327 14.077 -20.843 1.00 95.38 187 VAL A O 1
ATOM 1394 N N . GLY A 1 188 ? 22.284 13.881 -21.937 1.00 95.31 188 GLY A N 1
ATOM 1395 C CA . GLY A 1 188 ? 22.755 15.250 -21.706 1.00 95.31 188 GLY A CA 1
ATOM 1396 C C . GLY A 1 188 ? 23.455 15.469 -20.361 1.00 95.31 188 GLY A C 1
ATOM 1397 O O . GLY A 1 188 ? 23.611 16.612 -19.939 1.00 95.31 188 GLY A O 1
ATOM 1398 N N . GLY A 1 189 ? 23.844 14.392 -19.674 1.00 95.94 189 GLY A N 1
ATOM 1399 C CA . GLY A 1 189 ? 24.617 14.430 -18.435 1.00 95.94 189 GLY A CA 1
ATOM 1400 C C . GLY A 1 189 ? 26.133 14.293 -18.642 1.00 95.94 189 GLY A C 1
ATOM 1401 O O . GLY A 1 189 ? 26.613 14.244 -19.776 1.00 95.94 189 GLY A O 1
ATOM 1402 N N . PRO A 1 190 ? 26.910 14.238 -17.545 1.00 96.88 190 PRO A N 1
ATOM 1403 C CA . PRO A 1 190 ? 28.355 14.040 -17.596 1.00 96.88 190 PRO A CA 1
ATOM 1404 C C . PRO A 1 190 ? 28.729 12.602 -17.987 1.00 96.88 190 PRO A C 1
ATOM 1406 O O . PRO A 1 190 ? 27.943 11.669 -17.825 1.00 96.88 190 PRO A O 1
ATOM 1409 N N . LYS A 1 191 ? 29.971 12.423 -18.448 1.00 97.00 191 LYS A N 1
ATOM 1410 C CA . LYS A 1 191 ? 30.545 11.106 -18.769 1.00 97.00 191 LYS A CA 1
ATOM 1411 C C . LYS A 1 191 ? 30.741 10.211 -17.539 1.00 97.00 191 LYS A C 1
ATOM 1413 O O . LYS A 1 191 ? 30.631 9.000 -17.651 1.00 97.00 191 LYS A O 1
ATOM 1418 N N . ASP A 1 192 ? 30.995 10.807 -16.380 1.00 95.88 192 ASP A N 1
ATOM 1419 C CA . ASP A 1 192 ? 31.147 10.100 -15.108 1.00 95.88 192 ASP A CA 1
ATOM 1420 C C . ASP A 1 192 ? 30.095 10.642 -14.134 1.00 95.88 192 ASP A C 1
ATOM 1422 O O . ASP A 1 192 ? 30.357 11.534 -13.326 1.00 95.88 192 ASP A O 1
ATOM 1426 N N . GLY A 1 193 ? 28.851 10.195 -14.317 1.00 96.38 193 GLY A N 1
ATOM 1427 C CA . GLY A 1 193 ? 27.705 10.634 -13.530 1.00 96.38 193 GLY A CA 1
ATOM 1428 C C . GLY A 1 193 ? 27.183 9.558 -12.585 1.00 96.38 193 GLY A C 1
ATOM 1429 O O . GLY A 1 193 ? 27.148 8.373 -12.919 1.00 96.38 193 GLY A O 1
ATOM 1430 N N . THR A 1 194 ? 26.689 9.983 -11.421 1.00 96.00 194 THR A N 1
ATOM 1431 C CA . THR A 1 194 ? 25.982 9.093 -10.493 1.00 96.00 194 THR A CA 1
ATOM 1432 C C . THR A 1 194 ? 24.549 8.863 -10.971 1.00 96.00 194 THR A C 1
ATOM 1434 O O . THR A 1 194 ? 23.808 9.821 -11.205 1.00 96.00 194 THR A O 1
ATOM 1437 N N . VAL A 1 195 ? 24.143 7.600 -11.064 1.00 95.75 195 VAL A N 1
ATOM 1438 C CA . VAL A 1 195 ? 22.796 7.159 -11.448 1.00 95.75 195 VAL A CA 1
ATOM 1439 C C . VAL A 1 195 ? 22.255 6.168 -10.419 1.00 95.75 195 VAL A C 1
ATOM 1441 O O . VAL A 1 195 ? 23.021 5.414 -9.812 1.00 95.75 195 VAL A O 1
ATOM 1444 N N . PHE A 1 196 ? 20.941 6.169 -10.220 1.00 95.44 196 PHE A N 1
ATOM 1445 C CA . PHE A 1 196 ? 20.248 5.112 -9.498 1.00 95.44 196 PHE A CA 1
ATOM 1446 C C . PHE A 1 196 ? 19.972 3.921 -10.412 1.00 95.44 196 PHE A C 1
ATOM 1448 O O . PHE A 1 196 ? 19.422 4.066 -11.505 1.00 95.44 196 PHE A O 1
ATOM 1455 N N . ASP A 1 197 ? 20.325 2.732 -9.942 1.00 96.12 197 ASP A N 1
ATOM 1456 C CA . ASP A 1 197 ? 19.887 1.484 -10.552 1.00 96.12 197 ASP A CA 1
ATOM 1457 C C . ASP A 1 197 ? 18.533 1.065 -9.969 1.00 96.12 197 ASP A C 1
ATOM 1459 O O . ASP A 1 197 ? 18.377 1.018 -8.752 1.00 96.12 197 ASP A O 1
ATOM 1463 N N . GLY A 1 198 ? 17.563 0.728 -10.816 1.00 96.62 198 GLY A N 1
ATOM 1464 C CA . GLY A 1 198 ? 16.345 0.050 -10.386 1.00 96.62 198 GLY A CA 1
ATOM 1465 C C . GLY A 1 198 ? 16.611 -1.438 -10.185 1.00 96.62 198 GLY A C 1
ATOM 1466 O O . GLY A 1 198 ? 16.761 -2.177 -11.157 1.00 96.62 198 GLY A O 1
ATOM 1467 N N . VAL A 1 199 ? 16.660 -1.884 -8.933 1.00 98.12 199 VAL A N 1
ATOM 1468 C CA . VAL A 1 199 ? 16.979 -3.275 -8.589 1.00 98.12 199 VAL A CA 1
ATOM 1469 C C . VAL A 1 199 ? 15.764 -3.987 -8.017 1.00 98.12 199 VAL A C 1
ATOM 1471 O O . VAL A 1 199 ? 15.044 -3.425 -7.194 1.00 98.12 199 VAL A O 1
ATOM 1474 N N . VAL A 1 200 ? 15.587 -5.248 -8.414 1.00 98.56 200 VAL A N 1
ATOM 1475 C CA . VAL A 1 200 ? 14.707 -6.205 -7.736 1.00 98.56 200 VAL A CA 1
ATOM 1476 C C . VAL A 1 200 ? 15.561 -7.221 -6.993 1.00 98.56 200 VAL A C 1
ATOM 1478 O O . VAL A 1 200 ? 16.493 -7.779 -7.571 1.00 98.56 200 VAL A O 1
ATOM 1481 N N . GLU A 1 201 ? 15.221 -7.505 -5.741 1.00 98.50 201 GLU A N 1
ATOM 1482 C CA . GLU A 1 201 ? 15.791 -8.623 -4.985 1.00 98.50 201 GLU A CA 1
ATOM 1483 C C . GLU A 1 201 ? 14.698 -9.544 -4.457 1.00 98.50 201 GLU A C 1
ATOM 1485 O O . GLU A 1 201 ? 13.646 -9.078 -4.026 1.00 98.50 201 GLU A O 1
ATOM 1490 N N . GLU A 1 202 ? 14.977 -10.848 -4.443 1.00 98.50 202 GLU A N 1
ATOM 1491 C CA . GLU A 1 202 ? 14.232 -11.822 -3.651 1.00 98.50 202 GLU A CA 1
ATOM 1492 C C . GLU A 1 202 ? 15.060 -12.230 -2.432 1.00 98.50 202 GLU A C 1
ATOM 1494 O O . GLU A 1 202 ? 16.157 -12.784 -2.561 1.00 98.50 202 GLU A O 1
ATOM 1499 N N . ILE A 1 203 ? 14.508 -11.979 -1.249 1.00 98.69 203 ILE A N 1
ATOM 1500 C CA . ILE A 1 203 ? 15.132 -12.268 0.039 1.00 98.69 203 ILE A CA 1
ATOM 1501 C C . ILE A 1 203 ? 14.370 -13.393 0.734 1.00 98.69 203 ILE A C 1
ATOM 1503 O O . ILE A 1 203 ? 13.145 -13.345 0.856 1.00 98.69 203 ILE A O 1
ATOM 1507 N N . ASP A 1 204 ? 15.087 -14.396 1.229 1.00 98.50 204 ASP A N 1
ATOM 1508 C CA . ASP A 1 204 ? 14.526 -15.379 2.151 1.00 98.50 204 ASP A CA 1
ATOM 1509 C C . ASP A 1 204 ? 14.183 -14.702 3.486 1.00 98.50 204 ASP A C 1
ATOM 1511 O O . ASP A 1 204 ? 15.060 -14.146 4.147 1.00 98.50 204 ASP A O 1
ATOM 1515 N N . ILE A 1 205 ? 12.911 -14.731 3.894 1.00 98.50 205 ILE A N 1
ATOM 1516 C CA . ILE A 1 205 ? 12.450 -13.962 5.063 1.00 98.50 205 ILE A CA 1
ATOM 1517 C C . ILE A 1 205 ? 13.035 -14.525 6.362 1.00 98.50 205 ILE A C 1
ATOM 1519 O O . ILE A 1 205 ? 13.330 -13.766 7.282 1.00 98.50 205 ILE A O 1
ATOM 1523 N N . ALA A 1 206 ? 13.206 -15.845 6.451 1.00 97.56 206 ALA A N 1
ATOM 1524 C CA . ALA A 1 206 ? 13.658 -16.502 7.673 1.00 97.56 206 ALA A CA 1
ATOM 1525 C C . ALA A 1 206 ? 15.155 -16.280 7.939 1.00 97.56 206 ALA A C 1
ATOM 1527 O O . ALA A 1 206 ? 15.566 -16.139 9.089 1.00 97.56 206 ALA A O 1
ATOM 1528 N N . THR A 1 207 ? 15.969 -16.265 6.885 1.00 97.38 207 THR A N 1
ATOM 1529 C CA . THR A 1 207 ? 17.434 -16.209 6.978 1.00 97.38 207 THR A CA 1
ATOM 1530 C C . THR A 1 207 ? 18.020 -14.859 6.575 1.00 97.38 207 THR A C 1
ATOM 1532 O O . THR A 1 207 ? 19.189 -14.602 6.854 1.00 97.38 207 THR A O 1
ATOM 1535 N N . GLY A 1 208 ? 17.248 -14.003 5.902 1.00 97.06 208 GLY A N 1
ATOM 1536 C CA . GLY A 1 208 ? 17.721 -12.738 5.337 1.00 97.06 208 GLY A CA 1
ATOM 1537 C C . GLY A 1 208 ? 18.665 -12.907 4.141 1.00 97.06 208 GLY A C 1
ATOM 1538 O O . GLY A 1 208 ? 19.337 -11.953 3.752 1.00 97.06 208 GLY A O 1
ATOM 1539 N N . ARG A 1 209 ? 18.765 -14.114 3.569 1.00 98.12 209 ARG A N 1
ATOM 1540 C CA . ARG A 1 209 ? 19.668 -14.399 2.449 1.00 98.12 209 ARG A CA 1
ATOM 1541 C C . ARG A 1 209 ? 19.095 -13.884 1.135 1.00 98.12 209 ARG A C 1
ATOM 1543 O O . ARG A 1 209 ? 17.926 -14.108 0.834 1.00 98.12 209 ARG A O 1
ATOM 1550 N N . LEU A 1 210 ? 19.958 -13.286 0.317 1.00 98.44 210 LEU A N 1
ATOM 1551 C CA . LEU A 1 210 ? 19.666 -13.026 -1.089 1.00 98.44 210 LEU A CA 1
ATOM 1552 C C . LEU A 1 210 ? 19.539 -14.351 -1.845 1.00 98.44 210 LEU A C 1
ATOM 1554 O O . LEU A 1 210 ? 20.459 -15.171 -1.804 1.00 98.44 210 LEU A O 1
ATOM 1558 N N . LEU A 1 211 ? 18.421 -14.537 -2.540 1.00 98.00 211 LEU A N 1
ATOM 1559 C CA . LEU A 1 211 ? 18.177 -15.698 -3.397 1.00 98.00 211 LEU A CA 1
ATOM 1560 C C . LEU A 1 211 ? 18.255 -15.344 -4.878 1.00 98.00 211 LEU A C 1
ATOM 1562 O O . LEU A 1 211 ? 18.694 -16.159 -5.686 1.00 98.00 211 LEU A O 1
ATOM 1566 N N . TRP A 1 212 ? 17.836 -14.131 -5.232 1.00 97.88 212 TRP A N 1
ATOM 1567 C CA . TRP A 1 212 ? 17.790 -13.681 -6.614 1.00 97.88 212 TRP A CA 1
ATOM 1568 C C . TRP A 1 212 ? 17.898 -12.160 -6.699 1.00 97.88 212 TRP A C 1
ATOM 1570 O O . TRP A 1 212 ? 17.426 -11.456 -5.805 1.00 97.88 212 TRP A O 1
ATOM 1580 N N . ARG A 1 213 ? 18.507 -11.654 -7.775 1.00 97.94 213 ARG A N 1
ATOM 1581 C CA . ARG A 1 213 ? 18.679 -10.221 -8.028 1.00 97.94 213 ARG A CA 1
ATOM 1582 C C . ARG A 1 213 ? 18.585 -9.913 -9.518 1.00 97.94 213 ARG A C 1
ATOM 1584 O O . ARG A 1 213 ? 19.124 -10.657 -10.332 1.00 97.94 213 ARG A O 1
ATOM 1591 N N . TRP A 1 214 ? 17.998 -8.767 -9.843 1.00 98.62 214 TRP A N 1
ATOM 1592 C CA . TRP A 1 214 ? 17.978 -8.197 -11.188 1.00 98.62 214 TRP A CA 1
ATOM 1593 C C . TRP A 1 214 ? 18.258 -6.701 -11.148 1.00 98.62 214 TRP A C 1
ATOM 1595 O O . TRP A 1 214 ? 17.754 -6.000 -10.271 1.00 98.62 214 TRP A O 1
ATOM 1605 N N . SER A 1 215 ? 19.081 -6.232 -12.083 1.00 98.12 215 SER A N 1
ATOM 1606 C CA . SER A 1 215 ? 19.513 -4.839 -12.211 1.00 98.12 215 SER A CA 1
ATOM 1607 C C . SER A 1 215 ? 18.973 -4.249 -13.503 1.00 98.12 215 SER A C 1
ATOM 1609 O O . SER A 1 215 ? 19.230 -4.771 -14.584 1.00 98.12 215 SER A O 1
ATOM 1611 N N . SER A 1 216 ? 18.271 -3.122 -13.417 1.00 98.31 216 SER A N 1
ATOM 1612 C CA . SER A 1 216 ? 17.795 -2.417 -14.606 1.00 98.31 216 SER A CA 1
ATOM 1613 C C . SER A 1 216 ? 18.942 -2.027 -15.543 1.00 98.31 216 SER A C 1
ATOM 1615 O O . SER A 1 216 ? 18.803 -2.161 -16.758 1.00 98.31 216 SER A O 1
ATOM 1617 N N . LEU A 1 217 ? 20.090 -1.604 -14.998 1.00 97.94 217 LEU A N 1
ATOM 1618 C CA . LEU A 1 217 ? 21.229 -1.116 -15.781 1.00 97.94 217 LEU A CA 1
ATOM 1619 C C . LEU A 1 217 ? 21.911 -2.201 -16.621 1.00 97.94 217 LEU A C 1
ATOM 1621 O O . LEU A 1 217 ? 22.556 -1.868 -17.616 1.00 97.94 217 LEU A O 1
ATOM 1625 N N . ASP A 1 218 ? 21.743 -3.474 -16.264 1.00 97.94 218 ASP A N 1
ATOM 1626 C CA . ASP A 1 218 ? 22.252 -4.603 -17.050 1.00 97.94 218 ASP A CA 1
ATOM 1627 C C . ASP A 1 218 ? 21.380 -4.890 -18.289 1.00 97.94 218 ASP A C 1
ATOM 1629 O O . ASP A 1 218 ? 21.799 -5.592 -19.213 1.00 97.94 218 ASP A O 1
ATOM 1633 N N . HIS A 1 219 ? 20.160 -4.339 -18.340 1.00 98.06 219 HIS A N 1
ATOM 1634 C CA . HIS A 1 219 ? 19.140 -4.737 -19.315 1.00 98.06 219 HIS A CA 1
ATOM 1635 C C . HIS A 1 219 ? 18.455 -3.578 -20.055 1.00 98.06 219 HIS A C 1
ATOM 1637 O O . HIS A 1 219 ? 17.880 -3.787 -21.133 1.00 98.06 219 HIS A O 1
ATOM 1643 N N . VAL A 1 220 ? 18.474 -2.364 -19.505 1.00 98.31 220 VAL A N 1
ATOM 1644 C CA . VAL A 1 220 ? 17.761 -1.195 -20.029 1.00 98.31 220 VAL A CA 1
ATOM 1645 C C . VAL A 1 220 ? 18.741 -0.028 -20.178 1.00 98.31 220 VAL A C 1
ATOM 1647 O O . VAL A 1 220 ? 19.216 0.518 -19.187 1.00 98.31 220 VAL A O 1
ATOM 1650 N N . PRO A 1 221 ? 19.065 0.383 -21.416 1.00 97.12 221 PRO A N 1
ATOM 1651 C CA . PRO A 1 221 ? 19.888 1.556 -21.663 1.00 97.12 221 PRO A CA 1
ATOM 1652 C C . PRO A 1 221 ? 19.301 2.824 -21.048 1.00 97.12 221 PRO A C 1
ATOM 1654 O O . PRO A 1 221 ? 18.110 3.101 -21.186 1.00 97.12 221 PRO A O 1
ATOM 1657 N N . ILE A 1 222 ? 20.177 3.649 -20.478 1.00 97.19 222 ILE A N 1
ATOM 1658 C CA . ILE A 1 222 ? 19.814 4.922 -19.844 1.00 97.19 222 ILE A CA 1
ATOM 1659 C C . ILE A 1 222 ? 19.063 5.852 -20.810 1.00 97.19 222 ILE A C 1
ATOM 1661 O O . ILE A 1 222 ? 18.152 6.563 -20.404 1.00 97.19 222 ILE A O 1
ATOM 1665 N N . SER A 1 223 ? 19.371 5.793 -22.107 1.00 96.25 223 SER A N 1
ATOM 1666 C CA . SER A 1 223 ? 18.722 6.595 -23.153 1.00 96.25 223 SER A CA 1
ATOM 1667 C C . SER A 1 223 ? 17.263 6.225 -23.459 1.00 96.25 223 SER A C 1
ATOM 1669 O O . SER A 1 223 ? 16.609 6.932 -24.231 1.00 96.25 223 SER A O 1
ATOM 1671 N N . GLU A 1 224 ? 16.736 5.132 -22.891 1.00 96.75 224 GLU A N 1
ATOM 1672 C CA . GLU A 1 224 ? 15.312 4.783 -23.010 1.00 96.75 224 GLU A CA 1
ATOM 1673 C C . GLU A 1 224 ? 14.410 5.643 -22.115 1.00 96.75 224 GLU A C 1
ATOM 1675 O O . GLU A 1 224 ? 13.199 5.656 -22.324 1.00 96.75 224 GLU A O 1
ATOM 1680 N N . THR A 1 225 ? 14.982 6.365 -21.149 1.00 95.25 225 THR A N 1
ATOM 1681 C CA . THR A 1 225 ? 14.232 7.254 -20.262 1.00 95.25 225 THR A CA 1
ATOM 1682 C C . THR A 1 225 ? 13.568 8.400 -21.018 1.00 95.25 225 THR A C 1
ATOM 1684 O O . THR A 1 225 ? 14.097 8.951 -21.990 1.00 95.25 225 THR A O 1
ATOM 1687 N N . ASP A 1 226 ? 12.394 8.781 -20.539 1.00 91.25 226 ASP A N 1
ATOM 1688 C CA . ASP A 1 226 ? 11.679 9.958 -20.995 1.00 91.25 226 ASP A CA 1
ATOM 1689 C C . ASP A 1 226 ? 12.130 11.220 -20.245 1.00 91.25 226 ASP A C 1
ATOM 1691 O O . ASP A 1 226 ? 11.874 12.322 -20.719 1.00 91.25 226 ASP A O 1
ATOM 1695 N N . LEU A 1 227 ? 12.854 11.088 -19.126 1.00 90.00 227 LEU A N 1
ATOM 1696 C CA . LEU A 1 227 ? 13.293 12.211 -18.299 1.00 90.00 227 LEU A CA 1
ATOM 1697 C C . LEU A 1 227 ? 14.646 12.773 -18.780 1.00 90.00 227 LEU A C 1
ATOM 1699 O O . LEU A 1 227 ? 15.648 12.075 -18.685 1.00 90.00 227 LEU A O 1
ATOM 1703 N N . PRO A 1 228 ? 14.765 14.029 -19.240 1.00 89.56 228 PRO A N 1
ATOM 1704 C CA . PRO A 1 228 ? 16.074 14.595 -19.578 1.00 89.56 228 PRO A CA 1
ATOM 1705 C C . PRO A 1 228 ? 16.948 14.763 -18.325 1.00 89.56 228 PRO A C 1
ATOM 1707 O O . PRO A 1 228 ? 16.432 15.052 -17.245 1.00 89.56 228 PRO A O 1
ATOM 1710 N N . TYR A 1 229 ? 18.278 14.667 -18.458 1.00 92.81 229 TYR A N 1
ATOM 1711 C CA . TYR A 1 229 ? 19.191 14.796 -17.310 1.00 92.81 229 TYR A CA 1
ATOM 1712 C C . TYR A 1 229 ? 18.997 16.101 -16.528 1.00 92.81 229 TYR A C 1
ATOM 1714 O O . TYR A 1 229 ? 19.046 16.097 -15.303 1.00 92.81 229 TYR A O 1
ATOM 1722 N N . ALA A 1 230 ? 18.715 17.207 -17.221 1.00 91.31 230 ALA A N 1
ATOM 1723 C CA . ALA A 1 230 ? 18.506 18.520 -16.612 1.00 91.31 230 ALA A CA 1
ATOM 1724 C C . ALA A 1 230 ? 17.239 18.627 -15.738 1.00 91.31 230 ALA A C 1
ATOM 1726 O O . ALA A 1 230 ? 17.105 19.596 -15.001 1.00 91.31 230 ALA A O 1
ATOM 1727 N N . ALA A 1 231 ? 16.310 17.667 -15.816 1.00 87.81 231 ALA A N 1
ATOM 1728 C CA . ALA A 1 231 ? 15.092 17.663 -15.004 1.00 87.81 231 ALA A CA 1
ATOM 1729 C C . ALA A 1 231 ? 15.264 17.005 -13.626 1.00 87.81 231 ALA A C 1
ATOM 1731 O O . ALA A 1 231 ? 14.325 16.992 -12.829 1.00 87.81 231 ALA A O 1
ATOM 1732 N N . ARG A 1 232 ? 16.435 16.424 -13.343 1.00 89.25 232 ARG A N 1
ATOM 1733 C CA . ARG A 1 232 ? 16.714 15.840 -12.029 1.00 89.25 232 ARG A CA 1
ATOM 1734 C C . ARG A 1 232 ? 16.830 16.939 -10.956 1.00 89.25 232 ARG A C 1
ATOM 1736 O O . ARG A 1 232 ? 17.267 18.044 -11.276 1.00 89.25 232 ARG A O 1
ATOM 1743 N N . PRO A 1 233 ? 16.569 16.629 -9.676 1.00 84.94 233 PRO A N 1
ATOM 1744 C CA . PRO A 1 233 ? 16.885 17.540 -8.581 1.00 84.94 233 PRO A CA 1
ATOM 1745 C C . PRO A 1 233 ? 18.388 17.849 -8.485 1.00 84.94 233 PRO A C 1
ATOM 1747 O O . PRO A 1 233 ? 19.243 16.995 -8.756 1.00 84.94 233 PRO A O 1
ATOM 1750 N N . ASP A 1 234 ? 18.719 19.063 -8.052 1.00 84.00 234 ASP A N 1
ATOM 1751 C CA . ASP A 1 234 ? 20.103 19.477 -7.829 1.00 84.00 234 ASP A CA 1
ATOM 1752 C C . ASP A 1 234 ? 20.795 18.590 -6.787 1.00 84.00 234 ASP A C 1
ATOM 1754 O O . ASP A 1 234 ? 20.218 18.213 -5.768 1.00 84.00 234 ASP A O 1
ATOM 1758 N N . GLY A 1 235 ? 22.045 18.210 -7.068 1.00 85.12 235 GLY A N 1
ATOM 1759 C CA . GLY A 1 235 ? 22.834 17.311 -6.218 1.00 85.12 235 GLY A CA 1
ATOM 1760 C C . GLY A 1 235 ? 22.357 15.852 -6.151 1.00 85.12 235 GLY A C 1
ATOM 1761 O O . GLY A 1 235 ? 23.061 15.026 -5.573 1.00 85.12 235 GLY A O 1
ATOM 1762 N N . ALA A 1 236 ? 21.212 15.500 -6.744 1.00 90.25 236 ALA A N 1
ATOM 1763 C CA . ALA A 1 236 ? 20.713 14.130 -6.739 1.00 90.25 236 ALA A CA 1
ATOM 1764 C C . ALA A 1 236 ? 21.359 13.271 -7.845 1.00 90.25 236 ALA A C 1
ATOM 1766 O O . ALA A 1 236 ? 21.586 13.771 -8.956 1.00 90.25 236 ALA A O 1
ATOM 1767 N N . PRO A 1 237 ? 21.608 11.969 -7.590 1.00 93.44 237 PRO A N 1
ATOM 1768 C CA . PRO A 1 237 ? 21.888 11.021 -8.658 1.00 93.44 237 PRO A CA 1
ATOM 1769 C C . PRO A 1 237 ? 20.754 11.000 -9.681 1.00 93.44 237 PRO A C 1
ATOM 1771 O O . PRO A 1 237 ? 19.588 11.229 -9.353 1.00 93.44 237 PRO A O 1
ATOM 1774 N N . TYR A 1 238 ? 21.100 10.716 -10.929 1.00 95.69 238 TYR A N 1
ATOM 1775 C CA . TYR A 1 238 ? 20.119 10.624 -11.994 1.00 95.69 238 TYR A CA 1
ATOM 1776 C C . TYR A 1 238 ? 19.260 9.374 -11.814 1.00 95.69 238 TYR A C 1
ATOM 1778 O O . TYR A 1 238 ? 19.780 8.271 -11.687 1.00 95.69 238 TYR A O 1
ATOM 1786 N N . ASP A 1 239 ? 17.948 9.537 -11.807 1.00 94.62 239 ASP A N 1
ATOM 1787 C CA . ASP A 1 239 ? 17.016 8.421 -11.835 1.00 94.62 239 ASP A CA 1
ATOM 1788 C C . ASP A 1 239 ? 16.475 8.317 -13.258 1.00 94.62 239 ASP A C 1
ATOM 1790 O O . ASP A 1 239 ? 15.827 9.239 -13.747 1.00 94.62 239 ASP A O 1
ATOM 1794 N N . TYR A 1 240 ? 16.825 7.237 -13.953 1.00 96.38 240 TYR A N 1
ATOM 1795 C CA . TYR A 1 240 ? 16.467 7.041 -15.359 1.00 96.38 240 TYR A CA 1
ATOM 1796 C C . TYR A 1 240 ? 15.320 6.037 -15.533 1.00 96.38 240 TYR A C 1
ATOM 1798 O O . TYR A 1 240 ? 14.601 6.097 -16.531 1.00 96.38 240 TYR A O 1
ATOM 1806 N N . PHE A 1 241 ? 15.161 5.110 -14.581 1.00 97.31 241 PHE A N 1
ATOM 1807 C CA . PHE A 1 241 ? 14.267 3.957 -14.690 1.00 97.31 241 PHE A CA 1
ATOM 1808 C C . PHE A 1 241 ? 13.064 4.073 -13.758 1.00 97.31 241 PHE A C 1
ATOM 1810 O O . PHE A 1 241 ? 11.938 3.821 -14.195 1.00 97.31 241 PHE A O 1
ATOM 1817 N N . HIS A 1 242 ? 13.303 4.492 -12.511 1.00 96.81 242 HIS A N 1
ATOM 1818 C CA . HIS A 1 242 ? 12.317 4.620 -11.443 1.00 96.81 242 HIS A CA 1
ATOM 1819 C C . HIS A 1 242 ? 11.412 3.382 -11.320 1.00 96.81 242 HIS A C 1
ATOM 1821 O O . HIS A 1 242 ? 10.259 3.365 -11.768 1.00 96.81 242 HIS A O 1
ATOM 1827 N N . ILE A 1 243 ? 11.976 2.304 -10.766 1.00 98.00 243 ILE A N 1
ATOM 1828 C CA . ILE A 1 243 ? 11.258 1.053 -10.507 1.00 98.00 243 ILE A CA 1
ATOM 1829 C C . ILE A 1 243 ? 10.212 1.259 -9.408 1.00 98.00 243 ILE A C 1
ATOM 1831 O O . ILE A 1 243 ? 10.539 1.780 -8.344 1.00 98.00 243 ILE A O 1
ATOM 1835 N N . ASN A 1 244 ? 8.961 0.853 -9.647 1.00 97.69 244 ASN A N 1
ATOM 1836 C CA . ASN A 1 244 ? 7.886 1.145 -8.688 1.00 97.69 244 ASN A CA 1
ATOM 1837 C C . ASN A 1 244 ? 6.869 0.027 -8.421 1.00 97.69 244 ASN A C 1
ATOM 1839 O O . ASN A 1 244 ? 5.950 0.211 -7.625 1.00 97.69 244 ASN A O 1
ATOM 1843 N N . SER A 1 245 ? 6.965 -1.113 -9.099 1.00 98.44 245 SER A N 1
ATOM 1844 C CA . SER A 1 245 ? 6.127 -2.278 -8.793 1.00 98.44 245 SER A CA 1
ATOM 1845 C C . SER A 1 245 ? 6.743 -3.558 -9.323 1.00 98.44 245 SER A C 1
ATOM 1847 O O . SER A 1 245 ? 7.439 -3.549 -10.346 1.00 98.44 245 SER A O 1
ATOM 1849 N N . ILE A 1 246 ? 6.466 -4.639 -8.595 1.00 98.56 246 ILE A N 1
ATOM 1850 C CA . ILE A 1 246 ? 6.861 -6.000 -8.939 1.00 98.56 246 ILE A CA 1
ATOM 1851 C C . ILE A 1 246 ? 5.649 -6.912 -8.727 1.00 98.56 246 ILE A C 1
ATOM 1853 O O . ILE A 1 246 ? 5.013 -6.914 -7.665 1.00 98.56 246 ILE A O 1
ATOM 1857 N N . ASP A 1 247 ? 5.353 -7.730 -9.726 1.00 98.06 247 ASP A N 1
ATOM 1858 C CA . ASP A 1 247 ? 4.419 -8.842 -9.608 1.00 98.06 247 ASP A CA 1
ATOM 1859 C C . ASP A 1 247 ? 5.044 -10.133 -10.138 1.00 98.06 247 ASP A C 1
ATOM 1861 O O . ASP A 1 247 ? 6.015 -10.098 -10.888 1.00 98.06 247 ASP A O 1
ATOM 1865 N N . GLU A 1 248 ? 4.489 -11.269 -9.737 1.00 96.19 248 GLU A N 1
ATOM 1866 C CA . GLU A 1 248 ? 4.931 -12.604 -10.134 1.00 96.19 248 GLU A CA 1
ATOM 1867 C C . GLU A 1 248 ? 3.771 -13.319 -10.839 1.00 96.19 248 GLU A C 1
ATOM 1869 O O . GLU A 1 248 ? 2.632 -13.267 -10.362 1.00 96.19 248 GLU A O 1
ATOM 1874 N N . ASP A 1 249 ? 4.033 -13.950 -11.986 1.00 94.44 249 ASP A N 1
ATOM 1875 C CA . ASP A 1 249 ? 3.041 -14.804 -12.648 1.00 94.44 249 ASP A CA 1
ATOM 1876 C C . ASP A 1 249 ? 2.982 -16.218 -12.038 1.00 94.44 249 ASP A C 1
ATOM 1878 O O . ASP A 1 249 ? 3.622 -16.528 -11.034 1.00 94.44 249 ASP A O 1
ATOM 1882 N N . ALA A 1 250 ? 2.140 -17.088 -12.601 1.00 91.56 250 ALA A N 1
ATOM 1883 C CA . ALA A 1 250 ? 1.961 -18.441 -12.075 1.00 91.56 250 ALA A CA 1
ATOM 1884 C C . ALA A 1 250 ? 3.194 -19.333 -12.303 1.00 91.56 250 ALA A C 1
ATOM 1886 O O . ALA A 1 250 ? 3.378 -20.324 -11.595 1.00 91.56 250 ALA A O 1
ATOM 1887 N N . GLU A 1 251 ? 4.012 -18.989 -13.293 1.00 92.25 251 GLU A N 1
ATOM 1888 C CA . GLU A 1 251 ? 5.248 -19.664 -13.661 1.00 92.25 251 GLU A CA 1
ATOM 1889 C C . GLU A 1 251 ? 6.450 -19.168 -12.833 1.00 92.25 251 GLU A C 1
ATOM 1891 O O . GLU A 1 251 ? 7.482 -19.839 -12.775 1.00 92.25 251 GLU A O 1
ATOM 1896 N N . GLY A 1 252 ? 6.292 -18.053 -12.116 1.00 94.50 252 GLY A N 1
ATOM 1897 C CA . GLY A 1 252 ? 7.319 -17.460 -11.265 1.00 94.50 252 GLY A CA 1
ATOM 1898 C C . GLY A 1 252 ? 8.164 -16.396 -11.966 1.00 94.50 252 GLY A C 1
ATOM 1899 O O . GLY A 1 252 ? 9.158 -15.953 -11.383 1.00 94.50 252 GLY A O 1
ATOM 1900 N N . ASP A 1 253 ? 7.796 -15.989 -13.180 1.00 97.00 253 ASP A N 1
ATOM 1901 C CA . ASP A 1 253 ? 8.413 -14.870 -13.885 1.00 97.00 253 ASP A CA 1
ATOM 1902 C C . ASP A 1 253 ? 7.892 -13.541 -13.349 1.00 97.00 253 ASP A C 1
ATOM 1904 O O . ASP A 1 253 ? 6.793 -13.445 -12.791 1.00 97.00 253 ASP A O 1
ATOM 1908 N N . LEU A 1 254 ? 8.688 -12.491 -13.530 1.00 98.25 254 LEU A N 1
ATOM 1909 C CA . LEU A 1 254 ? 8.402 -11.197 -12.928 1.00 98.25 254 LEU A CA 1
ATOM 1910 C C . LEU A 1 254 ? 7.817 -10.215 -13.935 1.00 98.25 254 LEU A C 1
ATOM 1912 O O . LEU A 1 254 ? 8.267 -10.119 -15.076 1.00 98.25 254 LEU A O 1
ATOM 1916 N N . LEU A 1 255 ? 6.850 -9.432 -13.472 1.00 98.62 255 LEU A N 1
ATOM 1917 C CA . LEU A 1 255 ? 6.369 -8.224 -14.120 1.00 98.62 255 LEU A CA 1
ATOM 1918 C C . LEU A 1 255 ? 6.920 -7.021 -13.357 1.00 98.62 255 LEU A C 1
ATOM 1920 O O . LEU A 1 255 ? 6.625 -6.853 -12.176 1.00 98.62 255 LEU A O 1
ATOM 1924 N N . VAL A 1 256 ? 7.718 -6.191 -14.021 1.00 98.81 256 VAL A N 1
ATOM 1925 C CA . VAL A 1 256 ? 8.370 -5.024 -13.416 1.00 98.81 256 VAL A CA 1
ATOM 1926 C C . VAL A 1 256 ? 7.950 -3.759 -14.147 1.00 98.81 256 VAL A C 1
ATOM 1928 O O . VAL A 1 256 ? 7.934 -3.715 -15.377 1.00 98.81 256 VAL A O 1
ATOM 1931 N N . SER A 1 257 ? 7.624 -2.712 -13.396 1.00 98.69 257 SER A N 1
ATOM 1932 C CA . SER A 1 257 ? 7.295 -1.396 -13.949 1.00 98.69 257 SER A CA 1
ATOM 1933 C C . SER A 1 257 ? 8.477 -0.439 -13.828 1.00 98.69 257 SER A C 1
ATOM 1935 O O . SER A 1 257 ? 8.963 -0.196 -12.722 1.00 98.69 257 SER A O 1
ATOM 1937 N N . GLY A 1 258 ? 8.901 0.126 -14.961 1.00 98.19 258 GLY A N 1
ATOM 1938 C CA . GLY A 1 258 ? 9.812 1.267 -15.022 1.00 98.19 258 GLY A CA 1
ATOM 1939 C C . GLY A 1 258 ? 9.022 2.530 -15.350 1.00 98.19 258 GLY A C 1
ATOM 1940 O O . GLY A 1 258 ? 8.550 2.702 -16.481 1.00 98.19 258 GLY A O 1
ATOM 1941 N N . ARG A 1 259 ? 8.850 3.404 -14.357 1.00 96.56 259 ARG A N 1
ATOM 1942 C CA . ARG A 1 259 ? 8.030 4.614 -14.482 1.00 96.56 259 ARG A CA 1
ATOM 1943 C C . ARG A 1 259 ? 8.642 5.602 -15.471 1.00 96.56 259 ARG A C 1
ATOM 1945 O O . ARG A 1 259 ? 7.936 6.122 -16.328 1.00 96.56 259 ARG A O 1
ATOM 1952 N N . PHE A 1 260 ? 9.947 5.846 -15.368 1.00 95.88 260 PHE A N 1
ATOM 1953 C CA . PHE A 1 260 ? 10.642 6.883 -16.142 1.00 95.88 260 PHE A CA 1
ATOM 1954 C C . PHE A 1 260 ? 10.969 6.477 -17.576 1.00 95.88 260 PHE A C 1
ATOM 1956 O O . PHE A 1 260 ? 11.339 7.319 -18.385 1.00 95.88 260 PHE A O 1
ATOM 1963 N N . VAL A 1 261 ? 10.777 5.204 -17.908 1.00 97.12 261 VAL A N 1
ATOM 1964 C CA . VAL A 1 261 ? 10.841 4.675 -19.277 1.00 97.12 261 VAL A CA 1
ATOM 1965 C C . VAL A 1 261 ? 9.446 4.380 -19.843 1.00 97.12 261 VAL A C 1
ATOM 1967 O O . VAL A 1 261 ? 9.337 3.790 -20.918 1.00 97.12 261 VAL A O 1
ATOM 1970 N N . SER A 1 262 ? 8.374 4.711 -19.108 1.00 97.00 262 SER A N 1
ATOM 1971 C CA . SER A 1 262 ? 6.972 4.447 -19.475 1.00 97.00 262 SER A CA 1
ATOM 1972 C C . SER A 1 262 ? 6.724 3.010 -19.968 1.00 97.00 262 SER A C 1
ATOM 1974 O O . SER A 1 262 ? 5.987 2.789 -20.933 1.00 97.00 262 SER A O 1
ATOM 1976 N N . THR A 1 263 ? 7.401 2.026 -19.359 1.00 98.44 263 THR A N 1
ATOM 1977 C CA . THR A 1 263 ? 7.457 0.641 -19.855 1.00 98.44 263 THR A CA 1
ATOM 1978 C C . THR A 1 263 ? 7.228 -0.371 -18.738 1.00 98.44 263 THR A C 1
ATOM 1980 O O . THR A 1 263 ? 7.765 -0.244 -17.637 1.00 98.44 263 THR A O 1
ATOM 1983 N N . VAL A 1 264 ? 6.468 -1.418 -19.057 1.00 98.62 264 VAL A N 1
ATOM 1984 C CA . VAL A 1 264 ? 6.313 -2.623 -18.236 1.00 98.62 264 VAL A CA 1
ATOM 1985 C C . VAL A 1 264 ? 7.086 -3.777 -18.878 1.00 98.62 264 VAL A C 1
ATOM 1987 O O . VAL A 1 264 ? 7.006 -3.991 -20.091 1.00 98.62 264 VAL A O 1
ATOM 1990 N N . PHE A 1 265 ? 7.818 -4.530 -18.066 1.00 98.75 265 PHE A N 1
ATOM 1991 C CA . PHE A 1 265 ? 8.737 -5.587 -18.479 1.00 98.75 265 PHE A CA 1
ATOM 1992 C C . PHE A 1 265 ? 8.265 -6.928 -17.936 1.00 98.75 265 PHE A C 1
ATOM 1994 O O . PHE A 1 265 ? 8.024 -7.029 -16.736 1.00 98.75 265 PHE A O 1
ATOM 2001 N N . LYS A 1 266 ? 8.193 -7.958 -18.785 1.00 98.44 266 LYS A N 1
ATOM 2002 C CA . LYS A 1 266 ? 8.214 -9.342 -18.300 1.00 98.44 266 LYS A CA 1
ATOM 2003 C C . LYS A 1 266 ? 9.645 -9.860 -18.319 1.00 98.44 266 LYS A C 1
ATOM 2005 O O . LYS A 1 266 ? 10.331 -9.729 -19.335 1.00 98.44 266 LYS A O 1
ATOM 2010 N N . ILE A 1 267 ? 10.078 -10.427 -17.203 1.00 98.69 267 ILE A N 1
ATOM 2011 C CA . ILE A 1 267 ? 11.430 -10.926 -16.974 1.00 98.69 267 ILE A CA 1
ATOM 2012 C C . ILE A 1 267 ? 11.341 -12.418 -16.677 1.00 98.69 267 ILE A C 1
ATOM 2014 O O . ILE A 1 267 ? 10.681 -12.814 -15.717 1.00 98.69 267 ILE A O 1
ATOM 2018 N N . ASP A 1 268 ? 12.043 -13.212 -17.480 1.00 97.94 268 ASP A N 1
ATOM 2019 C CA . ASP A 1 268 ? 12.265 -14.627 -17.206 1.00 97.94 268 ASP A CA 1
ATOM 2020 C C . ASP A 1 268 ? 13.127 -14.741 -15.945 1.00 97.94 268 ASP A C 1
ATOM 2022 O O . ASP A 1 268 ? 14.254 -14.226 -15.885 1.00 97.94 268 ASP A O 1
ATOM 2026 N N . ARG A 1 269 ? 12.592 -15.389 -14.910 1.00 96.06 269 ARG A N 1
ATOM 2027 C CA . ARG A 1 269 ? 13.259 -15.430 -13.603 1.00 96.06 269 ARG A CA 1
ATOM 2028 C C . ARG A 1 269 ? 14.564 -16.223 -13.641 1.00 96.06 269 ARG A C 1
ATOM 2030 O O . ARG A 1 269 ? 15.516 -15.883 -12.942 1.00 96.06 269 ARG A O 1
ATOM 2037 N N . GLN A 1 270 ? 14.614 -17.296 -14.425 1.00 96.19 270 GLN A N 1
ATOM 2038 C CA . GLN A 1 270 ? 15.746 -18.224 -14.435 1.00 96.19 270 GLN A CA 1
ATOM 2039 C C . GLN A 1 270 ? 16.990 -17.599 -15.069 1.00 96.19 270 GLN A C 1
ATOM 2041 O O . GLN A 1 270 ? 18.112 -17.842 -14.629 1.00 96.19 270 GLN A O 1
ATOM 2046 N N . THR A 1 271 ? 16.788 -16.791 -16.102 1.00 97.00 271 THR A N 1
ATOM 2047 C CA . THR A 1 271 ? 17.847 -16.210 -16.928 1.00 97.00 271 THR A CA 1
ATOM 2048 C C . THR A 1 271 ? 18.059 -14.722 -16.668 1.00 97.00 271 THR A C 1
ATOM 2050 O O . THR A 1 271 ? 19.074 -14.180 -17.105 1.00 97.00 271 THR A O 1
ATOM 2053 N N . GLY A 1 272 ? 17.107 -14.046 -16.015 1.00 96.94 272 GLY A N 1
ATOM 2054 C CA . GLY A 1 272 ? 17.102 -12.594 -15.818 1.00 96.94 272 GLY A CA 1
ATOM 2055 C C . GLY A 1 272 ? 16.821 -11.794 -17.095 1.00 96.94 272 GLY A C 1
ATOM 2056 O O . GLY A 1 272 ? 16.871 -10.563 -17.085 1.00 96.94 272 GLY A O 1
ATOM 2057 N N . LYS A 1 273 ? 16.537 -12.459 -18.221 1.00 98.31 273 LYS A N 1
ATOM 2058 C CA . LYS A 1 273 ? 16.320 -11.792 -19.507 1.00 98.31 273 LYS A CA 1
ATOM 2059 C C . LYS A 1 273 ? 14.924 -11.186 -19.575 1.00 98.31 273 LYS A C 1
ATOM 2061 O O . LYS A 1 273 ? 13.945 -11.779 -19.137 1.00 98.31 273 LYS A O 1
ATOM 2066 N N . ILE A 1 274 ? 14.824 -10.022 -20.210 1.00 98.56 274 ILE A N 1
ATOM 2067 C CA . ILE A 1 274 ? 13.530 -9.433 -20.562 1.00 98.56 274 ILE A CA 1
ATOM 2068 C C . ILE A 1 274 ? 12.927 -10.241 -21.715 1.00 98.56 274 ILE A C 1
ATOM 2070 O O . ILE A 1 274 ? 13.467 -10.227 -22.822 1.00 98.56 274 ILE A O 1
ATOM 2074 N N . GLU A 1 275 ? 11.800 -10.904 -21.465 1.00 97.94 275 GLU A N 1
ATOM 2075 C CA . GLU A 1 275 ? 11.052 -11.644 -22.485 1.00 97.94 275 GLU A CA 1
ATOM 2076 C C . GLU A 1 275 ? 10.337 -10.696 -23.447 1.00 97.94 275 GLU A C 1
ATOM 2078 O O . GLU A 1 275 ? 10.361 -10.877 -24.666 1.00 97.94 275 GLU A O 1
ATOM 2083 N N . TRP A 1 276 ? 9.689 -9.667 -22.897 1.00 98.00 276 TRP A N 1
ATOM 2084 C CA . TRP A 1 276 ? 9.030 -8.628 -23.676 1.00 98.00 276 TRP A CA 1
ATOM 2085 C C . TRP A 1 276 ? 8.858 -7.332 -22.882 1.00 98.00 276 TRP A C 1
ATOM 2087 O O . TRP A 1 276 ? 8.919 -7.297 -21.651 1.00 98.00 276 TRP A O 1
ATOM 2097 N N . ARG A 1 277 ? 8.618 -6.252 -23.630 1.00 97.94 277 ARG A N 1
ATOM 2098 C CA . ARG A 1 277 ? 8.394 -4.886 -23.146 1.00 97.94 277 ARG A CA 1
ATOM 2099 C C . ARG A 1 277 ? 7.068 -4.354 -23.672 1.00 97.94 277 ARG A C 1
ATOM 2101 O O . ARG A 1 277 ? 6.799 -4.417 -24.875 1.00 97.94 277 ARG A O 1
ATOM 2108 N N . LEU A 1 278 ? 6.252 -3.779 -22.805 1.00 98.31 278 LEU A N 1
ATOM 2109 C CA . LEU A 1 278 ? 5.009 -3.109 -23.168 1.00 98.31 278 LEU A CA 1
ATOM 2110 C C . LEU A 1 278 ? 5.144 -1.612 -22.887 1.00 98.31 278 LEU A C 1
ATOM 2112 O O . LEU A 1 278 ? 5.400 -1.242 -21.747 1.00 98.31 278 LEU A O 1
ATOM 2116 N N . GLY A 1 279 ? 4.922 -0.770 -23.897 1.00 96.88 279 GLY A N 1
ATOM 2117 C CA . GLY A 1 279 ? 5.040 0.685 -23.760 1.00 96.88 279 GLY A CA 1
ATOM 2118 C C . GLY A 1 279 ? 6.449 1.226 -24.027 1.00 96.88 279 GLY A C 1
ATOM 2119 O O . GLY A 1 279 ? 7.331 0.503 -24.499 1.00 96.88 279 GLY A O 1
ATOM 2120 N N . GLY A 1 280 ? 6.607 2.525 -23.775 1.00 95.00 280 GLY A N 1
ATOM 2121 C CA . GLY A 1 280 ? 7.841 3.281 -23.964 1.00 95.00 280 GLY A CA 1
ATOM 2122 C C . GLY A 1 280 ? 8.438 3.221 -25.369 1.00 95.00 280 GLY A C 1
ATOM 2123 O O . GLY A 1 280 ? 7.780 2.912 -26.366 1.00 95.00 280 GLY A O 1
ATOM 2124 N N . ARG A 1 281 ? 9.733 3.538 -25.446 1.00 94.62 281 ARG A N 1
ATOM 2125 C CA . ARG A 1 281 ? 10.466 3.728 -26.711 1.00 94.62 281 ARG A CA 1
ATOM 2126 C C . ARG A 1 281 ? 10.779 2.430 -27.450 1.00 94.62 281 ARG A C 1
ATOM 2128 O O . ARG A 1 281 ? 11.076 2.463 -28.642 1.00 94.62 281 ARG A O 1
ATOM 2135 N N . ARG A 1 282 ? 10.758 1.295 -26.746 1.00 95.88 282 ARG A N 1
ATOM 2136 C CA . ARG A 1 282 ? 11.190 -0.015 -27.262 1.00 95.88 282 ARG A CA 1
ATOM 2137 C C . ARG A 1 282 ? 10.185 -1.129 -26.985 1.00 95.88 282 ARG A C 1
ATOM 2139 O O . ARG A 1 282 ? 10.575 -2.250 -26.656 1.00 95.88 282 ARG A O 1
ATOM 2146 N N . SER A 1 283 ? 8.890 -0.838 -27.111 1.00 96.62 283 SER A N 1
ATOM 2147 C CA . SER A 1 283 ? 7.871 -1.874 -26.941 1.00 96.62 283 SER A CA 1
ATOM 2148 C C . SER A 1 283 ? 8.091 -3.034 -27.920 1.00 96.62 283 SER A C 1
ATOM 2150 O O . SER A 1 283 ? 8.321 -2.836 -29.111 1.00 96.62 283 SER A O 1
ATOM 2152 N N . SER A 1 284 ? 7.966 -4.263 -27.421 1.00 97.12 284 SER A N 1
ATOM 2153 C CA . SER A 1 284 ? 7.993 -5.494 -28.219 1.00 97.12 284 SER A CA 1
ATOM 2154 C C . SER A 1 284 ? 6.735 -5.682 -29.074 1.00 97.12 284 SER A C 1
ATOM 2156 O O . SER A 1 284 ? 6.675 -6.608 -29.886 1.00 97.12 284 SER A O 1
ATOM 2158 N N . PHE A 1 285 ? 5.722 -4.833 -28.880 1.00 94.62 285 PHE A N 1
ATOM 2159 C CA . PHE A 1 285 ? 4.418 -4.939 -29.515 1.00 94.62 285 PHE A CA 1
ATOM 2160 C C . PHE A 1 285 ? 3.990 -3.599 -30.112 1.00 94.62 285 PHE A C 1
ATOM 2162 O O . PHE A 1 285 ? 4.202 -2.556 -29.493 1.00 94.62 285 PHE A O 1
ATOM 2169 N N . PRO A 1 286 ? 3.273 -3.608 -31.246 1.00 94.06 286 PRO A N 1
ATOM 2170 C CA . PRO A 1 286 ? 2.414 -2.492 -31.596 1.00 94.06 286 PRO A CA 1
ATOM 2171 C C . PRO A 1 286 ? 1.398 -2.257 -30.474 1.00 94.06 286 PRO A C 1
ATOM 2173 O O . PRO A 1 286 ? 0.774 -3.201 -29.965 1.00 94.06 286 PRO A O 1
ATOM 2176 N N . LEU A 1 287 ? 1.221 -0.993 -30.098 1.00 94.75 287 LEU A N 1
ATOM 2177 C CA . LEU A 1 287 ? 0.209 -0.603 -29.131 1.00 94.75 287 LEU A CA 1
ATOM 2178 C C . LEU A 1 287 ? -1.157 -0.561 -29.824 1.00 94.75 287 LEU A C 1
ATOM 2180 O O . LEU A 1 287 ? -1.375 0.218 -30.751 1.00 94.75 287 LEU A O 1
ATOM 2184 N N . GLY A 1 288 ? -2.068 -1.442 -29.407 1.00 95.12 288 GLY A N 1
ATOM 2185 C CA . GLY A 1 288 ? -3.429 -1.482 -29.935 1.00 95.12 288 GLY A CA 1
ATOM 2186 C C . GLY A 1 288 ? -4.211 -0.202 -29.625 1.00 95.12 288 GLY A C 1
ATOM 2187 O O . GLY A 1 288 ? -3.827 0.593 -28.770 1.00 95.12 288 GLY A O 1
ATOM 2188 N N . ILE A 1 289 ? -5.356 -0.013 -30.285 1.00 96.25 289 ILE A N 1
ATOM 2189 C CA . ILE A 1 289 ? -6.215 1.165 -30.076 1.00 96.25 289 ILE A CA 1
ATOM 2190 C C . ILE A 1 289 ? -6.527 1.336 -28.578 1.00 96.25 289 ILE A C 1
ATOM 2192 O O . ILE A 1 289 ? -6.997 0.409 -27.915 1.00 96.25 289 ILE A O 1
ATOM 2196 N N . GLY A 1 290 ? -6.235 2.526 -28.042 1.00 93.44 290 GLY A N 1
ATOM 2197 C CA . GLY A 1 290 ? -6.442 2.879 -26.632 1.00 93.44 290 GLY A CA 1
ATOM 2198 C C . GLY A 1 290 ? -5.396 2.330 -25.649 1.00 93.44 290 GLY A C 1
ATOM 2199 O O . GLY A 1 290 ? -5.406 2.728 -24.477 1.00 93.44 290 GLY A O 1
ATOM 2200 N N . VAL A 1 291 ? -4.479 1.463 -26.100 1.00 96.12 291 VAL A N 1
ATOM 2201 C CA . VAL A 1 291 ? -3.309 1.020 -25.329 1.00 96.12 291 VAL A CA 1
ATOM 2202 C C . VAL A 1 291 ? -2.281 2.146 -25.361 1.00 96.12 291 VAL A C 1
ATOM 2204 O O . VAL A 1 291 ? -1.481 2.268 -26.275 1.00 96.12 291 VAL A O 1
ATOM 2207 N N . ARG A 1 292 ? -2.342 3.010 -24.358 1.00 91.75 292 ARG A N 1
ATOM 2208 C CA . ARG A 1 292 ? -1.360 4.061 -24.089 1.00 91.75 292 ARG A CA 1
ATOM 2209 C C . ARG A 1 292 ? -1.188 4.145 -22.584 1.00 91.75 292 ARG A C 1
ATOM 2211 O O . ARG A 1 292 ? -2.136 3.852 -21.870 1.00 91.75 292 ARG A O 1
ATOM 2218 N N . PHE A 1 293 ? -0.017 4.480 -22.100 1.00 95.75 293 PHE A N 1
ATOM 2219 C CA . PHE A 1 293 ? 0.181 4.843 -20.705 1.00 95.75 293 PHE A CA 1
ATOM 2220 C C . PHE A 1 293 ? 1.548 5.490 -20.592 1.00 95.75 293 PHE A C 1
ATOM 2222 O O . PHE A 1 293 ? 2.402 5.304 -21.466 1.00 95.75 293 PHE A O 1
ATOM 2229 N N . SER A 1 294 ? 1.742 6.254 -19.534 1.00 95.19 294 SER A N 1
ATOM 2230 C CA . SER A 1 294 ? 3.037 6.838 -19.217 1.00 95.19 294 SER A CA 1
ATOM 2231 C C . SER A 1 294 ? 3.149 7.067 -17.720 1.00 95.19 294 SER A C 1
ATOM 2233 O O . SER A 1 294 ? 2.142 7.254 -17.030 1.00 95.19 294 SER A O 1
ATOM 2235 N N . TRP A 1 295 ? 4.386 7.034 -17.221 1.00 95.50 295 TRP A N 1
ATOM 2236 C CA . TRP A 1 295 ? 4.694 7.291 -15.810 1.00 95.50 295 TRP A CA 1
ATOM 2237 C C . TRP A 1 295 ? 3.904 6.407 -14.835 1.00 95.50 295 TRP A C 1
ATOM 2239 O O . TRP A 1 295 ? 3.626 6.830 -13.715 1.00 95.50 295 TRP A O 1
ATOM 2249 N N . GLN A 1 296 ? 3.543 5.199 -15.275 1.00 97.69 296 GLN A N 1
ATOM 2250 C CA . GLN A 1 296 ? 2.592 4.305 -14.622 1.00 97.69 296 GLN A CA 1
ATOM 2251 C C . GLN A 1 296 ? 3.093 3.753 -13.285 1.00 97.69 296 GLN A C 1
ATOM 2253 O O . GLN A 1 296 ? 4.298 3.604 -13.078 1.00 97.69 296 GLN A O 1
ATOM 2258 N N . HIS A 1 297 ? 2.155 3.355 -12.428 1.00 98.38 297 HIS A N 1
ATOM 2259 C CA . HIS A 1 297 ? 2.384 2.634 -11.175 1.00 98.38 297 HIS A CA 1
ATOM 2260 C C . HIS A 1 297 ? 1.591 1.323 -11.125 1.00 98.38 297 HIS A C 1
ATOM 2262 O O . HIS A 1 297 ? 0.645 1.115 -11.888 1.00 98.38 297 HIS A O 1
ATOM 2268 N N . ASP A 1 298 ? 1.973 0.455 -10.182 1.00 98.31 298 ASP A N 1
ATOM 2269 C CA . ASP A 1 298 ? 1.222 -0.750 -9.796 1.00 98.31 298 ASP A CA 1
ATOM 2270 C C . ASP A 1 298 ? 0.869 -1.649 -10.993 1.00 98.31 298 ASP A C 1
ATOM 2272 O O . ASP A 1 298 ? -0.289 -2.018 -11.204 1.00 98.31 298 ASP A O 1
ATOM 2276 N N . ALA A 1 299 ? 1.868 -1.970 -11.821 1.00 98.44 299 ALA A N 1
ATOM 2277 C CA . ALA A 1 299 ? 1.684 -2.930 -12.899 1.00 98.44 299 ALA A CA 1
ATOM 2278 C C . ALA A 1 299 ? 1.636 -4.343 -12.310 1.00 98.44 299 ALA A C 1
ATOM 2280 O O . ALA A 1 299 ? 2.634 -4.861 -11.815 1.00 98.44 299 ALA A O 1
ATOM 2281 N N . VAL A 1 300 ? 0.461 -4.964 -12.378 1.00 97.88 300 VAL A N 1
ATOM 2282 C CA . VAL A 1 300 ? 0.185 -6.283 -11.804 1.00 97.88 300 VAL A CA 1
ATOM 2283 C C . VAL A 1 300 ? -0.551 -7.171 -12.798 1.00 97.88 300 VAL A C 1
ATOM 2285 O O . VAL A 1 300 ? -1.281 -6.700 -13.678 1.00 97.88 300 VAL A O 1
ATOM 2288 N N . TRP A 1 301 ? -0.422 -8.479 -12.639 1.00 97.25 301 TRP A N 1
ATOM 2289 C CA . TRP A 1 301 ? -1.212 -9.442 -13.385 1.00 97.25 301 TRP A CA 1
ATOM 2290 C C . TRP A 1 301 ? -2.679 -9.396 -12.944 1.00 97.25 301 TRP A C 1
ATOM 2292 O O . TRP A 1 301 ? -3.033 -9.374 -11.765 1.00 97.25 301 TRP A O 1
ATOM 2302 N N . ALA A 1 302 ? -3.573 -9.392 -13.926 1.00 95.81 302 ALA A N 1
ATOM 2303 C CA . ALA A 1 302 ? -5.024 -9.465 -13.764 1.00 95.81 302 ALA A CA 1
ATOM 2304 C C . ALA A 1 302 ? -5.610 -10.686 -14.499 1.00 95.81 302 ALA A C 1
ATOM 2306 O O . ALA A 1 302 ? -6.766 -10.678 -14.927 1.00 95.81 302 ALA A O 1
ATOM 2307 N N . GLY A 1 303 ? -4.787 -11.722 -14.667 1.00 93.19 303 GLY A N 1
ATOM 2308 C CA . GLY A 1 303 ? -5.054 -12.948 -15.413 1.00 93.19 303 GLY A CA 1
ATOM 2309 C C . GLY A 1 303 ? -3.800 -13.406 -16.159 1.00 93.19 303 GLY A C 1
ATOM 2310 O O . GLY A 1 303 ? -2.807 -12.687 -16.185 1.00 93.19 303 GLY A O 1
ATOM 2311 N N . LYS A 1 304 ? -3.865 -14.574 -16.810 1.00 92.19 304 LYS A N 1
ATOM 2312 C CA . LYS A 1 304 ? -2.717 -15.190 -17.507 1.00 92.19 304 LYS A CA 1
ATOM 2313 C C . LYS A 1 304 ? -2.073 -14.295 -18.575 1.00 92.19 304 LYS A C 1
ATOM 2315 O O . LYS A 1 304 ? -0.884 -14.390 -18.831 1.00 92.19 304 LYS A O 1
ATOM 2320 N N . ASP A 1 305 ? -2.873 -13.473 -19.245 1.00 95.06 305 ASP A N 1
ATOM 2321 C CA . ASP A 1 305 ? -2.431 -12.669 -20.388 1.00 95.06 305 ASP A CA 1
ATOM 2322 C C . ASP A 1 305 ? -2.874 -11.207 -20.304 1.00 95.06 305 ASP A C 1
ATOM 2324 O O . ASP A 1 305 ? -2.846 -10.483 -21.297 1.00 95.06 305 ASP A O 1
ATOM 2328 N N . THR A 1 306 ? -3.337 -10.773 -19.132 1.00 97.75 306 THR A N 1
ATOM 2329 C CA . THR A 1 306 ? -3.879 -9.431 -18.930 1.00 97.75 306 THR A CA 1
ATOM 2330 C C . THR A 1 306 ? -3.154 -8.761 -17.782 1.00 97.75 306 THR A C 1
ATOM 2332 O O . THR A 1 306 ? -3.173 -9.257 -16.661 1.00 97.75 306 THR A O 1
ATOM 2335 N N . ILE A 1 307 ? -2.566 -7.607 -18.064 1.00 98.00 307 ILE A N 1
ATOM 2336 C CA . ILE A 1 307 ? -1.932 -6.727 -17.087 1.00 98.00 307 ILE A CA 1
ATOM 2337 C C . ILE A 1 307 ? -2.947 -5.666 -16.691 1.00 98.00 307 ILE A C 1
ATOM 2339 O O . ILE A 1 307 ? -3.733 -5.208 -17.524 1.00 98.00 307 ILE A O 1
ATOM 2343 N N . LYS A 1 308 ? -2.924 -5.257 -15.432 1.00 98.31 308 LYS A N 1
ATOM 2344 C CA . LYS A 1 308 ? -3.617 -4.076 -14.940 1.00 98.31 308 LYS A CA 1
ATOM 2345 C C . LYS A 1 308 ? -2.584 -3.126 -14.358 1.00 98.31 308 LYS A C 1
ATOM 2347 O O . LYS A 1 308 ? -1.702 -3.570 -13.637 1.00 98.31 308 LYS A O 1
ATOM 2352 N N . LEU A 1 309 ? -2.715 -1.845 -14.668 1.00 98.56 309 LEU A N 1
ATOM 2353 C CA . LEU A 1 309 ? -1.826 -0.802 -14.166 1.00 98.56 309 LEU A CA 1
ATOM 2354 C C . LEU A 1 309 ? -2.605 0.471 -13.848 1.00 98.56 309 LEU A C 1
ATOM 2356 O O . LEU A 1 309 ? -3.705 0.687 -14.378 1.00 98.56 309 LEU A O 1
ATOM 2360 N N . PHE A 1 310 ? -2.021 1.298 -12.989 1.00 98.69 310 PHE A N 1
ATOM 2361 C CA . PHE A 1 310 ? -2.445 2.670 -12.763 1.00 98.69 310 PHE A CA 1
ATOM 2362 C C . PHE A 1 310 ? -1.653 3.588 -13.703 1.00 98.69 310 PHE A C 1
ATOM 2364 O O . PHE A 1 310 ? -0.445 3.752 -13.572 1.00 98.69 310 PHE A O 1
ATOM 2371 N N . ASP A 1 311 ? -2.335 4.137 -14.700 1.00 98.06 311 ASP A N 1
ATOM 2372 C CA . ASP A 1 311 ? -1.787 5.038 -15.709 1.00 98.06 311 ASP A CA 1
ATOM 2373 C C . ASP A 1 311 ? -1.899 6.472 -15.193 1.00 98.06 311 ASP A C 1
ATOM 2375 O O . ASP A 1 311 ? -2.989 7.053 -15.171 1.00 98.06 311 ASP A O 1
ATOM 2379 N N . ASN A 1 312 ? -0.773 7.021 -14.735 1.00 97.19 312 ASN A N 1
ATOM 2380 C CA . ASN A 1 312 ? -0.695 8.398 -14.261 1.00 97.19 312 ASN A CA 1
ATOM 2381 C C . ASN A 1 312 ? -0.946 9.380 -15.412 1.00 97.19 312 ASN A C 1
ATOM 2383 O O . ASN A 1 312 ? -1.646 10.373 -15.216 1.00 97.19 312 ASN A O 1
ATOM 2387 N N . GLY A 1 313 ? -0.433 9.068 -16.609 1.00 90.88 313 GLY A N 1
ATOM 2388 C CA . GLY A 1 313 ? -0.723 9.777 -17.858 1.00 90.88 313 GLY A CA 1
ATOM 2389 C C . GLY A 1 313 ? -0.019 11.125 -18.019 1.00 90.88 313 GLY A C 1
ATOM 2390 O O . GLY A 1 313 ? -0.190 11.780 -19.049 1.00 90.88 313 GLY A O 1
ATOM 2391 N N . THR A 1 314 ? 0.768 11.552 -17.028 1.00 81.00 314 THR A N 1
ATOM 2392 C CA . THR A 1 314 ? 1.431 12.859 -17.002 1.00 81.00 314 THR A CA 1
ATOM 2393 C C . THR A 1 314 ? 2.687 12.867 -16.118 1.00 81.00 314 THR A C 1
ATOM 2395 O O . THR A 1 314 ? 2.855 12.011 -15.247 1.00 81.00 314 THR A O 1
ATOM 2398 N N . LEU A 1 315 ? 3.548 13.865 -16.329 1.00 78.56 315 LEU A N 1
ATOM 2399 C CA . LEU A 1 315 ? 4.649 14.263 -15.449 1.00 78.56 315 LEU A CA 1
ATOM 2400 C C . LEU A 1 315 ? 4.567 15.782 -15.245 1.00 78.56 315 LEU A C 1
ATOM 2402 O O . LEU A 1 315 ? 4.099 16.488 -16.126 1.00 78.56 315 LEU A O 1
ATOM 2406 N N . PHE A 1 316 ? 5.103 16.310 -14.143 1.00 73.25 316 PHE A N 1
ATOM 2407 C CA . PHE A 1 316 ? 5.156 17.753 -13.852 1.00 73.25 316 PHE A CA 1
ATOM 2408 C C . PHE A 1 316 ? 5.755 18.647 -14.966 1.00 73.25 316 PHE A C 1
ATOM 2410 O O . PHE A 1 316 ? 5.600 19.862 -14.907 1.00 73.25 316 PHE A O 1
ATOM 2417 N N . LEU A 1 317 ? 6.447 18.074 -15.959 1.00 71.12 317 LEU A N 1
ATOM 2418 C CA . LEU A 1 317 ? 7.050 18.792 -17.091 1.00 71.12 317 LEU A CA 1
ATOM 2419 C C . LEU A 1 317 ? 6.140 18.939 -18.316 1.00 71.12 317 LEU A C 1
ATOM 2421 O O . LEU A 1 317 ? 6.427 19.777 -19.172 1.00 71.12 317 LEU A O 1
ATOM 2425 N N . TRP A 1 318 ? 5.100 18.114 -18.450 1.00 78.88 318 TRP A N 1
ATOM 2426 C CA . TRP A 1 318 ? 4.276 18.064 -19.657 1.00 78.88 318 TRP A CA 1
ATOM 2427 C C . TRP A 1 318 ? 2.800 17.974 -19.309 1.00 78.88 318 TRP A C 1
ATOM 2429 O O . TRP A 1 318 ? 2.413 17.259 -18.389 1.00 78.88 318 TRP A O 1
ATOM 2439 N N . ASP A 1 319 ? 1.966 18.636 -20.106 1.00 75.81 319 ASP A N 1
ATOM 2440 C CA . ASP A 1 319 ? 0.529 18.411 -20.046 1.00 75.81 319 ASP A CA 1
ATOM 2441 C C . ASP A 1 319 ? 0.228 16.956 -20.423 1.00 75.81 319 ASP A C 1
ATOM 2443 O O . ASP A 1 319 ? 0.760 16.415 -21.398 1.00 75.81 319 ASP A O 1
ATOM 2447 N N . GLY A 1 320 ? -0.629 16.314 -19.637 1.00 82.62 320 GLY A N 1
ATOM 2448 C CA . GLY A 1 320 ? -1.060 14.944 -19.879 1.00 82.62 320 GLY A CA 1
ATOM 2449 C C . GLY A 1 320 ? -2.574 14.827 -19.918 1.00 82.62 320 GLY A C 1
ATOM 2450 O O . GLY A 1 320 ? -3.281 15.753 -20.309 1.00 82.62 320 GLY A O 1
ATOM 2451 N N . TYR A 1 321 ? -3.074 13.663 -19.532 1.00 90.44 321 TYR A N 1
ATOM 2452 C CA . TYR A 1 321 ? -4.505 13.373 -19.455 1.00 90.44 321 TYR A CA 1
ATOM 2453 C C . TYR A 1 321 ? -4.881 12.915 -18.045 1.00 90.44 321 TYR A C 1
ATOM 2455 O O . TYR A 1 321 ? -4.017 12.729 -17.182 1.00 90.44 321 TYR A O 1
ATOM 2463 N N . GLU A 1 322 ? -6.179 12.781 -17.781 1.00 94.12 322 GLU A N 1
ATOM 2464 C CA . GLU A 1 322 ? -6.654 12.270 -16.503 1.00 94.12 322 GLU A CA 1
ATOM 2465 C C . GLU A 1 322 ? -6.113 10.861 -16.236 1.00 94.12 322 GLU A C 1
ATOM 2467 O O . GLU A 1 322 ? -6.004 10.027 -17.144 1.00 94.12 322 GLU A O 1
ATOM 2472 N N . SER A 1 323 ? -5.785 10.585 -14.975 1.00 97.06 323 SER A N 1
ATOM 2473 C CA . SER A 1 323 ? -5.266 9.277 -14.600 1.00 97.06 323 SER A CA 1
ATOM 2474 C C . SER A 1 323 ? -6.357 8.217 -14.748 1.00 97.06 323 SER A C 1
ATOM 2476 O O . SER A 1 323 ? -7.557 8.478 -14.580 1.00 97.06 323 SER A O 1
ATOM 2478 N N . ARG A 1 324 ? -5.952 6.986 -15.058 1.00 97.81 324 ARG A N 1
ATOM 2479 C CA . ARG A 1 324 ? -6.886 5.875 -15.268 1.00 97.81 324 ARG A CA 1
ATOM 2480 C C . ARG A 1 324 ? -6.319 4.556 -14.780 1.00 97.81 324 ARG A C 1
ATOM 2482 O O . ARG A 1 3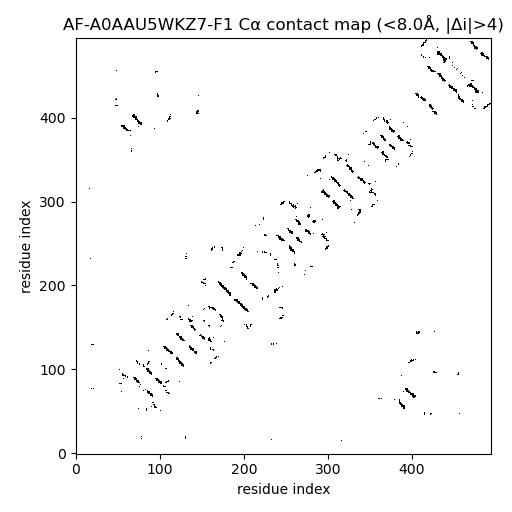24 ? -5.116 4.344 -14.749 1.00 97.81 324 ARG A O 1
ATOM 2489 N N . VAL A 1 325 ? -7.204 3.611 -14.499 1.00 98.44 325 VAL A N 1
ATOM 2490 C CA . VAL A 1 325 ? -6.825 2.199 -14.402 1.00 98.44 325 VAL A CA 1
ATOM 2491 C C . VAL A 1 325 ? -7.044 1.560 -15.763 1.00 98.44 325 VAL A C 1
ATOM 2493 O O . VAL A 1 325 ? -8.145 1.661 -16.309 1.00 98.44 325 VAL A O 1
ATOM 2496 N N . ALA A 1 326 ? -6.034 0.886 -16.305 1.00 98.25 326 ALA A N 1
ATOM 2497 C CA . ALA A 1 326 ? -6.108 0.225 -17.605 1.00 98.25 326 ALA A CA 1
ATOM 2498 C C . ALA A 1 326 ? -5.843 -1.276 -17.473 1.00 98.25 326 ALA A C 1
ATOM 2500 O O . ALA A 1 326 ? -4.912 -1.689 -16.787 1.00 98.25 326 ALA A O 1
ATOM 2501 N N . TRP A 1 327 ? -6.647 -2.089 -18.164 1.00 98.50 327 TRP A N 1
ATOM 2502 C CA . TRP A 1 327 ? -6.406 -3.521 -18.336 1.00 98.50 327 TRP A CA 1
ATOM 2503 C C . TRP A 1 327 ? -5.974 -3.772 -19.768 1.00 98.50 327 TRP A C 1
ATOM 2505 O O . TRP A 1 327 ? -6.738 -3.511 -20.700 1.00 98.50 327 TRP A O 1
ATOM 2515 N N . ILE A 1 328 ? -4.772 -4.298 -19.949 1.00 98.62 328 ILE A N 1
ATOM 2516 C CA . ILE A 1 328 ? -4.160 -4.504 -21.254 1.00 98.62 328 ILE A CA 1
ATOM 2517 C C . ILE A 1 328 ? -3.884 -5.989 -21.415 1.00 98.62 328 ILE A C 1
ATOM 2519 O O . ILE A 1 328 ? -3.130 -6.587 -20.653 1.00 98.62 328 ILE A O 1
ATOM 2523 N N . LYS A 1 329 ? -4.504 -6.586 -22.429 1.00 98.25 329 LYS A N 1
ATOM 2524 C CA . LYS A 1 329 ? -4.216 -7.955 -22.833 1.00 98.25 329 LYS A CA 1
ATOM 2525 C C . LYS A 1 329 ? -2.988 -7.962 -23.734 1.00 98.25 329 LYS A C 1
ATOM 2527 O O . LYS A 1 329 ? -2.967 -7.234 -24.729 1.00 98.25 329 LYS A O 1
ATOM 2532 N N . VAL A 1 330 ? -2.011 -8.802 -23.414 1.00 97.44 330 VAL A N 1
ATOM 2533 C CA . VAL A 1 330 ? -0.779 -9.007 -24.181 1.00 97.44 330 VAL A CA 1
ATOM 2534 C C . VAL A 1 330 ? -0.800 -10.421 -24.747 1.00 97.44 330 VAL A C 1
ATOM 2536 O O . VAL A 1 330 ? -1.021 -11.384 -24.022 1.00 97.44 330 VAL A O 1
ATOM 2539 N N . ASN A 1 331 ? -0.586 -10.565 -26.053 1.00 96.06 331 ASN A N 1
ATOM 2540 C CA . ASN A 1 331 ? -0.417 -11.868 -26.688 1.00 96.06 331 ASN A CA 1
ATOM 2541 C C . ASN A 1 331 ? 0.973 -11.933 -27.334 1.00 96.06 331 ASN A C 1
ATOM 2543 O O . ASN A 1 331 ? 1.127 -11.439 -28.456 1.00 96.06 331 ASN A O 1
ATOM 2547 N N . PRO A 1 332 ? 1.966 -12.538 -26.656 1.00 93.69 332 PRO A N 1
ATOM 2548 C CA . PRO A 1 332 ? 3.326 -12.629 -27.175 1.00 93.69 332 PRO A CA 1
ATOM 2549 C C . PRO A 1 332 ? 3.421 -13.413 -28.488 1.00 93.69 332 PRO A C 1
ATOM 2551 O O . PRO A 1 332 ? 4.056 -12.947 -29.431 1.00 93.69 332 PRO A O 1
ATOM 2554 N N . GLY A 1 333 ? 2.715 -14.545 -28.600 1.00 93.69 333 GLY A N 1
ATOM 2555 C CA . GLY A 1 333 ? 2.746 -15.395 -29.798 1.00 93.69 333 GLY A CA 1
ATOM 2556 C C . GLY A 1 333 ? 2.200 -14.707 -31.052 1.00 93.69 333 GLY A C 1
ATOM 2557 O O . GLY A 1 333 ? 2.716 -14.909 -32.147 1.00 93.69 333 GLY A O 1
ATOM 2558 N N . ARG A 1 334 ? 1.189 -13.842 -30.899 1.00 94.25 334 ARG A N 1
ATOM 2559 C CA . ARG A 1 334 ? 0.630 -13.031 -31.997 1.00 94.25 334 ARG A CA 1
ATOM 2560 C C . ARG A 1 334 ? 1.253 -11.639 -32.114 1.00 94.25 334 ARG A C 1
ATOM 2562 O O . ARG A 1 334 ? 0.916 -10.918 -33.046 1.00 94.25 334 ARG A O 1
ATOM 2569 N N . LYS A 1 335 ? 2.116 -11.249 -31.171 1.00 94.06 335 LYS A N 1
ATOM 2570 C CA . LYS A 1 335 ? 2.686 -9.901 -31.030 1.00 94.06 335 LYS A CA 1
ATOM 2571 C C . LYS A 1 335 ? 1.634 -8.783 -31.045 1.00 94.06 335 LYS A C 1
ATOM 2573 O O . LYS A 1 335 ? 1.813 -7.761 -31.698 1.00 94.06 335 LYS A O 1
ATOM 2578 N N . THR A 1 336 ? 0.526 -8.968 -30.326 1.00 96.12 336 THR A N 1
ATOM 2579 C CA . THR A 1 336 ? -0.564 -7.975 -30.264 1.00 96.12 336 THR A CA 1
ATOM 2580 C C . THR A 1 336 ? -0.867 -7.542 -28.842 1.00 96.12 336 THR A C 1
ATOM 2582 O O . THR A 1 336 ? -0.852 -8.369 -27.927 1.00 96.12 336 THR A O 1
ATOM 2585 N N . THR A 1 337 ? -1.277 -6.286 -28.687 1.00 97.94 337 THR A N 1
ATOM 2586 C CA . THR A 1 337 ? -1.826 -5.750 -27.438 1.00 97.94 337 THR A CA 1
ATOM 2587 C C . THR A 1 337 ? -3.247 -5.242 -27.654 1.00 97.94 337 THR A C 1
ATOM 2589 O O . THR A 1 337 ? -3.609 -4.813 -28.752 1.00 97.94 337 THR A O 1
ATOM 2592 N N . ARG A 1 338 ? -4.086 -5.308 -26.618 1.00 98.12 338 ARG A N 1
ATOM 2593 C CA . ARG A 1 338 ? -5.462 -4.800 -26.677 1.00 98.12 338 ARG A CA 1
ATOM 2594 C C . ARG A 1 338 ? -5.896 -4.238 -25.334 1.00 98.12 338 ARG A C 1
ATOM 2596 O O . ARG A 1 338 ? -5.802 -4.930 -24.322 1.00 98.12 338 ARG A O 1
ATOM 2603 N N . LEU A 1 339 ? -6.465 -3.034 -25.341 1.00 98.31 339 LEU A N 1
ATOM 2604 C CA . LEU A 1 339 ? -7.153 -2.495 -24.175 1.00 98.31 339 LEU A CA 1
ATOM 2605 C C . LEU A 1 339 ? -8.425 -3.321 -23.941 1.00 98.31 339 LEU A C 1
ATOM 2607 O O . LEU A 1 339 ? -9.293 -3.428 -24.807 1.00 98.31 339 LEU A O 1
ATOM 2611 N N . VAL A 1 340 ? -8.511 -3.965 -22.783 1.00 97.38 340 VAL A N 1
ATOM 2612 C CA . VAL A 1 340 ? -9.668 -4.772 -22.384 1.00 97.38 340 VAL A CA 1
ATOM 2613 C C . VAL A 1 340 ? -10.751 -3.875 -21.810 1.00 97.38 340 VAL A C 1
ATOM 2615 O O . VAL A 1 340 ? -11.912 -3.994 -22.187 1.00 97.38 340 VAL A O 1
ATOM 2618 N N . LYS A 1 341 ? -10.359 -3.000 -20.886 1.00 96.31 341 LYS A N 1
ATOM 2619 C CA . LYS A 1 341 ? -11.212 -1.985 -20.273 1.00 96.31 341 LYS A CA 1
ATOM 2620 C C . LYS A 1 341 ? -10.342 -0.918 -19.619 1.00 96.31 341 LYS A C 1
ATOM 2622 O O . LYS A 1 341 ? -9.158 -1.146 -19.362 1.00 96.31 341 LYS A O 1
ATOM 2627 N N . GLN A 1 342 ? -10.962 0.207 -19.299 1.00 97.31 342 GLN A N 1
ATOM 2628 C CA . GLN A 1 342 ? -10.375 1.254 -18.478 1.00 97.31 342 GLN A CA 1
ATOM 2629 C C . GLN A 1 342 ? -11.404 1.788 -17.485 1.00 97.31 342 GLN A C 1
ATOM 2631 O O . GLN A 1 342 ? -12.607 1.633 -17.701 1.00 97.31 342 GLN A O 1
ATOM 2636 N N . VAL A 1 343 ? -10.930 2.449 -16.436 1.00 97.62 343 VAL A N 1
ATOM 2637 C CA . VAL A 1 343 ? -11.765 3.209 -15.505 1.00 97.62 343 VAL A CA 1
ATOM 2638 C C . VAL A 1 343 ? -11.080 4.535 -15.195 1.00 97.62 343 VAL A C 1
ATOM 2640 O O . VAL A 1 343 ? -9.899 4.549 -14.856 1.00 97.62 343 VAL A O 1
ATOM 2643 N N . THR A 1 344 ? -11.834 5.626 -15.283 1.00 97.25 344 THR A N 1
ATOM 2644 C CA . THR A 1 344 ? -11.450 6.969 -14.833 1.00 97.25 344 THR A CA 1
ATOM 2645 C C . THR A 1 344 ? -12.355 7.399 -13.682 1.00 97.25 344 THR A C 1
ATOM 2647 O O . THR A 1 344 ? -13.487 6.918 -13.545 1.00 97.25 344 THR A O 1
ATOM 2650 N N . HIS A 1 345 ? -11.867 8.300 -12.829 1.00 97.88 345 HIS A N 1
ATOM 2651 C CA . HIS A 1 345 ? -12.726 8.917 -11.825 1.00 97.88 345 HIS A CA 1
ATOM 2652 C C . HIS A 1 345 ? -13.747 9.842 -12.519 1.00 97.88 345 HIS A C 1
ATOM 2654 O O . HIS A 1 345 ? -13.350 10.567 -13.428 1.00 97.88 345 HIS A O 1
ATOM 2660 N N . PRO A 1 346 ? -15.030 9.896 -12.101 1.00 96.75 346 PRO A N 1
ATOM 2661 C CA . PRO A 1 346 ? -16.024 10.801 -12.699 1.00 96.75 346 PRO A CA 1
ATOM 2662 C C . PRO A 1 346 ? -15.691 12.296 -12.589 1.00 96.75 346 PRO A C 1
ATOM 2664 O O . PRO A 1 346 ? -16.218 13.098 -13.346 1.00 96.75 346 PRO A O 1
ATOM 2667 N N . GLU A 1 347 ? -14.833 12.667 -11.640 1.00 96.38 347 GLU A N 1
ATOM 2668 C CA . GLU A 1 347 ? -14.297 14.033 -11.501 1.00 96.38 347 GLU A CA 1
ATOM 2669 C C . GLU A 1 347 ? -12.994 14.240 -12.294 1.00 96.38 347 GLU A C 1
ATOM 2671 O O . GLU A 1 347 ? -12.321 15.242 -12.096 1.00 96.38 347 GLU A O 1
ATOM 2676 N N . HIS A 1 348 ? -12.614 13.292 -13.160 1.00 94.12 348 HIS A N 1
ATOM 2677 C CA . HIS A 1 348 ? -11.419 13.364 -14.010 1.00 94.12 348 HIS A CA 1
ATOM 2678 C C . HIS A 1 348 ? -10.124 13.644 -13.225 1.00 94.12 348 HIS A C 1
ATOM 2680 O O . HIS A 1 348 ? -9.310 14.480 -13.608 1.00 94.12 348 HIS A O 1
ATOM 2686 N N . LEU A 1 349 ? -9.940 12.934 -12.105 1.00 94.81 349 LEU A N 1
ATOM 2687 C CA . LEU A 1 349 ? -8.756 13.078 -11.256 1.00 94.81 349 LEU A CA 1
ATOM 2688 C C . LEU A 1 349 ? -7.472 12.785 -12.043 1.00 94.81 349 LEU A C 1
ATOM 2690 O O . LEU A 1 349 ? -7.403 11.828 -12.816 1.00 94.81 349 LEU A O 1
ATOM 2694 N N . SER A 1 350 ? -6.438 13.580 -11.788 1.00 93.00 350 SER A N 1
ATOM 2695 C CA . SER A 1 350 ? -5.094 13.385 -12.327 1.00 93.00 350 SER A CA 1
ATOM 2696 C C . SER A 1 350 ? -4.077 13.433 -11.190 1.00 93.00 350 SER A C 1
ATOM 2698 O O . SER A 1 350 ? -4.167 14.286 -10.306 1.00 93.00 350 SER A O 1
ATOM 2700 N N . THR A 1 351 ? -3.128 12.500 -11.200 1.00 92.56 351 THR A N 1
ATOM 2701 C CA . THR A 1 351 ? -1.977 12.487 -10.295 1.00 92.56 351 THR A CA 1
ATOM 2702 C C . THR A 1 351 ? -0.708 12.141 -11.060 1.00 92.56 351 THR A C 1
ATOM 2704 O O . THR A 1 351 ? -0.646 11.151 -11.790 1.00 92.56 351 THR A O 1
ATOM 2707 N N . ILE A 1 352 ? 0.336 12.941 -10.850 1.00 91.31 352 ILE A N 1
ATOM 2708 C CA . ILE A 1 352 ? 1.627 12.798 -11.536 1.00 91.31 352 ILE A CA 1
ATOM 2709 C C . ILE A 1 352 ? 2.447 11.607 -11.011 1.00 91.31 352 ILE A C 1
ATOM 2711 O O . ILE A 1 352 ? 3.431 11.219 -11.637 1.00 91.31 352 ILE A O 1
ATOM 2715 N N . GLN A 1 353 ? 2.076 11.039 -9.858 1.00 92.31 353 GLN A N 1
ATOM 2716 C CA . GLN A 1 353 ? 2.821 9.979 -9.174 1.00 92.31 353 GLN A CA 1
ATOM 2717 C C . GLN A 1 353 ? 1.915 9.083 -8.322 1.00 92.31 353 GLN A C 1
ATOM 2719 O O . GLN A 1 353 ? 0.778 9.457 -8.010 1.00 92.31 353 GLN A O 1
ATOM 2724 N N . GLU A 1 354 ? 2.467 7.934 -7.924 1.00 95.75 354 GLU A N 1
ATOM 2725 C CA . GLU A 1 354 ? 1.863 6.957 -7.016 1.00 95.75 354 GLU A CA 1
ATOM 2726 C C . GLU A 1 354 ? 0.481 6.481 -7.503 1.00 95.75 354 GLU A C 1
ATOM 2728 O O . GLU A 1 354 ? 0.136 6.610 -8.684 1.00 95.75 354 GLU A O 1
ATOM 2733 N N . GLY A 1 355 ? -0.311 5.909 -6.594 1.00 97.69 355 GLY A N 1
ATOM 2734 C CA . GLY A 1 355 ? -1.603 5.319 -6.914 1.00 97.69 355 GLY A CA 1
ATOM 2735 C C . GLY A 1 355 ? -1.496 3.840 -7.265 1.00 97.69 355 GLY A C 1
ATOM 2736 O O . GLY A 1 355 ? -0.425 3.293 -7.545 1.00 97.69 355 GLY A O 1
ATOM 2737 N N . ASN A 1 356 ? -2.635 3.160 -7.176 1.00 98.69 356 ASN A N 1
ATOM 2738 C CA . ASN A 1 356 ? -2.721 1.730 -7.437 1.00 98.69 356 ASN A CA 1
ATOM 2739 C C . ASN A 1 356 ? -4.151 1.295 -7.720 1.00 98.69 356 ASN A C 1
ATOM 2741 O O . ASN A 1 356 ? -5.113 2.008 -7.420 1.00 98.69 356 ASN A O 1
ATOM 2745 N N . ALA A 1 357 ? -4.292 0.081 -8.242 1.00 98.25 357 ALA A N 1
ATOM 2746 C CA . ALA A 1 357 ? -5.584 -0.547 -8.426 1.00 98.25 357 ALA A CA 1
ATOM 2747 C C . ALA A 1 357 ? -5.548 -1.994 -7.936 1.00 98.25 357 ALA A C 1
ATOM 2749 O O . ALA A 1 357 ? -4.786 -2.824 -8.416 1.00 98.25 357 ALA A O 1
ATOM 2750 N N . GLN A 1 358 ? -6.465 -2.374 -7.055 1.00 98.31 358 GLN A N 1
ATOM 2751 C CA . GLN A 1 358 ? -6.603 -3.750 -6.588 1.00 98.31 358 GLN A CA 1
ATOM 2752 C C . GLN A 1 358 ? -7.873 -4.381 -7.160 1.00 98.31 358 GLN A C 1
ATOM 2754 O O . GLN A 1 358 ? -8.971 -3.851 -7.006 1.00 98.31 358 GLN A O 1
ATOM 2759 N N . GLY A 1 359 ? -7.733 -5.535 -7.819 1.00 97.75 359 GLY A N 1
ATOM 2760 C CA . GLY A 1 359 ? -8.895 -6.340 -8.205 1.00 97.75 359 GLY A CA 1
ATOM 2761 C C . GLY A 1 359 ? -9.463 -7.045 -6.974 1.00 97.75 359 GLY A C 1
ATOM 2762 O O . GLY A 1 359 ? -8.695 -7.582 -6.179 1.00 97.75 359 GLY A O 1
ATOM 2763 N N . LEU A 1 360 ? -10.785 -7.036 -6.809 1.00 97.88 360 LEU A N 1
ATOM 2764 C CA . LEU A 1 360 ? -11.463 -7.592 -5.634 1.00 97.88 360 LEU A CA 1
ATOM 2765 C C . LEU A 1 360 ? -12.211 -8.892 -5.977 1.00 97.88 360 LEU A C 1
ATOM 2767 O O . LEU A 1 360 ? -12.618 -9.067 -7.129 1.00 97.88 360 LEU A O 1
ATOM 2771 N N . PRO A 1 361 ? -12.460 -9.794 -5.001 1.00 95.44 361 PRO A N 1
ATOM 2772 C CA . PRO A 1 361 ? -13.084 -11.099 -5.260 1.00 95.44 361 PRO A CA 1
ATOM 2773 C C . PRO A 1 361 ? -14.468 -11.047 -5.927 1.00 95.44 361 PRO A C 1
ATOM 2775 O O . PRO A 1 361 ? -14.832 -11.958 -6.661 1.00 95.44 361 PRO A O 1
ATOM 2778 N N . ASN A 1 362 ? -15.238 -9.976 -5.714 1.00 96.31 362 ASN A N 1
ATOM 2779 C CA . ASN A 1 362 ? -16.544 -9.767 -6.355 1.00 96.31 362 ASN A CA 1
ATOM 2780 C C . ASN A 1 362 ? -16.444 -9.159 -7.774 1.00 96.31 362 ASN A C 1
ATOM 2782 O O . ASN A 1 362 ? -17.458 -8.803 -8.371 1.00 96.31 362 ASN A O 1
ATOM 2786 N N . GLY A 1 363 ? -15.233 -9.018 -8.322 1.00 96.50 363 GLY A N 1
ATOM 2787 C CA . GLY A 1 363 ? -14.968 -8.429 -9.635 1.00 96.50 363 GLY A CA 1
ATOM 2788 C C . GLY A 1 363 ? -14.878 -6.901 -9.644 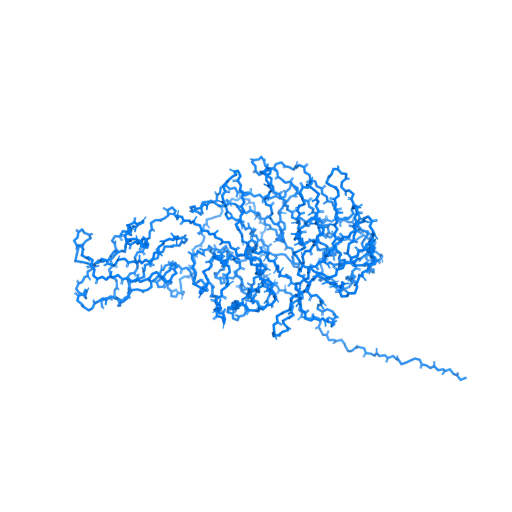1.00 96.50 363 GLY A C 1
ATOM 2789 O O . GLY A 1 363 ? -14.647 -6.323 -10.711 1.00 96.50 363 GLY A O 1
ATOM 2790 N N . ASN A 1 364 ? -15.042 -6.249 -8.491 1.00 98.38 364 ASN A N 1
ATOM 2791 C CA . ASN A 1 364 ? -14.845 -4.811 -8.344 1.00 98.38 364 ASN A CA 1
ATOM 2792 C C . ASN A 1 364 ? -13.355 -4.446 -8.380 1.00 98.38 364 ASN A C 1
ATOM 2794 O O . ASN A 1 364 ? -12.466 -5.301 -8.430 1.00 98.38 364 ASN A O 1
ATOM 2798 N N . THR A 1 365 ? -13.065 -3.150 -8.382 1.00 98.62 365 THR A N 1
ATOM 2799 C CA . THR A 1 365 ? -11.701 -2.624 -8.325 1.00 98.62 365 THR A CA 1
ATOM 2800 C C . THR A 1 365 ? -11.625 -1.495 -7.307 1.00 98.62 365 THR A C 1
ATOM 2802 O O . THR A 1 365 ? -12.311 -0.489 -7.473 1.00 98.62 365 THR A O 1
ATOM 2805 N N . ALA A 1 366 ? -10.801 -1.666 -6.272 1.00 98.69 366 ALA A N 1
ATOM 2806 C CA . ALA A 1 366 ? -10.421 -0.584 -5.365 1.00 98.69 366 ALA A CA 1
ATOM 2807 C C . ALA A 1 366 ? -9.260 0.207 -5.980 1.00 98.69 366 ALA A C 1
ATOM 2809 O O . ALA A 1 366 ? -8.381 -0.393 -6.596 1.00 98.69 366 ALA A O 1
ATOM 2810 N N . VAL A 1 367 ? -9.267 1.529 -5.842 1.00 98.75 367 VAL A N 1
ATOM 2811 C CA . VAL A 1 367 ? -8.303 2.432 -6.482 1.00 98.75 367 VAL A CA 1
ATOM 2812 C C . VAL A 1 367 ? -7.832 3.478 -5.476 1.00 98.75 367 VAL A C 1
ATOM 2814 O O . VAL A 1 367 ? -8.667 4.127 -4.842 1.00 98.75 367 VAL A O 1
ATOM 2817 N N . SER A 1 368 ? -6.513 3.643 -5.354 1.00 98.44 368 SER A N 1
ATOM 2818 C CA . SER A 1 368 ? -5.901 4.848 -4.784 1.00 98.44 368 SER A CA 1
ATOM 2819 C C . SER A 1 368 ? -5.568 5.801 -5.917 1.00 98.44 368 SER A C 1
ATOM 2821 O O . SER A 1 368 ? -4.955 5.394 -6.904 1.00 98.44 368 SER A O 1
ATOM 2823 N N . TRP A 1 369 ? -5.905 7.072 -5.739 1.00 97.81 369 TRP A N 1
ATOM 2824 C CA . TRP A 1 369 ? -5.504 8.153 -6.637 1.00 97.81 369 TRP A CA 1
ATOM 2825 C C . TRP A 1 369 ? -4.275 8.908 -6.095 1.00 97.81 369 TRP A C 1
ATOM 2827 O O . TRP A 1 369 ? -4.123 10.109 -6.334 1.00 97.81 369 TRP A O 1
ATOM 2837 N N . GLY A 1 370 ? -3.427 8.211 -5.328 1.00 94.88 370 GLY A N 1
ATOM 2838 C CA . GLY A 1 370 ? -2.127 8.690 -4.857 1.00 94.88 370 GLY A CA 1
ATOM 2839 C C . GLY A 1 370 ? -2.220 9.971 -4.006 1.00 94.88 370 GLY A C 1
ATOM 2840 O O . GLY A 1 370 ? -3.116 10.090 -3.162 1.00 94.88 370 GLY A O 1
ATOM 2841 N N . PRO A 1 371 ? -1.349 10.970 -4.254 1.00 93.56 371 PRO A N 1
ATOM 2842 C CA . PRO A 1 371 ? -1.299 12.240 -3.532 1.00 93.56 371 PRO A CA 1
ATOM 2843 C C . PRO A 1 371 ? -2.582 13.061 -3.481 1.00 93.56 371 PRO A C 1
ATOM 2845 O O . PRO A 1 371 ? -2.686 13.957 -2.650 1.00 93.56 371 PRO A O 1
ATOM 2848 N N . THR A 1 372 ? -3.576 12.766 -4.322 1.00 95.00 372 THR A N 1
ATOM 2849 C CA . THR A 1 372 ? -4.891 13.422 -4.226 1.00 95.00 372 THR A CA 1
ATOM 2850 C C . THR A 1 372 ? -5.643 13.052 -2.941 1.00 95.00 372 THR A C 1
ATOM 2852 O O . THR A 1 372 ? -6.641 13.693 -2.613 1.00 95.00 372 THR A O 1
ATOM 2855 N N . GLY A 1 373 ? -5.219 11.989 -2.242 1.00 95.69 373 GLY A N 1
ATOM 2856 C CA . GLY A 1 373 ? -5.875 11.475 -1.040 1.00 95.69 373 GLY A CA 1
ATOM 2857 C C . GLY A 1 373 ? -7.221 10.796 -1.315 1.00 95.69 373 GLY A C 1
ATOM 2858 O O . GLY A 1 373 ? -7.950 10.489 -0.370 1.00 95.69 373 GLY A O 1
ATOM 2859 N N . ARG A 1 374 ? -7.580 10.571 -2.589 1.00 97.88 374 ARG A N 1
ATOM 2860 C CA . ARG A 1 374 ? -8.852 9.954 -2.988 1.00 97.88 374 ARG A CA 1
ATOM 2861 C C . ARG A 1 374 ? -8.751 8.433 -3.033 1.00 97.88 374 ARG A C 1
ATOM 2863 O O . ARG A 1 374 ? -7.782 7.867 -3.540 1.00 97.88 374 ARG A O 1
ATOM 2870 N N . ILE A 1 375 ? -9.802 7.780 -2.542 1.00 98.38 375 ILE A N 1
ATOM 2871 C CA . ILE A 1 375 ? -9.947 6.322 -2.473 1.00 98.38 375 ILE A CA 1
ATOM 2872 C C . ILE A 1 375 ? -11.297 5.955 -3.071 1.00 98.38 375 ILE A C 1
ATOM 2874 O O . ILE A 1 375 ? -12.328 6.403 -2.576 1.00 98.38 375 ILE A O 1
ATOM 2878 N N . SER A 1 376 ? -11.317 5.090 -4.079 1.00 98.69 376 SER A N 1
ATOM 2879 C CA . SER A 1 376 ? -12.560 4.717 -4.758 1.00 98.69 376 SER A CA 1
ATOM 2880 C C . SER A 1 376 ? -12.720 3.204 -4.892 1.00 98.69 376 SER A C 1
ATOM 2882 O O . SER A 1 376 ? -11.745 2.457 -4.926 1.00 98.69 376 SER A O 1
ATOM 2884 N N . GLU A 1 377 ? -13.963 2.738 -5.026 1.00 98.75 377 GLU A N 1
ATOM 2885 C CA . GLU A 1 377 ? -14.270 1.379 -5.481 1.00 98.75 377 GLU A CA 1
ATOM 2886 C C . GLU A 1 377 ? -15.231 1.427 -6.667 1.00 98.75 377 GLU A C 1
ATOM 2888 O O . GLU A 1 377 ? -16.316 2.017 -6.595 1.00 98.75 377 GLU A O 1
ATOM 2893 N N . PHE A 1 378 ? -14.848 0.763 -7.752 1.00 98.81 378 PHE A N 1
ATOM 2894 C CA . PHE A 1 378 ? -15.642 0.640 -8.963 1.00 98.81 378 PHE A CA 1
ATOM 2895 C C . PHE A 1 378 ? -16.194 -0.771 -9.102 1.00 98.81 378 PHE A C 1
ATOM 2897 O O . PHE A 1 378 ? -15.486 -1.754 -8.892 1.00 98.81 378 PHE A O 1
ATOM 2904 N N . SER A 1 379 ? -17.455 -0.872 -9.513 1.00 98.25 379 SER A N 1
ATOM 2905 C CA . SER A 1 379 ? -18.054 -2.149 -9.900 1.00 98.25 379 SER A CA 1
ATOM 2906 C C . SER A 1 379 ? -17.283 -2.808 -11.050 1.00 98.25 379 SER A C 1
ATOM 2908 O O . SER A 1 379 ? -16.581 -2.132 -11.807 1.00 98.25 379 SER A O 1
ATOM 2910 N N . LYS A 1 380 ? -17.508 -4.107 -11.279 1.00 95.94 380 LYS A N 1
ATOM 2911 C CA . LYS A 1 380 ? -16.993 -4.820 -12.466 1.00 95.94 380 LYS A CA 1
ATOM 2912 C C . LYS A 1 380 ? -17.246 -4.076 -13.789 1.00 95.94 380 LYS A C 1
ATOM 2914 O O . LYS A 1 380 ? -16.391 -4.119 -14.675 1.00 95.94 380 LYS A O 1
ATOM 2919 N N . GLY A 1 381 ? -18.393 -3.399 -13.904 1.00 95.69 381 GLY A N 1
ATOM 2920 C CA . GLY A 1 381 ? -18.801 -2.609 -15.071 1.00 95.69 381 GLY A CA 1
ATOM 2921 C C . GLY A 1 381 ? -18.310 -1.155 -15.089 1.00 95.69 381 GLY A C 1
ATOM 2922 O O . GLY A 1 381 ? -18.738 -0.400 -15.949 1.00 95.69 381 GLY A O 1
ATOM 2923 N N . GLY A 1 382 ? -17.460 -0.731 -14.147 1.00 96.69 382 GLY A N 1
ATOM 2924 C CA . GLY A 1 382 ? -16.869 0.615 -14.127 1.00 96.69 382 GLY A CA 1
ATOM 2925 C C . GLY A 1 382 ? -17.701 1.697 -13.425 1.00 96.69 382 GLY A C 1
ATOM 2926 O O . GLY A 1 382 ? -17.288 2.848 -13.371 1.00 96.69 382 GLY A O 1
ATOM 2927 N N . LYS A 1 383 ? -18.855 1.363 -12.833 1.00 97.88 383 LYS A N 1
ATOM 2928 C CA . LYS A 1 383 ? -19.641 2.312 -12.018 1.00 97.88 383 LYS A CA 1
ATOM 2929 C C . LYS A 1 383 ? -18.964 2.592 -10.672 1.00 97.88 383 LYS A C 1
ATOM 2931 O O . LYS A 1 383 ? -18.679 1.639 -9.951 1.00 97.88 383 LYS A O 1
ATOM 2936 N N . LEU A 1 384 ? -18.820 3.866 -10.295 1.00 98.62 384 LEU A N 1
ATOM 2937 C CA . LEU A 1 384 ? -18.355 4.289 -8.965 1.00 98.62 384 LEU A CA 1
ATOM 2938 C C . LEU A 1 384 ? -19.370 3.894 -7.870 1.00 98.62 384 LEU A C 1
ATOM 2940 O O . LEU A 1 384 ? -20.520 4.368 -7.872 1.00 98.62 384 LEU A O 1
ATOM 2944 N N . LEU A 1 385 ? -18.940 3.022 -6.954 1.00 98.69 385 LEU A N 1
ATOM 2945 C CA . LEU A 1 385 ? -19.728 2.491 -5.836 1.00 98.69 385 LEU A CA 1
ATOM 2946 C C . LEU A 1 385 ? -19.328 3.117 -4.501 1.00 98.69 385 LEU A C 1
ATOM 2948 O O . LEU A 1 385 ? -20.205 3.529 -3.743 1.00 98.69 385 LEU A O 1
ATOM 2952 N N . PHE A 1 386 ? -18.027 3.206 -4.241 1.00 98.75 386 PHE A N 1
ATOM 2953 C CA . PHE A 1 386 ? -17.464 3.821 -3.045 1.00 98.75 386 PHE A CA 1
ATOM 2954 C C . PHE A 1 386 ? -16.542 4.963 -3.439 1.00 98.75 386 PHE A C 1
ATOM 2956 O O . PHE A 1 386 ? -15.836 4.850 -4.440 1.00 98.75 386 PHE A O 1
ATOM 2963 N N . ASP A 1 387 ? -16.543 6.023 -2.642 1.00 98.62 387 ASP A N 1
ATOM 2964 C CA . ASP A 1 387 ? -15.589 7.111 -2.764 1.00 98.62 387 ASP A CA 1
ATOM 2965 C C . ASP A 1 387 ? -15.330 7.755 -1.399 1.00 98.62 387 ASP A C 1
ATOM 2967 O O . ASP A 1 387 ? -16.260 7.945 -0.609 1.00 98.62 387 ASP A O 1
ATOM 2971 N N . ALA A 1 388 ? -14.074 8.076 -1.120 1.00 98.56 388 ALA A N 1
ATOM 2972 C CA . ALA A 1 388 ? -13.629 8.708 0.111 1.00 98.56 388 ALA A CA 1
ATOM 2973 C C . ALA A 1 388 ? -12.422 9.617 -0.139 1.00 98.56 388 ALA A C 1
ATOM 2975 O O . ALA A 1 388 ? -11.720 9.481 -1.143 1.00 98.56 388 ALA A O 1
ATOM 2976 N N . ALA A 1 389 ? -12.179 10.525 0.800 1.00 98.12 389 ALA A N 1
ATOM 2977 C CA . ALA A 1 389 ? -11.039 11.428 0.786 1.00 98.12 389 ALA A CA 1
ATOM 2978 C C . ALA A 1 389 ? -10.366 11.476 2.158 1.00 98.12 389 ALA A C 1
ATOM 2980 O O . ALA A 1 389 ? -11.043 11.516 3.189 1.00 98.12 389 ALA A O 1
ATOM 2981 N N . LEU A 1 390 ? -9.037 11.514 2.163 1.00 97.38 390 LEU A N 1
ATOM 2982 C CA . LEU A 1 390 ? -8.282 11.979 3.322 1.00 97.38 390 LEU A CA 1
ATOM 2983 C C . LEU A 1 390 ? -8.543 13.473 3.566 1.00 97.38 390 LEU A C 1
ATOM 2985 O O . LEU A 1 390 ? -9.038 14.187 2.688 1.00 97.38 390 LEU A O 1
ATOM 2989 N N . ASP A 1 391 ? -8.224 13.947 4.769 1.00 94.56 391 ASP A N 1
ATOM 2990 C CA . ASP A 1 391 ? -8.265 15.379 5.069 1.00 94.56 391 ASP A CA 1
ATOM 2991 C C . ASP A 1 391 ? -7.337 16.172 4.130 1.00 94.56 391 ASP A C 1
ATOM 2993 O O . ASP A 1 391 ? -6.375 15.655 3.559 1.00 94.56 391 ASP A O 1
ATOM 2997 N N . LYS A 1 392 ? -7.609 17.471 3.967 1.00 90.69 392 LYS A N 1
ATOM 2998 C CA . LYS A 1 392 ? -6.771 18.348 3.139 1.00 90.69 392 LYS A CA 1
ATOM 2999 C C . LYS A 1 392 ? -5.304 18.265 3.590 1.00 90.69 392 LYS A C 1
ATOM 3001 O O . LYS A 1 392 ? -5.028 18.292 4.785 1.00 90.69 392 LYS A O 1
ATOM 3006 N N . ASN A 1 393 ? -4.384 18.241 2.624 1.00 89.25 393 ASN A N 1
ATOM 3007 C CA . ASN A 1 393 ? -2.934 18.083 2.810 1.00 89.25 393 ASN A CA 1
ATOM 3008 C C . ASN A 1 393 ? -2.478 16.680 3.231 1.00 89.25 393 ASN A C 1
ATOM 3010 O O . ASN A 1 393 ? -1.290 16.508 3.475 1.00 89.25 393 ASN A O 1
ATOM 3014 N N . TRP A 1 394 ? -3.369 15.690 3.298 1.00 95.00 394 TRP A N 1
ATOM 3015 C CA . TRP A 1 394 ? -2.989 14.299 3.517 1.00 95.00 394 TRP A CA 1
ATOM 3016 C C . TRP A 1 394 ? -2.954 13.525 2.202 1.00 95.00 394 TRP A C 1
ATOM 3018 O O . TRP A 1 394 ? -3.828 13.680 1.348 1.00 95.00 394 TRP A O 1
ATOM 3028 N N . SER A 1 395 ? -1.962 12.653 2.067 1.00 94.62 395 SER A N 1
ATOM 3029 C CA . SER A 1 395 ? -1.794 11.748 0.933 1.00 94.62 395 SER A CA 1
ATOM 3030 C C . SER A 1 395 ? -1.668 10.301 1.392 1.00 94.62 395 SER A C 1
ATOM 3032 O O . SER A 1 395 ? -1.495 10.013 2.576 1.00 94.62 395 SER A O 1
ATOM 3034 N N . THR A 1 396 ? -1.751 9.374 0.441 1.00 95.50 396 THR A N 1
ATOM 3035 C CA . THR A 1 396 ? -1.348 7.986 0.652 1.00 95.50 396 THR A CA 1
ATOM 3036 C C . THR A 1 396 ? -0.789 7.403 -0.642 1.00 95.50 396 THR A C 1
ATOM 3038 O O . THR A 1 396 ? -1.330 7.658 -1.718 1.00 95.50 396 THR A O 1
ATOM 3041 N N . TYR A 1 397 ? 0.270 6.601 -0.523 1.00 96.62 397 TYR A N 1
ATOM 3042 C CA . TYR A 1 397 ? 0.949 5.991 -1.668 1.00 96.62 397 TYR A CA 1
ATOM 3043 C C . TYR A 1 397 ? 0.045 4.993 -2.406 1.00 96.62 397 TYR A C 1
ATOM 3045 O O . TYR A 1 397 ? -0.218 5.114 -3.606 1.00 96.62 397 TYR A O 1
ATOM 3053 N N . ARG A 1 398 ? -0.510 4.033 -1.657 1.00 97.81 398 ARG A N 1
ATOM 3054 C CA . ARG A 1 398 ? -1.427 2.995 -2.143 1.00 97.81 398 ARG A CA 1
ATOM 3055 C C . ARG A 1 398 ? -2.511 2.698 -1.120 1.00 97.81 398 ARG A C 1
ATOM 3057 O O . ARG A 1 398 ? -2.365 2.966 0.072 1.00 97.81 398 ARG A O 1
ATOM 3064 N N . ILE A 1 399 ? -3.578 2.072 -1.601 1.00 98.25 399 ILE A N 1
ATOM 3065 C CA . ILE A 1 399 ? -4.609 1.465 -0.767 1.00 98.25 399 ILE A CA 1
ATOM 3066 C C . ILE A 1 399 ? -4.859 0.022 -1.173 1.00 98.25 399 ILE A C 1
ATOM 3068 O O . ILE A 1 399 ? -4.796 -0.345 -2.347 1.00 98.25 399 ILE A O 1
ATOM 3072 N N . PHE A 1 400 ? -5.232 -0.793 -0.198 1.00 98.69 400 PHE A N 1
ATOM 3073 C CA . PHE A 1 400 ? -5.702 -2.152 -0.431 1.00 98.69 400 PHE A CA 1
ATOM 3074 C C . PHE A 1 400 ? -6.986 -2.388 0.355 1.00 98.69 400 PHE A C 1
ATOM 3076 O O . PHE A 1 400 ? -7.199 -1.807 1.413 1.00 98.69 400 PHE A O 1
ATOM 3083 N N . ARG A 1 401 ? -7.864 -3.247 -0.152 1.00 98.31 401 ARG A N 1
ATOM 3084 C CA . ARG A 1 401 ? -9.088 -3.691 0.505 1.00 98.31 401 ARG A CA 1
ATOM 3085 C C . ARG A 1 401 ? -9.033 -5.196 0.726 1.00 98.31 401 ARG A C 1
ATOM 3087 O O . ARG A 1 401 ? -8.859 -5.971 -0.213 1.00 98.31 401 ARG A O 1
ATOM 3094 N N . SER A 1 402 ? -9.195 -5.618 1.975 1.00 98.00 402 SER A N 1
ATOM 3095 C CA . SER A 1 402 ? -9.188 -7.036 2.342 1.00 98.00 402 SER A CA 1
ATOM 3096 C C . SER A 1 402 ? -10.079 -7.297 3.554 1.00 98.00 402 SER A C 1
ATOM 3098 O O . SER A 1 402 ? -10.174 -6.451 4.448 1.00 98.00 402 SER A O 1
ATOM 3100 N N . PRO A 1 403 ? -10.718 -8.474 3.652 1.00 97.06 403 PRO A N 1
ATOM 3101 C CA . PRO A 1 403 ? -11.158 -8.991 4.937 1.00 97.06 403 PRO A CA 1
ATOM 3102 C C . PRO A 1 403 ? -9.967 -9.097 5.891 1.00 97.06 403 PRO A C 1
ATOM 3104 O O . PRO A 1 403 ? -8.871 -9.496 5.488 1.00 97.06 403 PRO A O 1
ATOM 3107 N N . TRP A 1 404 ? -10.200 -8.761 7.155 1.00 97.31 404 TRP A N 1
ATOM 3108 C CA . TRP A 1 404 ? -9.208 -8.882 8.211 1.00 97.31 404 TRP A CA 1
ATOM 3109 C C . TRP A 1 404 ? -9.897 -9.144 9.536 1.00 97.31 404 TRP A C 1
ATOM 3111 O O . TRP A 1 404 ? -10.919 -8.529 9.854 1.00 97.31 404 TRP A O 1
ATOM 3121 N N . ARG A 1 405 ? -9.352 -10.107 10.272 1.00 96.12 405 ARG A N 1
ATOM 3122 C CA . ARG A 1 405 ? -9.752 -10.423 11.633 1.00 96.12 405 ARG A CA 1
ATOM 3123 C C . ARG A 1 405 ? -8.497 -10.398 12.475 1.00 96.12 405 ARG A C 1
ATOM 3125 O O . ARG A 1 405 ? -7.566 -11.139 12.195 1.00 96.12 405 ARG A O 1
ATOM 3132 N N . ALA A 1 406 ? -8.516 -9.545 13.477 1.00 95.50 406 ALA A N 1
ATOM 3133 C CA . ALA A 1 406 ? -7.452 -9.375 14.433 1.00 95.50 406 ALA A CA 1
ATOM 3134 C C . ALA A 1 406 ? -7.999 -9.321 15.855 1.00 95.50 406 ALA A C 1
ATOM 3136 O O . ALA A 1 406 ? -9.130 -8.865 16.095 1.00 95.50 406 ALA A O 1
ATOM 3137 N N . LYS A 1 407 ? -7.159 -9.785 16.777 1.00 94.12 407 LYS A N 1
ATOM 3138 C CA . LYS A 1 407 ? -7.342 -9.703 18.220 1.00 94.12 407 LYS A CA 1
ATOM 3139 C C . LYS A 1 407 ? -6.039 -9.149 18.809 1.00 94.12 407 LYS A C 1
ATOM 3141 O O . LYS A 1 407 ? -5.109 -9.918 19.006 1.00 94.12 407 LYS A O 1
ATOM 3146 N N . PRO A 1 408 ? -5.952 -7.840 19.081 1.00 94.06 408 PRO A N 1
ATOM 3147 C CA . PRO A 1 408 ? -4.760 -7.252 19.684 1.00 94.06 408 PRO A CA 1
ATOM 3148 C C . PRO A 1 408 ? -4.360 -7.975 20.975 1.00 94.06 408 PRO A C 1
ATOM 3150 O O . PRO A 1 408 ? -5.234 -8.403 21.733 1.00 94.06 408 PRO A O 1
ATOM 3153 N N . GLU A 1 409 ? -3.054 -8.063 21.255 1.00 92.31 409 GLU A N 1
ATOM 3154 C CA . GLU A 1 409 ? -2.561 -8.587 22.543 1.00 92.31 409 GLU A CA 1
ATOM 3155 C C . GLU A 1 409 ? -3.001 -7.708 23.726 1.00 92.31 409 GLU A C 1
ATOM 3157 O O . GLU A 1 409 ? -3.177 -8.193 24.844 1.00 92.31 409 GLU A O 1
ATOM 3162 N N . SER A 1 410 ? -3.202 -6.409 23.484 1.00 92.94 410 SER A N 1
ATOM 3163 C CA . SER A 1 410 ? -3.670 -5.470 24.497 1.00 92.94 410 SER A CA 1
ATOM 3164 C C . SER A 1 410 ? -5.133 -5.712 24.867 1.00 92.94 410 SER A C 1
ATOM 3166 O O . SER A 1 410 ? -5.982 -6.004 24.024 1.00 92.94 410 SER A O 1
ATOM 3168 N N . ALA A 1 411 ? -5.446 -5.528 26.150 1.00 95.50 411 ALA A N 1
ATOM 3169 C CA . ALA A 1 411 ? -6.821 -5.383 26.607 1.00 95.50 411 ALA A CA 1
ATOM 3170 C C . ALA A 1 411 ? -7.396 -4.027 26.149 1.00 95.50 411 ALA A C 1
ATOM 3172 O O . ALA A 1 411 ? -6.633 -3.074 25.950 1.00 95.50 411 ALA A O 1
ATOM 3173 N N . PRO A 1 412 ? -8.728 -3.900 26.011 1.00 96.94 412 PRO A N 1
ATOM 3174 C CA . PRO A 1 412 ? -9.337 -2.599 25.778 1.00 96.94 412 PRO A CA 1
ATOM 3175 C C . PRO A 1 412 ? -9.122 -1.662 26.974 1.00 96.94 412 PRO A C 1
ATOM 3177 O O . PRO A 1 412 ? -8.910 -2.102 28.105 1.00 96.94 412 PRO A O 1
ATOM 3180 N N . ILE A 1 413 ? -9.214 -0.358 26.732 1.00 96.19 413 ILE A N 1
ATOM 3181 C CA . ILE A 1 413 ? -9.028 0.697 27.731 1.00 96.19 413 ILE A CA 1
ATOM 3182 C C . ILE A 1 413 ? -10.323 1.507 27.837 1.00 96.19 413 ILE A C 1
ATOM 3184 O 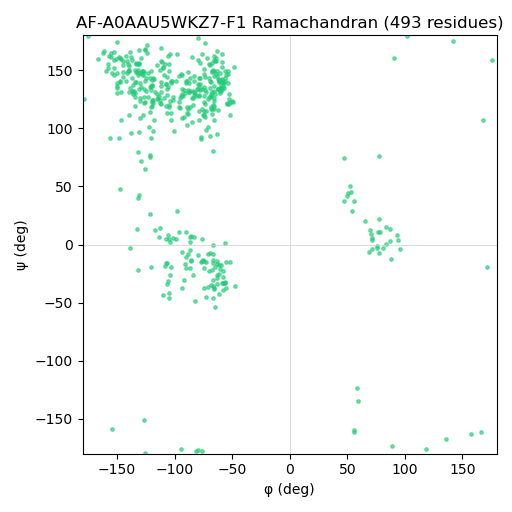O . ILE A 1 413 ? -10.947 1.827 26.826 1.00 96.19 413 ILE A O 1
ATOM 3188 N N . ALA A 1 414 ? -10.720 1.838 29.067 1.00 95.56 414 ALA A N 1
ATOM 3189 C CA . ALA A 1 414 ? -11.754 2.829 29.344 1.00 95.56 414 ALA A CA 1
ATOM 3190 C C . ALA A 1 414 ? -11.083 4.143 29.757 1.00 95.56 414 ALA A C 1
ATOM 3192 O O . ALA A 1 414 ? -10.280 4.148 30.690 1.00 95.56 414 ALA A O 1
ATOM 3193 N N . VAL A 1 415 ? -11.423 5.251 29.100 1.00 93.81 415 VAL A N 1
ATOM 3194 C CA . VAL A 1 415 ? -10.977 6.596 29.498 1.00 93.81 415 VAL A CA 1
ATOM 3195 C C . VAL A 1 415 ? -12.206 7.451 29.769 1.00 93.81 415 VAL A C 1
ATOM 3197 O O . VAL A 1 415 ? -12.991 7.715 28.866 1.00 93.81 415 VAL A O 1
ATOM 3200 N N . ALA A 1 416 ? -12.404 7.858 31.020 1.00 91.00 416 ALA A N 1
ATOM 3201 C CA . ALA A 1 416 ? -13.505 8.736 31.398 1.00 91.00 416 ALA A CA 1
ATOM 3202 C C . ALA A 1 416 ? -13.042 10.193 31.429 1.00 91.00 416 ALA A C 1
ATOM 3204 O O . ALA A 1 416 ? -12.098 10.521 32.144 1.00 91.00 416 ALA A O 1
ATOM 3205 N N . GLN A 1 417 ? -13.743 11.059 30.701 1.00 85.50 417 GLN A N 1
ATOM 3206 C CA . GLN A 1 417 ? -13.480 12.492 30.664 1.00 85.50 417 GLN A CA 1
ATOM 3207 C C . GLN A 1 417 ? -14.808 13.257 30.651 1.00 85.50 417 GLN A C 1
ATOM 3209 O O . GLN A 1 417 ? -15.577 13.196 29.688 1.00 85.50 417 GLN A O 1
ATOM 3214 N N . GLY A 1 418 ? -15.095 13.966 31.747 1.00 84.00 418 GLY A N 1
ATOM 3215 C CA . GLY A 1 418 ? -16.368 14.661 31.937 1.00 84.00 418 GLY A CA 1
ATOM 3216 C C . GLY A 1 418 ? -17.569 13.706 31.862 1.00 84.00 418 GLY A C 1
ATOM 3217 O O . GLY A 1 418 ? -17.656 12.727 32.607 1.00 84.00 418 GLY A O 1
ATOM 3218 N N . GLY A 1 419 ? -18.505 13.997 30.954 1.00 88.31 419 GLY A N 1
ATOM 3219 C CA . GLY A 1 419 ? -19.714 13.200 30.714 1.00 88.31 419 GLY A CA 1
ATOM 3220 C C . GLY A 1 419 ? -19.550 12.035 29.730 1.00 88.31 419 GLY A C 1
ATOM 3221 O O . GLY A 1 419 ? -20.553 11.419 29.374 1.00 88.31 419 GLY A O 1
ATOM 3222 N N . THR A 1 420 ? -18.330 11.731 29.280 1.00 92.25 420 THR A N 1
ATOM 3223 C CA . THR A 1 420 ? -18.069 10.731 28.234 1.00 92.25 420 THR A CA 1
ATOM 3224 C C . THR A 1 420 ? -17.065 9.686 28.707 1.00 92.25 420 THR A C 1
ATOM 3226 O O . THR A 1 420 ? -16.070 10.002 29.360 1.00 92.25 420 THR A O 1
ATOM 3229 N N . VAL A 1 421 ? -17.307 8.428 28.343 1.00 94.38 421 VAL A N 1
ATOM 3230 C CA . VAL A 1 421 ? -16.352 7.326 28.464 1.00 94.38 421 VAL A CA 1
ATOM 3231 C C . VAL A 1 421 ? -15.936 6.887 27.067 1.00 94.38 421 VAL A C 1
ATOM 3233 O O . VAL A 1 421 ? -16.770 6.481 26.264 1.00 94.38 421 VAL A O 1
ATOM 3236 N N . HIS A 1 422 ? -14.645 6.953 26.777 1.00 95.94 422 HIS A N 1
ATOM 3237 C CA . HIS A 1 422 ? -14.049 6.417 25.563 1.00 95.94 422 HIS A CA 1
ATOM 3238 C C . HIS A 1 422 ? -13.701 4.944 25.775 1.00 95.94 422 HIS A C 1
ATOM 3240 O O . HIS A 1 422 ? -12.897 4.606 26.647 1.00 95.94 422 HIS A O 1
ATOM 3246 N N . ALA A 1 423 ? -14.322 4.067 24.987 1.00 97.38 423 ALA A N 1
ATOM 3247 C CA . ALA A 1 423 ? -13.979 2.656 24.899 1.00 97.38 423 ALA A CA 1
ATOM 3248 C C . ALA A 1 423 ? -12.989 2.452 23.747 1.00 97.38 423 ALA A C 1
ATOM 3250 O O . ALA A 1 423 ? -13.355 2.573 22.574 1.00 97.38 423 ALA A O 1
ATOM 3251 N N . VAL A 1 424 ? -11.733 2.166 24.087 1.00 96.88 424 VAL A N 1
ATOM 3252 C CA . VAL A 1 424 ? -10.609 2.173 23.146 1.00 96.88 424 VAL A CA 1
ATOM 3253 C C . VAL A 1 424 ? -10.034 0.769 22.998 1.00 96.88 424 VAL A C 1
ATOM 3255 O O . VAL A 1 424 ? -9.630 0.155 23.985 1.00 96.88 424 VAL A O 1
ATOM 3258 N N . TRP A 1 425 ? -9.947 0.252 21.771 1.00 97.12 425 TRP A N 1
ATOM 3259 C CA . TRP A 1 425 ? -9.252 -1.009 21.487 1.00 97.12 425 TRP A CA 1
ATOM 3260 C C . TRP A 1 425 ? -8.629 -0.998 20.089 1.00 97.12 425 TRP A C 1
ATOM 3262 O O . TRP A 1 425 ? -9.264 -1.340 19.091 1.00 97.12 425 TRP A O 1
ATOM 3272 N N . ASN A 1 426 ? -7.365 -0.577 20.025 1.00 96.69 426 ASN A N 1
ATOM 3273 C CA . ASN A 1 426 ? -6.632 -0.396 18.775 1.00 96.69 426 ASN A CA 1
ATOM 3274 C C . ASN A 1 426 ? -6.404 -1.731 18.047 1.00 96.69 426 ASN A C 1
ATOM 3276 O O . ASN A 1 426 ? -5.575 -2.535 18.465 1.00 96.69 426 ASN A O 1
ATOM 3280 N N . GLY A 1 427 ? -7.122 -1.946 16.945 1.00 96.69 427 GLY A N 1
ATOM 3281 C CA . GLY A 1 427 ? -7.007 -3.116 16.075 1.00 96.69 427 GLY A CA 1
ATOM 3282 C C . GLY A 1 427 ? -8.000 -4.243 16.346 1.00 96.69 427 GLY A C 1
ATOM 3283 O O . GLY A 1 427 ? -8.035 -5.221 15.600 1.00 96.69 427 GLY A O 1
ATOM 3284 N N . ALA A 1 428 ? -8.835 -4.140 17.380 1.00 97.19 428 ALA A N 1
ATOM 3285 C CA . ALA A 1 428 ? -9.803 -5.192 17.657 1.00 97.19 428 ALA A CA 1
ATOM 3286 C C . ALA A 1 428 ? -10.884 -5.250 16.579 1.00 97.19 428 ALA A C 1
ATOM 3288 O O . ALA A 1 428 ? -11.543 -4.261 16.260 1.00 97.19 428 ALA A O 1
ATOM 3289 N N . THR A 1 429 ? -11.091 -6.447 16.038 1.00 96.81 429 THR A N 1
ATOM 3290 C CA . THR A 1 429 ? -12.140 -6.717 15.052 1.00 96.81 429 THR A CA 1
ATOM 3291 C C . THR A 1 429 ? -13.208 -7.629 15.646 1.00 96.81 429 THR A C 1
ATOM 3293 O O . THR A 1 429 ? -12.963 -8.358 16.604 1.00 96.81 429 THR A O 1
ATOM 3296 N N . GLY A 1 430 ? -14.411 -7.610 15.074 1.00 95.50 430 GLY A N 1
ATOM 3297 C CA . GLY A 1 430 ? -15.523 -8.439 15.553 1.00 95.50 430 GLY A CA 1
ATOM 3298 C C . GLY A 1 430 ? -16.273 -7.868 16.760 1.00 95.50 430 GLY A C 1
ATOM 3299 O O . GLY A 1 430 ? -17.288 -8.442 17.144 1.00 95.50 430 GLY A O 1
ATOM 3300 N N . VAL A 1 431 ? -15.840 -6.726 17.304 1.00 97.75 431 VAL A N 1
ATOM 3301 C CA . VAL A 1 431 ? -16.603 -5.970 18.303 1.00 97.75 431 VAL A CA 1
ATOM 3302 C C . VAL A 1 431 ? -17.843 -5.380 17.631 1.00 97.75 431 VAL A C 1
ATOM 3304 O O . VAL A 1 431 ? -17.737 -4.574 16.708 1.00 97.75 431 VAL A O 1
ATOM 3307 N N . ALA A 1 432 ? -19.026 -5.794 18.073 1.00 97.94 432 ALA A N 1
ATOM 3308 C CA . ALA A 1 432 ? -20.295 -5.252 17.594 1.00 97.94 432 ALA A CA 1
ATOM 3309 C C . ALA A 1 432 ? -20.784 -4.108 18.486 1.00 97.94 432 ALA A C 1
ATOM 3311 O O . ALA A 1 432 ? -21.343 -3.123 17.996 1.00 97.94 432 ALA A O 1
ATOM 3312 N N . ARG A 1 433 ? -20.567 -4.232 19.797 1.00 98.25 433 ARG A N 1
ATOM 3313 C CA . ARG A 1 433 ? -20.987 -3.249 20.795 1.00 98.25 433 ARG A CA 1
ATOM 3314 C C . ARG A 1 433 ? -20.091 -3.279 22.025 1.00 98.25 433 ARG A C 1
ATOM 3316 O O . ARG A 1 433 ? -19.429 -4.276 22.304 1.00 98.25 433 ARG A O 1
ATOM 3323 N N . TRP A 1 434 ? -20.115 -2.179 22.754 1.00 98.56 434 TRP A N 1
ATOM 3324 C CA . TRP A 1 434 ? -19.514 -2.017 24.065 1.00 98.56 434 TRP A CA 1
ATOM 3325 C C . TRP A 1 434 ? -20.593 -2.064 25.128 1.00 98.56 434 TRP A C 1
ATOM 3327 O O . TRP A 1 434 ? -21.642 -1.446 24.956 1.00 98.56 434 TRP A O 1
ATOM 3337 N N . ARG A 1 435 ? -20.314 -2.736 26.238 1.00 98.31 435 ARG A N 1
ATOM 3338 C CA . ARG A 1 435 ? -21.066 -2.622 27.482 1.00 98.31 435 ARG A CA 1
ATOM 3339 C C . ARG A 1 435 ? -20.264 -1.781 28.464 1.00 98.31 435 ARG A C 1
ATOM 3341 O O . ARG A 1 435 ? -19.111 -2.098 28.755 1.00 98.31 435 ARG A O 1
ATOM 3348 N N . LEU A 1 436 ? -20.874 -0.709 28.951 1.00 97.69 436 LEU A N 1
ATOM 3349 C CA . LEU A 1 436 ? -20.313 0.179 29.958 1.00 97.69 436 LEU A CA 1
ATOM 3350 C C . LEU A 1 436 ? -20.791 -0.253 31.341 1.00 97.69 436 LEU A C 1
ATOM 3352 O O . LEU A 1 436 ? -21.991 -0.367 31.586 1.00 97.69 436 LEU A O 1
ATOM 3356 N N . TYR A 1 437 ? -19.835 -0.425 32.241 1.00 97.31 437 TYR A N 1
ATOM 3357 C CA . TYR A 1 437 ? -20.037 -0.632 33.663 1.00 97.31 437 TYR A CA 1
ATOM 3358 C C . TYR A 1 437 ? -19.648 0.632 34.421 1.00 97.31 437 TYR A C 1
ATOM 3360 O O . TYR A 1 437 ? -18.665 1.286 34.057 1.00 97.31 437 TYR A O 1
ATOM 3368 N N . ALA A 1 438 ? -20.371 0.953 35.491 1.00 96.06 438 ALA A N 1
ATOM 3369 C CA . ALA A 1 438 ? -19.974 2.013 36.410 1.00 96.06 438 ALA A CA 1
ATOM 3370 C C . ALA A 1 438 ? -20.352 1.692 37.856 1.00 96.06 438 ALA A C 1
ATOM 3372 O O . ALA A 1 438 ? -21.286 0.936 38.120 1.00 96.06 438 ALA A O 1
ATOM 3373 N N . GLY A 1 439 ? -19.620 2.284 38.795 1.00 95.06 439 GLY A N 1
ATOM 3374 C CA . GLY A 1 439 ? -19.857 2.090 40.219 1.00 95.06 439 GLY A CA 1
ATOM 3375 C C . GLY A 1 439 ? -18.968 2.960 41.097 1.00 95.06 439 GLY A C 1
ATOM 3376 O O . GLY A 1 439 ? -18.156 3.748 40.607 1.00 95.06 439 GLY A O 1
ATOM 3377 N N . THR A 1 440 ? -19.145 2.849 42.411 1.00 93.94 440 THR A N 1
ATOM 3378 C CA . THR A 1 440 ? -18.403 3.637 43.412 1.00 93.94 440 THR A CA 1
ATOM 3379 C C . THR A 1 440 ? -17.102 2.967 43.870 1.00 93.94 440 THR A C 1
ATOM 3381 O O . THR A 1 440 ? -16.273 3.613 44.514 1.00 93.94 440 THR A O 1
ATOM 3384 N N . ALA A 1 441 ? -16.886 1.699 43.506 1.00 92.62 441 ALA A N 1
ATOM 3385 C CA . ALA A 1 441 ? -15.665 0.946 43.777 1.00 92.62 441 ALA A CA 1
ATOM 3386 C C . ALA A 1 441 ? -15.272 0.074 42.574 1.00 92.62 441 ALA A C 1
ATOM 3388 O O . ALA A 1 441 ? -16.121 -0.346 41.791 1.00 92.62 441 ALA A O 1
ATOM 3389 N N . GLN A 1 442 ? -13.979 -0.234 42.439 1.00 93.12 442 GLN A N 1
ATOM 3390 C CA . GLN A 1 442 ? -13.438 -1.003 41.304 1.00 93.12 442 GLN A CA 1
ATOM 3391 C C . GLN A 1 442 ? -14.006 -2.427 41.188 1.00 93.12 442 GLN A C 1
ATOM 3393 O O . GLN A 1 442 ? -14.011 -3.005 40.106 1.00 93.12 442 GLN A O 1
ATOM 3398 N N . ASN A 1 443 ? -14.465 -3.008 42.292 1.00 91.31 443 ASN A N 1
ATOM 3399 C CA . ASN A 1 443 ? -15.039 -4.353 42.357 1.00 91.31 443 ASN A CA 1
ATOM 3400 C C . ASN A 1 443 ? -16.573 -4.354 42.485 1.00 91.31 443 ASN A C 1
ATOM 3402 O O . ASN A 1 443 ? -17.162 -5.425 42.580 1.00 91.31 443 ASN A O 1
ATOM 3406 N N . ALA A 1 444 ? -17.210 -3.181 42.486 1.00 92.12 444 ALA A N 1
ATOM 3407 C CA . ALA A 1 444 ? -18.655 -3.024 42.614 1.00 92.12 444 ALA A CA 1
ATOM 3408 C C . ALA A 1 444 ? -19.151 -2.072 41.522 1.00 92.12 444 ALA A C 1
ATOM 3410 O O . ALA A 1 444 ? -19.342 -0.877 41.756 1.00 92.12 444 ALA A O 1
ATOM 3411 N N . MET A 1 445 ? -19.292 -2.605 40.307 1.00 95.19 445 MET A N 1
ATOM 3412 C CA . MET A 1 445 ? -19.800 -1.884 39.143 1.00 95.19 445 MET A CA 1
ATOM 3413 C C . MET A 1 445 ? -20.897 -2.696 38.467 1.00 95.19 445 MET A C 1
ATOM 3415 O O . MET A 1 445 ? -20.739 -3.898 38.265 1.00 95.19 445 MET A O 1
ATOM 3419 N N . GLU A 1 446 ? -21.952 -2.013 38.045 1.00 95.25 446 GLU A N 1
ATOM 3420 C CA . GLU A 1 446 ? -23.086 -2.610 37.340 1.00 95.25 446 GLU A CA 1
ATOM 3421 C C . GLU A 1 446 ? -23.100 -2.158 35.877 1.00 95.25 446 GLU A C 1
ATOM 3423 O O . GLU A 1 446 ? -22.598 -1.069 35.570 1.00 95.25 446 GLU A O 1
ATOM 3428 N N . PRO A 1 447 ? -23.646 -2.965 34.950 1.00 96.56 447 PRO A N 1
ATOM 3429 C CA . PRO A 1 447 ? -23.818 -2.548 33.569 1.00 96.56 447 PRO A CA 1
ATOM 3430 C C . PRO A 1 447 ? -24.883 -1.450 33.487 1.00 96.56 447 PRO A C 1
ATOM 3432 O O . PRO A 1 447 ? -26.005 -1.617 33.957 1.00 96.56 447 PRO A O 1
ATOM 3435 N N . ILE A 1 448 ? -24.538 -0.324 32.865 1.00 96.00 448 ILE A N 1
ATOM 3436 C CA . ILE A 1 448 ? -25.403 0.866 32.814 1.00 96.00 448 ILE A CA 1
ATOM 3437 C C . ILE A 1 448 ? -25.774 1.302 31.396 1.00 96.00 448 ILE A C 1
ATOM 3439 O O . ILE A 1 448 ? -26.730 2.055 31.222 1.00 96.00 448 ILE A O 1
ATOM 3443 N N . ALA A 1 449 ? -25.024 0.865 30.381 1.00 95.56 449 ALA A N 1
ATOM 3444 C CA . ALA A 1 449 ? -25.305 1.176 28.984 1.00 95.56 449 ALA A CA 1
ATOM 3445 C C . ALA A 1 449 ? -24.667 0.147 28.044 1.00 95.56 449 ALA A C 1
ATOM 3447 O O . ALA A 1 449 ? -23.611 -0.413 28.342 1.00 95.56 449 ALA A O 1
ATOM 3448 N N . GLU A 1 450 ? -25.271 -0.043 26.872 1.00 96.88 450 GLU A N 1
ATOM 3449 C CA . GLU A 1 450 ? -24.618 -0.670 25.723 1.00 96.88 450 GLU A CA 1
ATOM 3450 C C . GLU A 1 450 ? -24.593 0.322 24.550 1.00 96.88 450 GLU A C 1
ATOM 3452 O O . GLU A 1 450 ? -25.528 1.096 24.351 1.00 96.88 450 GLU A O 1
ATOM 3457 N N . THR A 1 451 ? -23.507 0.355 23.781 1.00 97.88 451 THR A N 1
ATOM 3458 C CA . THR A 1 451 ? -23.324 1.286 22.654 1.00 97.88 451 THR A CA 1
ATOM 3459 C C . THR A 1 451 ? -22.694 0.562 21.477 1.00 97.88 451 THR A C 1
ATOM 3461 O O . THR A 1 451 ? -21.743 -0.199 21.644 1.00 97.88 451 THR A O 1
ATOM 3464 N N . ALA A 1 452 ? -23.225 0.778 20.273 1.00 98.19 452 ALA A N 1
ATOM 3465 C CA . ALA A 1 452 ? -22.687 0.165 19.063 1.00 98.19 452 ALA A CA 1
ATOM 3466 C C . ALA A 1 452 ? -21.225 0.578 18.837 1.00 98.19 452 ALA A C 1
ATOM 3468 O O . ALA A 1 452 ? -20.851 1.730 19.051 1.00 98.19 452 ALA A O 1
ATOM 3469 N N . TRP A 1 453 ? -20.403 -0.360 18.368 1.00 97.81 453 TRP A N 1
ATOM 3470 C CA . TRP A 1 453 ? -19.003 -0.090 18.057 1.00 97.81 453 TRP A CA 1
ATOM 3471 C C . TRP A 1 453 ? -18.875 0.986 16.969 1.00 97.81 453 TRP A C 1
ATOM 3473 O O . TRP A 1 453 ? -19.521 0.906 15.911 1.00 97.81 453 TRP A O 1
ATOM 3483 N N . ASN A 1 454 ? -18.016 1.979 17.212 1.00 96.75 454 ASN A N 1
ATOM 3484 C CA . ASN A 1 454 ? -17.834 3.123 16.325 1.00 96.75 454 ASN A CA 1
ATOM 3485 C C . ASN A 1 454 ? -16.371 3.431 15.982 1.00 96.75 454 ASN A C 1
ATOM 3487 O O . ASN A 1 454 ? -15.979 4.591 15.915 1.00 96.75 454 ASN A O 1
ATOM 3491 N N . GLY A 1 455 ? -15.580 2.397 15.708 1.00 96.25 455 GLY A N 1
ATOM 3492 C CA . GLY A 1 455 ? -14.144 2.541 15.484 1.00 96.25 455 GLY A CA 1
ATOM 3493 C C . GLY A 1 455 ? -13.330 2.138 16.709 1.00 96.25 455 GLY A C 1
ATOM 3494 O O . GLY A 1 455 ? -13.870 1.754 17.749 1.00 96.25 455 GLY A O 1
ATOM 3495 N N . LEU A 1 456 ? -12.010 2.235 16.571 1.00 95.94 456 LEU A N 1
ATOM 3496 C CA . LEU A 1 456 ? -11.028 1.906 17.601 1.00 95.94 456 LEU A CA 1
ATOM 3497 C C . LEU A 1 456 ? -11.173 2.741 18.879 1.00 95.94 456 LEU A C 1
ATOM 3499 O O . LEU A 1 456 ? -10.653 2.332 19.909 1.00 95.94 456 LEU A O 1
ATOM 3503 N N . ASP A 1 457 ? -11.884 3.868 18.805 1.00 96.19 457 ASP A N 1
ATOM 3504 C CA . ASP A 1 457 ? -12.273 4.742 19.908 1.00 96.19 457 ASP A CA 1
ATOM 3505 C C . ASP A 1 457 ? -13.778 5.012 19.777 1.00 96.19 457 ASP A C 1
ATOM 3507 O O . ASP A 1 457 ? -14.234 5.674 18.842 1.00 96.19 457 ASP A O 1
ATOM 3511 N N . THR A 1 458 ? -14.563 4.427 20.681 1.00 96.94 458 THR A N 1
ATOM 3512 C CA . THR A 1 458 ? -16.011 4.630 20.749 1.00 96.94 458 THR A CA 1
ATOM 3513 C C . THR A 1 458 ? -16.343 5.514 21.945 1.00 96.94 458 THR A C 1
ATOM 3515 O O . THR A 1 458 ? -16.204 5.088 23.090 1.00 96.94 458 THR A O 1
ATOM 3518 N N . ALA A 1 459 ? -16.835 6.724 21.683 1.00 95.38 459 ALA A N 1
ATOM 3519 C CA . ALA A 1 459 ? -17.364 7.606 22.717 1.00 95.38 459 ALA A CA 1
ATOM 3520 C C . ALA A 1 459 ? -18.741 7.118 23.202 1.00 95.38 459 ALA A C 1
ATOM 3522 O O . ALA A 1 459 ? -19.656 6.912 22.402 1.00 95.38 459 ALA A O 1
ATOM 3523 N N . ILE A 1 460 ? -18.887 6.960 24.515 1.00 95.56 460 ILE A N 1
ATOM 3524 C CA . ILE A 1 460 ? -20.107 6.522 25.196 1.00 95.56 460 ILE A CA 1
ATOM 3525 C C . ILE A 1 460 ? -20.518 7.624 26.169 1.00 95.56 460 ILE A C 1
ATOM 3527 O O . ILE A 1 460 ? -19.776 7.947 27.096 1.00 95.56 460 ILE A O 1
ATOM 3531 N N . ALA A 1 461 ? -21.699 8.208 25.974 1.00 93.38 461 ALA A N 1
ATOM 3532 C CA . ALA A 1 461 ? -22.239 9.179 26.920 1.00 93.38 461 ALA A CA 1
ATOM 3533 C C . ALA A 1 461 ? -22.570 8.482 28.244 1.00 93.38 461 ALA A C 1
ATOM 3535 O O . ALA A 1 461 ? -23.226 7.438 28.255 1.00 93.38 461 ALA A O 1
ATOM 3536 N N . LEU A 1 462 ? -22.126 9.055 29.361 1.00 89.62 462 LEU A N 1
ATOM 3537 C CA . LEU A 1 462 ? -22.431 8.525 30.678 1.00 89.62 462 LEU A CA 1
ATOM 3538 C C . LEU A 1 462 ? -23.894 8.849 31.040 1.00 89.62 462 LEU A C 1
ATOM 3540 O O . LEU A 1 462 ? -24.263 10.025 31.077 1.00 89.62 462 LEU A O 1
ATOM 3544 N N . PRO A 1 463 ? -24.736 7.845 31.342 1.00 89.69 463 PRO A N 1
ATOM 3545 C CA . PRO A 1 463 ? -26.098 8.068 31.815 1.00 89.69 463 PRO A CA 1
ATOM 3546 C C . PRO A 1 463 ? -26.144 8.953 33.068 1.00 89.69 463 PRO A C 1
ATOM 3548 O O . PRO A 1 463 ? -25.328 8.797 33.977 1.00 89.69 463 PRO A O 1
ATOM 3551 N N . ALA A 1 464 ? -27.156 9.821 33.173 1.00 84.81 464 ALA A N 1
ATOM 3552 C CA . ALA A 1 464 ? -27.329 10.722 34.320 1.00 84.81 464 ALA A CA 1
ATOM 3553 C C . ALA A 1 464 ? -27.411 9.979 35.671 1.00 84.81 464 ALA A C 1
ATOM 3555 O O . ALA A 1 464 ? -26.897 10.457 36.683 1.00 84.81 464 ALA A O 1
ATOM 3556 N N . ALA A 1 465 ? -27.989 8.773 35.679 1.00 82.31 465 ALA A N 1
ATOM 3557 C CA . ALA A 1 465 ? -28.065 7.910 36.860 1.00 82.31 465 ALA A CA 1
ATOM 3558 C C . ALA A 1 465 ? -26.689 7.422 37.360 1.00 82.31 465 ALA A C 1
ATOM 3560 O O . ALA A 1 465 ? -26.556 7.041 38.518 1.00 82.31 465 ALA A O 1
ATOM 3561 N N . ALA A 1 466 ? -25.655 7.463 36.515 1.00 84.50 466 ALA A N 1
ATOM 3562 C CA . ALA A 1 466 ? -24.295 7.052 36.852 1.00 84.50 466 ALA A CA 1
ATOM 3563 C C . ALA A 1 466 ? -23.393 8.231 37.262 1.00 84.50 466 ALA A C 1
ATOM 3565 O O . ALA A 1 466 ? -22.183 8.063 37.401 1.00 84.50 466 ALA A O 1
ATOM 3566 N N . THR A 1 467 ? -23.951 9.426 37.487 1.00 78.75 467 THR A N 1
ATOM 3567 C CA . THR A 1 467 ? -23.192 10.624 37.894 1.00 78.75 467 THR A CA 1
ATOM 3568 C C . THR A 1 467 ? -22.405 10.430 39.189 1.00 78.75 467 THR A C 1
ATOM 3570 O O . THR A 1 467 ? -21.285 10.934 39.279 1.00 78.75 467 THR A O 1
ATOM 3573 N N . SER A 1 468 ? -22.916 9.637 40.136 1.00 86.00 468 SER A N 1
ATOM 3574 C CA . SER A 1 468 ? -22.242 9.301 41.399 1.00 86.00 468 SER A CA 1
ATOM 3575 C C . SER A 1 468 ? -21.109 8.274 41.265 1.00 86.00 468 SER A C 1
ATOM 3577 O O . SER A 1 468 ? -20.316 8.128 42.198 1.00 86.00 468 SER A O 1
ATOM 3579 N N . ALA A 1 469 ? -20.995 7.581 40.125 1.00 90.38 469 ALA A N 1
ATOM 3580 C CA . ALA A 1 469 ? -19.945 6.593 39.911 1.00 90.38 469 ALA A CA 1
ATOM 3581 C C . ALA A 1 469 ? -18.557 7.243 39.980 1.00 90.38 469 ALA A C 1
ATOM 3583 O O . ALA A 1 469 ? -18.346 8.347 39.478 1.00 90.38 469 ALA A O 1
ATOM 3584 N N . THR A 1 470 ? -17.592 6.551 40.567 1.00 93.31 470 THR A N 1
ATOM 3585 C CA . THR A 1 470 ? -16.183 6.976 40.638 1.00 93.31 470 THR A CA 1
ATOM 3586 C C . THR A 1 470 ? -15.293 6.135 39.731 1.00 93.31 470 THR A C 1
ATOM 3588 O O . THR A 1 470 ? -14.214 6.592 39.358 1.00 93.31 470 THR A O 1
ATOM 3591 N N . TYR A 1 471 ? -15.766 4.956 39.322 1.00 95.25 471 TYR A N 1
ATOM 3592 C CA . TYR A 1 471 ? -15.080 4.044 38.418 1.00 95.25 471 TYR A CA 1
ATOM 3593 C C . TYR A 1 471 ? -15.972 3.647 37.248 1.00 95.25 471 TYR A C 1
ATOM 3595 O O . TYR A 1 471 ? -17.195 3.555 37.382 1.00 95.25 471 TYR A O 1
ATOM 3603 N N . VAL A 1 472 ? -15.332 3.393 36.109 1.00 95.81 472 VAL A N 1
ATOM 3604 C CA . VAL A 1 472 ? -15.954 2.831 34.911 1.00 95.81 472 VAL A CA 1
ATOM 3605 C C . VAL A 1 472 ? -15.130 1.674 34.364 1.00 95.81 472 VAL A C 1
ATOM 3607 O O . VAL A 1 472 ? -13.919 1.601 34.566 1.00 95.81 472 VAL A O 1
ATOM 3610 N N . LYS A 1 473 ? -15.781 0.780 33.629 1.00 97.00 473 LYS A N 1
ATOM 3611 C CA . LYS A 1 473 ? -15.142 -0.311 32.888 1.00 97.00 473 LYS A CA 1
ATOM 3612 C C . LYS A 1 473 ? -15.912 -0.554 31.599 1.00 97.00 473 LYS A C 1
ATOM 3614 O O . LYS A 1 473 ? -17.128 -0.393 31.572 1.00 97.00 473 LYS A O 1
ATOM 3619 N N . VAL A 1 474 ? -15.223 -0.972 30.543 1.00 98.00 474 VAL A N 1
ATOM 3620 C CA . VAL A 1 474 ? -15.866 -1.350 29.280 1.00 98.00 474 VAL A CA 1
ATOM 3621 C C . VAL A 1 474 ? -15.613 -2.818 28.961 1.00 98.00 474 VAL A C 1
ATOM 3623 O O . VAL A 1 474 ? -14.534 -3.353 29.218 1.00 98.00 474 VAL A O 1
ATOM 3626 N N . GLU A 1 475 ? -16.618 -3.479 28.400 1.00 98.50 475 GLU A N 1
ATOM 3627 C CA . GLU A 1 475 ? -16.546 -4.847 27.891 1.00 98.50 475 GLU A CA 1
ATOM 3628 C C . GLU A 1 475 ? -16.953 -4.854 26.417 1.00 98.50 475 GLU A C 1
ATOM 3630 O O . GLU A 1 475 ? -18.001 -4.328 26.042 1.00 98.50 475 GLU A O 1
ATOM 3635 N N . ALA A 1 476 ? -16.107 -5.429 25.570 1.00 98.44 476 ALA A N 1
ATOM 3636 C CA . ALA A 1 476 ? -16.386 -5.612 24.157 1.00 98.44 476 ALA A CA 1
ATOM 3637 C C . ALA A 1 476 ? -17.224 -6.873 23.953 1.00 98.44 476 ALA A C 1
ATOM 3639 O O . ALA A 1 476 ? -16.852 -7.949 24.428 1.00 98.44 476 ALA A O 1
ATOM 3640 N N . LEU A 1 477 ? -18.306 -6.755 23.189 1.00 98.50 477 LEU A N 1
ATOM 3641 C CA . 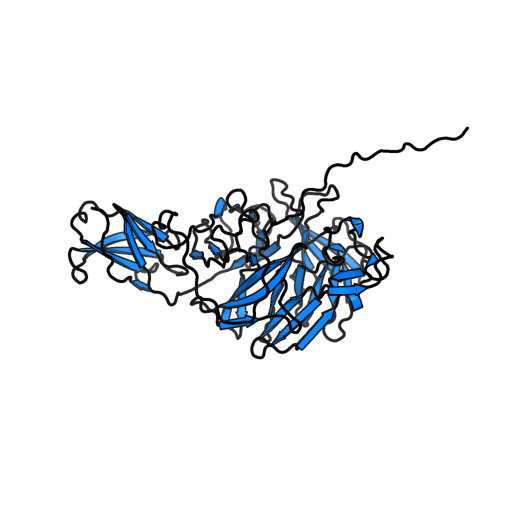LEU A 1 477 ? -19.205 -7.855 22.856 1.00 98.50 477 LEU A CA 1
ATOM 3642 C C . LEU A 1 477 ? -19.231 -8.087 21.344 1.00 98.50 477 LEU A C 1
ATOM 3644 O O . LEU A 1 477 ? -19.220 -7.134 20.555 1.00 98.50 477 LEU A O 1
ATOM 3648 N N . ASP A 1 478 ? -19.317 -9.349 20.934 1.00 97.69 478 ASP A N 1
ATOM 3649 C CA . ASP A 1 478 ? -19.570 -9.710 19.539 1.00 97.69 478 ASP A CA 1
ATOM 3650 C C . ASP A 1 478 ? -21.045 -9.507 19.133 1.00 97.69 478 ASP A C 1
ATOM 3652 O O . ASP A 1 478 ? -21.883 -9.017 19.900 1.00 97.69 478 ASP A O 1
ATOM 3656 N N . ALA A 1 479 ? -21.378 -9.865 17.890 1.00 96.88 479 ALA A N 1
ATOM 3657 C CA . ALA A 1 479 ? -22.731 -9.717 17.353 1.00 96.88 479 ALA A CA 1
ATOM 3658 C C . ALA A 1 479 ? -23.776 -10.565 18.106 1.00 96.88 479 ALA A C 1
ATOM 3660 O O . ALA A 1 479 ? -24.945 -10.191 18.151 1.00 96.88 479 ALA A O 1
ATOM 3661 N N . GLN A 1 480 ? -23.360 -11.668 18.731 1.00 97.56 480 GLN A N 1
ATOM 3662 C CA . GLN A 1 480 ? -24.203 -12.568 19.519 1.00 97.56 480 GLN A CA 1
ATOM 3663 C C . GLN A 1 480 ? -24.290 -12.137 20.992 1.00 97.56 480 GLN A C 1
ATOM 3665 O O . GLN A 1 480 ? -25.101 -12.670 21.743 1.00 97.56 480 GLN A O 1
ATOM 3670 N N . GLY A 1 481 ? -23.499 -11.145 21.410 1.00 96.56 481 GLY A N 1
ATOM 3671 C CA . GLY A 1 481 ? -23.438 -10.677 22.793 1.00 96.56 481 GLY A CA 1
ATOM 3672 C C . GLY A 1 481 ? -22.460 -11.435 23.678 1.00 96.56 481 GLY A C 1
ATOM 3673 O O . GLY A 1 481 ? -22.512 -11.275 24.897 1.00 96.56 481 GLY A O 1
ATOM 3674 N N . LYS A 1 482 ? -21.570 -12.240 23.095 1.00 97.56 482 LYS A N 1
ATOM 3675 C CA . LYS A 1 482 ? -20.511 -12.915 23.838 1.00 97.56 482 LYS A CA 1
ATOM 3676 C C . LYS A 1 482 ? -19.366 -11.934 24.129 1.00 97.56 482 LYS A C 1
ATOM 3678 O O . LYS A 1 482 ? -18.952 -11.208 23.219 1.00 97.56 482 LYS A O 1
ATOM 3683 N N . PRO A 1 483 ? -18.808 -11.936 25.352 1.00 97.06 483 PRO A N 1
ATOM 3684 C CA . PRO A 1 483 ? -17.623 -11.152 25.677 1.00 97.06 483 PRO A CA 1
ATOM 3685 C C . PRO A 1 483 ? -16.399 -11.536 24.841 1.00 97.06 483 PRO A C 1
ATOM 3687 O O . PRO A 1 483 ? -16.075 -12.716 24.686 1.00 97.06 483 PRO A O 1
ATOM 3690 N N . LEU A 1 484 ? -15.698 -10.520 24.340 1.00 97.00 484 LEU A N 1
ATOM 3691 C CA . LEU A 1 484 ? -14.434 -10.636 23.604 1.00 97.00 484 LEU A CA 1
ATOM 3692 C C . LEU A 1 484 ? -13.226 -10.203 24.444 1.00 97.00 484 LEU A C 1
ATOM 3694 O O . LEU A 1 484 ? -12.126 -10.729 24.268 1.00 97.00 484 LEU A O 1
ATOM 3698 N N . GLY A 1 485 ? -13.429 -9.244 25.346 1.00 96.69 485 GLY A N 1
ATOM 3699 C CA . GLY A 1 485 ? -12.401 -8.677 26.211 1.00 96.69 485 GLY A CA 1
ATOM 3700 C C . GLY A 1 485 ? -12.964 -7.531 27.044 1.00 96.69 485 GLY A C 1
ATOM 3701 O O . GLY A 1 485 ? -13.987 -6.946 26.692 1.00 96.69 485 GLY A O 1
ATOM 3702 N N . SER A 1 486 ? -12.306 -7.206 28.153 1.00 97.50 486 SER A N 1
ATOM 3703 C CA . SER A 1 486 ? -12.754 -6.142 29.053 1.00 97.50 486 SER A CA 1
ATOM 3704 C C . SER A 1 486 ? -11.587 -5.320 29.572 1.00 97.50 486 SER A C 1
ATOM 3706 O O . SER A 1 486 ? -10.497 -5.864 29.746 1.00 97.50 486 SER A O 1
ATOM 3708 N N . SER A 1 487 ? -11.823 -4.040 29.840 1.00 97.44 487 SER A N 1
ATOM 3709 C CA . SER A 1 487 ? -10.806 -3.157 30.398 1.00 97.44 487 SER A CA 1
ATOM 3710 C C . SER A 1 487 ? -10.609 -3.413 31.889 1.00 97.44 487 SER A C 1
ATOM 3712 O O . SER A 1 487 ? -11.471 -3.979 32.569 1.00 97.44 487 SER A O 1
ATOM 3714 N N . ASN A 1 488 ? -9.500 -2.907 32.424 1.00 95.88 488 ASN A N 1
ATOM 3715 C CA . ASN A 1 488 ? -9.412 -2.639 33.855 1.00 95.88 488 ASN A CA 1
ATOM 3716 C C . ASN A 1 488 ? -10.425 -1.549 34.248 1.00 95.88 488 ASN A C 1
ATOM 3718 O O . ASN A 1 488 ? -10.900 -0.789 33.395 1.00 95.88 488 ASN A O 1
ATOM 3722 N N . ALA A 1 489 ? -10.753 -1.475 35.539 1.00 95.44 489 ALA A N 1
ATOM 3723 C CA . ALA A 1 489 ? -11.513 -0.354 36.077 1.00 95.44 489 ALA A CA 1
ATOM 3724 C C . ALA A 1 489 ? -10.679 0.931 35.956 1.00 95.44 489 ALA A C 1
ATOM 3726 O O . ALA A 1 489 ? -9.520 0.963 36.369 1.00 95.44 489 ALA A O 1
ATOM 3727 N N . ALA A 1 490 ? -11.271 1.982 35.401 1.00 93.12 490 ALA A N 1
ATOM 3728 C CA . ALA A 1 490 ? -10.652 3.289 35.245 1.00 93.12 490 ALA A CA 1
ATOM 3729 C C . ALA A 1 490 ? -11.354 4.310 36.152 1.00 93.12 490 ALA A C 1
ATOM 3731 O O . ALA A 1 490 ? -12.588 4.310 36.222 1.00 93.12 490 ALA A O 1
ATOM 3732 N N . PRO A 1 491 ? -10.609 5.177 36.860 1.00 91.94 491 PRO A N 1
ATOM 3733 C CA . PRO A 1 491 ? -11.211 6.252 37.634 1.00 91.94 491 PRO A CA 1
ATOM 3734 C C . PRO A 1 491 ? -11.852 7.291 36.707 1.00 91.94 491 PRO A C 1
ATOM 3736 O O . PRO A 1 491 ? -11.356 7.561 35.612 1.00 91.94 491 PRO A O 1
ATOM 3739 N N . ARG A 1 492 ? -12.934 7.921 37.166 1.00 88.06 492 ARG A N 1
ATOM 3740 C CA . ARG A 1 492 ? -13.510 9.105 36.517 1.00 88.06 492 ARG A CA 1
ATOM 3741 C C . ARG A 1 492 ? -12.774 10.360 36.982 1.00 88.06 492 ARG A C 1
ATOM 3743 O O . ARG A 1 492 ? -12.776 10.661 38.174 1.00 88.06 492 ARG A O 1
ATOM 3750 N N . THR A 1 493 ? -12.163 11.097 36.058 1.00 70.81 493 THR A N 1
ATOM 3751 C CA . THR A 1 493 ? -11.484 12.372 36.338 1.00 70.81 493 THR A CA 1
ATOM 3752 C C . THR A 1 493 ? -12.356 13.557 35.893 1.00 70.81 493 THR A C 1
ATOM 3754 O O . THR A 1 493 ? -13.019 13.493 34.860 1.00 70.81 493 THR A O 1
ATOM 3757 N N . GLY A 1 494 ? -12.379 14.636 36.689 1.00 59.06 494 GLY A N 1
ATOM 3758 C CA . GLY A 1 494 ? -13.129 15.870 36.390 1.00 59.06 494 GLY A CA 1
ATOM 3759 C C . GLY A 1 494 ? -14.636 15.779 36.661 1.00 59.06 494 GLY A C 1
ATOM 3760 O O . GLY A 1 494 ? -15.417 15.641 35.722 1.00 59.06 494 GLY A O 1
ATOM 3761 N N . ARG A 1 495 ? -15.021 15.838 37.945 1.00 50.97 495 ARG A N 1
ATOM 3762 C CA . ARG A 1 495 ? -16.424 15.984 38.375 1.00 50.97 495 ARG A CA 1
ATOM 3763 C C . ARG A 1 495 ? -17.008 17.331 37.981 1.00 50.97 495 ARG A C 1
ATOM 3765 O O . ARG A 1 495 ? -16.254 18.324 38.071 1.00 50.97 495 ARG A O 1
#

Foldseek 3Di:
DDDDDDDDDDPPDDPPPQLPPDDDDDDDDDDDDDDDDDDDDPDDDQPLQNDADEFFWAWPFFFPPDFDFWKWFWKAQSNFQCRFTGTWIAHLRRFTQFDDGDDRQKGKADFDWDDAPNAIWTKIWMAHQDRQRWGFTWMFTAHLQRDTPFIAADPVGGFIRQDWDADPVQKTKTWDWDWDWAQPVLLPDHGTFIATWTKIFIARGVPNDTDAMATCVVAPDLNLFPDRQVNDDPPDGHYRFCWHDWEADPVGWIWTHGQRNQKIFTADRVVRYTPAIQDTDDGLADQPVPRHAHSKHAFYDPDPFKTWIWGLQDAPVDDGFQIKIWIKGADNVVRYIDTPDMEGDPVSHHDNAAKYWDQGPQLKIWIFSFQQQKIFIAHNVRHTRIIIGTPPSMGTRYMDGDHGAHDHPDFWAWRADDQKIKTADRNHPQQQKKFKWFAQDQVDTDTDDIGGDRHRIDIDGHDPVRPNTQWMKMFTAGPVRDTPGIHRIDGHPDD

Mean predicted aligned error: 7.89 Å

Sequence (495 aa):
MIHTKPRWSVPAIGAAAILTVVLATPSGAGSGHALPVRAVPAGAASPTSGLPPVPKVNVLRNRPGTAPGMFFTTPQNPNDLAVPHGPTIVDGKGRPVWFRPIPAGEIATDLRVQTYQGRKVITWWQGEHVNVGAGRGVGYIADENYRVIATVKGSSGPADLHEFRLTSRGTALLTLYPQVQRDLTAVGGPKDGTVFDGVVEEIDIATGRLLWRWSSLDHVPISETDLPYAARPDGAPYDYFHINSIDEDAEGDLLVSGRFVSTVFKIDRQTGKIEWRLGGRRSSFPLGIGVRFSWQHDAVWAGKDTIKLFDNGTLFLWDGYESRVAWIKVNPGRKTTRLVKQVTHPEHLSTIQEGNAQGLPNGNTAVSWGPTGRISEFSKGGKLLFDAALDKNWSTYRIFRSPWRAKPESAPIAVAQGGTVHAVWNGATGVARWRLYAGTAQNAMEPIAETAWNGLDTAIALPAAATSATYVKVEALDAQGKPLGSSNAAPRTGR